Protein AF-A0A9P7RYJ9-F1 (afdb_monomer_lite)

Sequence (629 aa):
MQASASAIPFHETVQAVIYNHRSLLASVALILSSKGYAAILSPLLLPIILRVNSPESMKEFLKEYEKLNELYHRGTAADQGSNSKQHIPMEMHLMLSKKSIRECAIRALAVIGHLELAVNLIPTMDQEVVLDRRTYGFLLTHLKRRRSLLVEQPIFDPKKLTKVNSFTARVQRIYDEASYGHNATTTEMSLLHGQERFPIVNSELTTTSELANAIRRAKFGLPFNTGRLRESRRFPNQRILFQVISALSSPDVVLTTPSGAQETVALSRPRLLRLLRRRALYSTYVPSKMWLFMEMVYLWRSKRYEAVIKLFGTFFWSFGVPIEEINPIVRLADDLLSMESLPEFFNGNPSKGILPKGKLYPSSEQTSLVWQSLVMVHSGDKVKVVALYKKMMAFARTYHEASKQLHVNAETENPSLDTPYVLPPGLDPEADDSPSLPLVSLEHPLISAETYTPFIAQLSPGRKRPVLRRSDLFPSQIIRDMTTLGLRPTVYHFTELARGYALVGERTKALKVLDHLEAAHPVQASQEDTSELSGSSFEDVTSVNKERKDGLPLPDLVLYIALMRSFIMARDLEGVAEVDGKMKSRYGSMRDMQTRNEKEKVGSVKENLDYLEEVYRDWHSMEVARQLE

Foldseek 3Di:
DDDDDDDDDPVVVVLVVLLVCLVVLLVVLLVCLLQLCQLVCLLPRQLSNVLNDDPVVNVVSLVSSLVSNVVNLVVVVVVPPPPDPDDDDSVVSSQSSLQSNLLSNLLSCLVSPVLVVSLVSDDDPPDPHDHDLVSLVSSLVSLVVVLVVLVPDPDHDVVVNVVSVVSNVVSVVSSVVVCVVPVVPPVCVCVVVPPPPPQPQPPQLLAPVSLVVLLVLLVQLLDAPPVDPPVPRDHRPLVSLLNNCLCLQDPPRQHQDPVRDRDCCVVCSLVSLLVSQVSQLQGDQVSNQSNLVSVLVNCVVVVVLLLLLLSCVLAADCPLHDPVLSVVSNVVCVVVCVPPDPPVSSPPPSVNCQRPVHHHYHALSSSLSNLLSSLSVCLVPLVVLVVSVVVSLVSLVVLLVVVVVVVVCVVVPPPPPPDDDDDDDDDDDDDDDDDDDPPDPSVDRSHALSSLLSSLLSQQAAQPDPPDPPPPDHLVVSCVSCVVSVHQHELSSLLSNLLSCLLNVVLVRSVVSVVVLCVLPPQPPDDPDDPDDPDDDPPCVSVVVPPDPPSHYHNDLSSLLSSLVSNLNNLNLVSNVVSVVVVCVRQNDLVSLVVVCVVVVDSSSVVSSVSSVVSVVSSVVSVVVVVVD

Secondary structure (DSSP, 8-state):
------PPPHHHHHHHHHHHTHHHHHHHHHHHHTTT-HHHHHHHHHHHHHHHS-HHHHHHHHHHHHHHHHHHHHHHHHHS-TT-TTPPPHHHHHHHHHHHHHHHHHHHHHHHT-HHHHHHTSPPTTSS-PPPHHHHHHHHHHHHHHHHHHHH-SS--HHHHHHHHHHHHHHHHHHHHHHHTTTTSTTSHHHHHS------------BHHHHHHHHHHHHHHS--SSS---TT-PPPPHHHHHHHHHHHH-TT---B-TTS-B--GGGTHHHHHHHHHHHHHTS-HHHHHHHHHHHHHHHHHTT-HHHHHHHHHHHB--TTS-HHHHHHHHHHHHHHHHHTT--TTT---GGG---TT-PBPPPHHHHHHHHHHHHHHTTT-HHHHHHHHHHHHHHHHHHHHHHHHHHHHHHH----TT----PPP----------PPP-----S-SS-GGGTHHHHHHHS--TT----TT----HHHHHHHHHHTT----HHHHHHHHHHHHHTT-HHHHHHHHHHHHHHS------SS--------GGGGGT-----TT-PPPP-HHHHHHHHHHHHHHT-HHHHHHHHHHHHHHH--HHHHHHHHHHHT-HHHHHHHHHHHHHHHHHHHHHHHHHH-

InterPro domains:
  IPR002885 Pentatricopeptide repeat [PF13812] (478-518)
  IPR011990 Tetratricopeptide-like helical domain superfamily [G3DSA:1.25.40.10] (471-627)

Organism: NCBI:txid181124

Radius of gyration: 30.01 Å; chains: 1; bounding box: 77×91×79 Å

pLDDT: mean 80.64, std 18.41, range [28.08, 97.94]

Structure (mmCIF, N/CA/C/O backbone):
data_AF-A0A9P7RYJ9-F1
#
_entry.id   AF-A0A9P7RYJ9-F1
#
loop_
_atom_site.group_PDB
_atom_site.id
_atom_site.type_symbol
_atom_site.label_atom_id
_atom_site.label_alt_id
_atom_site.label_comp_id
_atom_site.label_asym_id
_atom_site.label_entity_id
_atom_site.label_seq_id
_atom_site.pdbx_PDB_ins_code
_atom_site.Cartn_x
_atom_site.Cartn_y
_atom_site.Cartn_z
_atom_site.occupancy
_atom_site.B_iso_or_equiv
_atom_site.auth_seq_id
_atom_site.auth_comp_id
_atom_site.auth_asym_id
_atom_site.auth_atom_id
_atom_site.pdbx_PDB_model_num
ATOM 1 N N . MET A 1 1 ? 2.500 -52.298 -14.533 1.00 40.62 1 MET A N 1
ATOM 2 C CA . MET A 1 1 ? 3.674 -51.400 -14.550 1.00 40.62 1 MET A CA 1
ATOM 3 C C . MET A 1 1 ? 3.226 -50.088 -15.176 1.00 40.62 1 MET A C 1
ATOM 5 O O . MET A 1 1 ? 3.131 -50.008 -16.389 1.00 40.62 1 MET A O 1
ATOM 9 N N . GLN A 1 2 ? 2.802 -49.127 -14.352 1.00 34.50 2 GLN A N 1
ATOM 10 C CA . GLN A 1 2 ? 2.413 -47.786 -14.799 1.00 34.50 2 GLN A CA 1
ATOM 11 C C . GLN A 1 2 ? 3.690 -46.951 -14.920 1.00 34.50 2 GLN A C 1
ATOM 13 O O . GLN A 1 2 ? 4.339 -46.681 -13.913 1.00 34.50 2 GLN A O 1
ATOM 18 N N . ALA A 1 3 ? 4.083 -46.613 -16.148 1.00 39.25 3 ALA A N 1
ATOM 19 C CA . ALA A 1 3 ? 5.196 -45.711 -16.403 1.00 39.25 3 ALA A CA 1
ATOM 20 C C . ALA A 1 3 ? 4.731 -44.273 -16.128 1.00 39.25 3 ALA A C 1
ATOM 22 O O . ALA A 1 3 ? 3.860 -43.747 -16.817 1.00 39.25 3 ALA A O 1
ATOM 23 N N . SER A 1 4 ? 5.274 -43.665 -15.076 1.00 38.19 4 SER A N 1
ATOM 24 C CA . SER A 1 4 ? 5.107 -42.250 -14.759 1.00 38.19 4 SER A CA 1
ATOM 25 C C . SER A 1 4 ? 5.790 -41.405 -15.838 1.00 38.19 4 SER A C 1
ATOM 27 O O . SER A 1 4 ? 7.017 -41.409 -15.928 1.00 38.19 4 SER A O 1
ATOM 29 N N . ALA A 1 5 ? 5.010 -40.697 -16.655 1.00 42.00 5 ALA A N 1
ATOM 30 C CA . ALA A 1 5 ? 5.530 -39.751 -17.636 1.00 42.00 5 ALA A CA 1
ATOM 31 C C . ALA A 1 5 ? 6.214 -38.581 -16.908 1.00 42.00 5 ALA A C 1
ATOM 33 O O . ALA A 1 5 ? 5.558 -37.759 -16.267 1.00 42.00 5 ALA A O 1
ATOM 34 N N . SER A 1 6 ? 7.545 -38.535 -16.961 1.00 46.44 6 SER A N 1
ATOM 35 C CA . SER A 1 6 ? 8.331 -37.419 -16.441 1.00 46.44 6 SER A CA 1
ATOM 36 C C . SER A 1 6 ? 8.178 -36.225 -17.381 1.00 46.44 6 SER A C 1
ATOM 38 O O . SER A 1 6 ? 8.618 -36.280 -18.528 1.00 46.44 6 SER A O 1
ATOM 40 N N . ALA A 1 7 ? 7.543 -35.158 -16.901 1.00 50.03 7 ALA A N 1
ATOM 41 C CA . ALA A 1 7 ? 7.426 -33.898 -17.620 1.00 50.03 7 ALA A CA 1
ATOM 42 C C . ALA A 1 7 ? 8.823 -33.360 -17.975 1.00 50.03 7 ALA A C 1
ATOM 44 O O . ALA A 1 7 ? 9.605 -33.053 -17.074 1.00 50.03 7 ALA A O 1
ATOM 45 N N . ILE A 1 8 ? 9.130 -33.222 -19.269 1.00 53.88 8 ILE A N 1
ATOM 46 C CA . ILE A 1 8 ? 10.284 -32.427 -19.700 1.00 53.88 8 ILE A CA 1
ATOM 47 C C . ILE A 1 8 ? 9.941 -30.964 -19.385 1.00 53.88 8 ILE A C 1
ATOM 49 O O . ILE A 1 8 ? 8.919 -30.461 -19.864 1.00 53.88 8 ILE A O 1
ATOM 53 N N . PRO A 1 9 ? 10.733 -30.262 -18.562 1.00 69.69 9 PRO A N 1
ATOM 54 C CA . PRO A 1 9 ? 10.428 -28.894 -18.178 1.00 69.69 9 PRO A CA 1
ATOM 55 C C . PRO A 1 9 ? 10.368 -27.987 -19.416 1.00 69.69 9 PRO A C 1
ATOM 57 O O . PRO A 1 9 ? 11.311 -27.941 -20.201 1.00 69.69 9 PRO A O 1
ATOM 60 N N . PHE A 1 10 ? 9.302 -27.190 -19.558 1.00 61.25 10 PHE A N 1
ATOM 61 C CA . PHE A 1 10 ? 9.122 -26.142 -20.587 1.00 61.25 10 PHE A CA 1
ATOM 62 C C . PHE A 1 10 ? 10.394 -25.313 -20.869 1.00 61.25 10 PHE A C 1
ATOM 64 O O . PHE A 1 10 ? 10.671 -24.904 -21.999 1.00 61.25 10 PHE A O 1
ATOM 71 N N . HIS A 1 11 ? 11.200 -25.100 -19.831 1.00 64.06 11 HIS A N 1
ATOM 72 C CA . HIS A 1 11 ? 12.489 -24.430 -19.903 1.00 64.06 11 HIS A CA 1
ATOM 73 C C . HIS A 1 11 ? 13.459 -25.060 -20.921 1.00 64.06 11 HIS A C 1
ATOM 75 O O . HIS A 1 11 ? 14.131 -24.325 -21.640 1.00 64.06 11 HIS A O 1
ATOM 81 N N . GLU A 1 12 ? 13.503 -26.387 -21.042 1.00 69.88 12 GLU A N 1
ATOM 82 C CA . GLU A 1 12 ? 14.401 -27.093 -21.965 1.00 69.88 12 GLU A CA 1
ATOM 83 C C . GLU A 1 12 ? 13.993 -26.891 -23.427 1.00 69.88 12 GLU A C 1
ATOM 85 O O . GLU A 1 12 ? 14.843 -26.643 -24.282 1.00 69.88 12 GLU A O 1
ATOM 90 N N . THR A 1 13 ? 12.686 -26.877 -23.710 1.00 73.38 13 THR A N 1
ATOM 91 C CA . THR A 1 13 ? 12.168 -26.606 -25.062 1.00 73.38 13 THR A CA 1
ATOM 92 C C . THR A 1 13 ? 12.483 -25.174 -25.490 1.00 73.38 13 THR A C 1
ATOM 94 O O . THR A 1 13 ? 12.985 -24.939 -26.590 1.00 73.38 13 THR A O 1
ATOM 97 N N . VAL A 1 14 ? 12.263 -24.200 -24.599 1.00 70.25 14 VAL A N 1
ATOM 98 C CA . VAL A 1 14 ? 12.600 -22.794 -24.867 1.00 70.25 14 VAL A CA 1
ATOM 99 C C . VAL A 1 14 ? 14.105 -22.628 -25.093 1.00 70.25 14 VAL A C 1
ATOM 101 O O . VAL A 1 14 ? 14.511 -21.924 -26.018 1.00 70.25 14 VAL A O 1
ATOM 104 N N . GLN A 1 15 ? 14.947 -23.298 -24.303 1.00 74.69 15 GLN A N 1
ATOM 105 C CA . GLN A 1 15 ? 16.395 -23.261 -24.499 1.00 74.69 15 GLN A CA 1
ATOM 106 C C . GLN A 1 15 ? 16.828 -23.877 -25.832 1.00 74.69 15 GLN A C 1
ATOM 108 O O . GLN A 1 15 ? 17.662 -23.280 -26.514 1.00 74.69 15 GLN A O 1
ATOM 113 N N . ALA A 1 16 ? 16.242 -25.006 -26.236 1.00 78.75 16 ALA A N 1
ATOM 114 C CA . ALA A 1 16 ? 16.534 -25.648 -27.515 1.00 78.75 16 ALA A CA 1
ATOM 115 C C . ALA A 1 16 ? 16.173 -24.743 -28.705 1.00 78.75 16 ALA A C 1
ATOM 117 O O . ALA A 1 16 ? 16.983 -24.557 -29.615 1.00 78.75 16 ALA A O 1
ATOM 118 N N . VAL A 1 17 ? 15.001 -24.101 -28.667 1.00 78.50 17 VAL A N 1
ATOM 119 C CA . VAL A 1 17 ? 14.574 -23.139 -29.698 1.00 78.50 17 VAL A CA 1
ATOM 120 C C . VAL A 1 17 ? 15.528 -21.944 -29.756 1.00 78.50 17 VAL A C 1
ATOM 122 O O . VAL A 1 17 ? 15.998 -21.573 -30.832 1.00 78.50 17 VAL A O 1
ATOM 125 N N . ILE A 1 18 ? 15.876 -21.357 -28.607 1.00 83.50 18 ILE A N 1
ATOM 126 C CA . ILE A 1 18 ? 16.816 -20.229 -28.556 1.00 83.50 18 ILE A CA 1
ATOM 127 C C . ILE A 1 18 ? 18.188 -20.638 -29.109 1.00 83.50 18 ILE A C 1
ATOM 129 O O . ILE A 1 18 ? 18.800 -19.873 -29.856 1.00 83.50 18 ILE A O 1
ATOM 133 N N . TYR A 1 19 ? 18.668 -21.836 -28.772 1.00 86.56 19 TYR A N 1
ATOM 134 C CA . TYR A 1 19 ? 19.957 -22.342 -29.233 1.00 86.56 19 TYR A CA 1
ATOM 135 C C . TYR A 1 19 ? 19.982 -22.536 -30.754 1.00 86.56 19 TYR A C 1
ATOM 137 O O . TYR A 1 19 ? 20.908 -22.064 -31.418 1.00 86.56 19 TYR A O 1
ATOM 145 N N . ASN A 1 20 ? 18.930 -23.139 -31.316 1.00 89.12 20 ASN A N 1
ATOM 146 C CA . ASN A 1 20 ? 18.794 -23.380 -32.755 1.00 89.12 20 ASN A CA 1
ATOM 147 C C . ASN A 1 20 ? 18.708 -22.079 -33.570 1.00 89.12 20 ASN A C 1
ATOM 149 O O . ASN A 1 20 ? 19.152 -22.035 -34.716 1.00 89.12 20 ASN A O 1
ATOM 153 N N . HIS A 1 21 ? 18.202 -20.995 -32.972 1.00 91.12 21 HIS A N 1
ATOM 154 C CA . HIS A 1 21 ? 18.037 -19.697 -33.634 1.00 91.12 21 HIS A CA 1
ATOM 155 C C . HIS A 1 21 ? 19.031 -18.618 -33.176 1.00 91.12 21 HIS A C 1
ATOM 157 O O . HIS A 1 21 ? 18.835 -17.434 -33.460 1.00 91.12 21 HIS A O 1
ATOM 163 N N . ARG A 1 22 ? 20.128 -18.988 -32.501 1.00 91.50 22 ARG A N 1
ATOM 164 C CA . ARG A 1 22 ? 21.084 -18.015 -31.940 1.00 91.50 22 ARG A CA 1
ATOM 165 C C . ARG A 1 22 ? 21.715 -17.077 -32.975 1.00 91.50 22 ARG A C 1
ATOM 167 O O . ARG A 1 22 ? 21.887 -15.894 -32.690 1.00 91.50 22 ARG A O 1
ATOM 174 N N . SER A 1 23 ? 22.028 -17.578 -34.174 1.00 92.31 23 SER A N 1
ATOM 175 C CA . SER A 1 23 ? 22.606 -16.774 -35.262 1.00 92.31 23 SER A CA 1
ATOM 176 C C . SER A 1 23 ? 21.599 -15.752 -35.786 1.00 92.31 23 SER A C 1
ATOM 178 O O . SER A 1 23 ? 21.930 -14.579 -35.922 1.00 92.31 23 SER A O 1
ATOM 180 N N . LEU A 1 24 ? 20.347 -16.174 -35.981 1.00 92.00 24 LEU A N 1
ATOM 181 C CA . LEU A 1 24 ? 19.253 -15.303 -36.399 1.00 92.00 24 LEU A CA 1
ATOM 182 C C . LEU A 1 24 ? 18.994 -14.198 -35.367 1.00 92.00 24 LEU A C 1
ATOM 184 O O . LEU A 1 24 ? 18.886 -13.031 -35.738 1.00 92.00 24 LEU A O 1
ATOM 188 N N . LEU A 1 25 ? 18.946 -14.541 -34.074 1.00 92.50 25 LEU A N 1
ATOM 189 C CA . LEU A 1 25 ? 18.768 -13.565 -32.994 1.00 92.50 25 LEU A CA 1
ATOM 190 C C . LEU A 1 25 ? 19.907 -12.536 -32.958 1.00 92.50 25 LEU A C 1
ATOM 192 O O . LEU A 1 25 ? 19.643 -11.341 -32.815 1.00 92.50 25 LEU A O 1
ATOM 196 N N . ALA A 1 26 ? 21.155 -12.978 -33.139 1.00 95.94 26 ALA A N 1
ATOM 197 C CA . ALA A 1 26 ? 22.306 -12.085 -33.240 1.00 95.94 26 ALA A CA 1
ATOM 198 C C . ALA A 1 26 ? 22.199 -11.155 -34.461 1.00 95.94 26 ALA A C 1
ATOM 200 O O . ALA A 1 26 ? 22.338 -9.941 -34.316 1.00 95.94 26 ALA A O 1
ATOM 201 N N . SER A 1 27 ? 21.867 -11.680 -35.645 1.00 96.25 27 SER A N 1
ATOM 202 C CA . SER A 1 27 ? 21.682 -10.870 -36.856 1.00 96.25 27 SER A CA 1
ATOM 203 C C . SER A 1 27 ? 20.558 -9.843 -36.706 1.00 96.25 27 SER A C 1
ATOM 205 O O . SER A 1 27 ? 20.739 -8.677 -37.054 1.00 96.25 27 SER A O 1
ATOM 207 N N . VAL A 1 28 ? 19.415 -10.237 -36.135 1.00 93.19 28 VAL A N 1
ATOM 208 C CA . VAL A 1 28 ? 18.293 -9.327 -35.861 1.00 93.19 28 VAL A CA 1
ATOM 209 C C . VAL A 1 28 ? 18.723 -8.218 -34.903 1.00 93.19 28 VAL A C 1
ATOM 211 O O . VAL A 1 28 ? 18.438 -7.048 -35.157 1.00 93.19 28 VAL A O 1
ATOM 214 N N . ALA A 1 29 ? 19.457 -8.550 -33.840 1.00 96.19 29 ALA A N 1
ATOM 215 C CA . ALA A 1 29 ? 19.981 -7.556 -32.913 1.00 96.19 29 ALA A CA 1
ATOM 216 C C . ALA A 1 29 ? 20.925 -6.562 -33.615 1.00 96.19 29 ALA A C 1
ATOM 218 O O . ALA A 1 29 ? 20.750 -5.354 -33.458 1.00 96.19 29 ALA A O 1
ATOM 219 N N . LEU A 1 30 ? 21.868 -7.032 -34.440 1.00 97.62 30 LEU A N 1
ATOM 220 C CA . LEU A 1 30 ? 22.780 -6.162 -35.198 1.00 97.62 30 LEU A CA 1
ATOM 221 C C . LEU A 1 30 ? 22.027 -5.230 -36.164 1.00 97.62 30 LEU A C 1
ATOM 223 O O . LEU A 1 30 ? 22.316 -4.034 -36.204 1.00 97.62 30 LEU A O 1
ATOM 227 N N . ILE A 1 31 ? 21.015 -5.737 -36.877 1.00 95.94 31 ILE A N 1
ATOM 228 C CA . ILE A 1 31 ? 20.159 -4.932 -37.769 1.00 95.94 31 ILE A CA 1
ATOM 229 C C . ILE A 1 31 ? 19.385 -3.865 -36.987 1.00 95.94 31 ILE A C 1
ATOM 231 O O . ILE A 1 31 ? 19.213 -2.741 -37.452 1.00 95.94 31 ILE A O 1
ATOM 235 N N . LEU A 1 32 ? 18.882 -4.194 -35.799 1.00 92.88 32 LEU A N 1
ATOM 236 C CA . LEU A 1 32 ? 18.151 -3.230 -34.976 1.00 92.88 32 LEU A CA 1
ATOM 237 C C . LEU A 1 32 ? 19.096 -2.192 -34.359 1.00 92.88 32 LEU A C 1
ATOM 239 O O . LEU A 1 32 ? 18.739 -1.016 -34.258 1.00 92.88 32 LEU A O 1
ATOM 243 N N . SER A 1 33 ? 20.320 -2.596 -34.021 1.00 96.25 33 SER A N 1
ATOM 244 C CA . SER A 1 33 ? 21.381 -1.695 -33.574 1.00 96.25 33 SER A CA 1
ATOM 245 C C . SER A 1 33 ? 21.782 -0.691 -34.655 1.00 96.25 33 SER A C 1
ATOM 247 O O . SER A 1 33 ? 21.840 0.507 -34.384 1.00 96.25 33 SER A O 1
ATOM 249 N N . SER A 1 34 ? 21.954 -1.143 -35.904 1.00 96.12 34 SER A N 1
ATOM 250 C CA . SER A 1 34 ? 22.283 -0.269 -37.043 1.00 96.12 34 SER A CA 1
ATOM 251 C C . SER A 1 34 ? 21.172 0.720 -37.410 1.00 96.12 34 SER A C 1
ATOM 253 O O . SER A 1 34 ? 21.407 1.652 -38.175 1.00 96.12 34 SER A O 1
ATOM 255 N N . LYS A 1 35 ? 19.975 0.550 -36.838 1.00 95.06 35 LYS A N 1
ATOM 256 C CA . LYS A 1 35 ? 18.832 1.468 -36.941 1.00 95.06 35 LYS A CA 1
ATOM 257 C C . LYS A 1 35 ? 18.608 2.309 -35.672 1.00 95.06 35 LYS A C 1
ATOM 259 O O . LYS A 1 35 ? 17.575 2.961 -35.551 1.00 95.06 35 LYS A O 1
ATOM 264 N N . GLY A 1 36 ? 19.530 2.271 -34.706 1.00 90.81 36 GLY A N 1
ATOM 265 C CA . GLY A 1 36 ? 19.467 3.068 -33.475 1.00 90.81 36 GLY A CA 1
ATOM 266 C C . GLY A 1 36 ? 18.514 2.549 -32.399 1.00 90.81 36 GLY A C 1
ATOM 267 O O . GLY A 1 36 ? 18.211 3.268 -31.446 1.00 90.81 36 GLY A O 1
ATOM 268 N N . TYR A 1 37 ? 18.031 1.307 -32.506 1.00 92.44 37 TYR A N 1
ATOM 269 C CA . TYR A 1 37 ? 17.152 0.706 -31.494 1.00 92.44 37 TYR A CA 1
ATOM 270 C C . TYR A 1 37 ? 17.912 0.031 -30.345 1.00 92.44 37 TYR A C 1
ATOM 272 O O . TYR A 1 37 ? 17.287 -0.570 -29.464 1.00 92.44 37 TYR A O 1
ATOM 280 N N . ALA A 1 38 ? 19.245 0.134 -30.310 1.00 92.56 38 ALA A N 1
ATOM 281 C CA . ALA A 1 38 ? 20.071 -0.617 -29.373 1.00 92.56 38 ALA A CA 1
ATOM 282 C C . ALA A 1 38 ? 19.695 -0.350 -27.906 1.00 92.56 38 ALA A C 1
ATOM 284 O O . ALA A 1 38 ? 19.539 -1.294 -27.136 1.00 92.56 38 ALA A O 1
ATOM 285 N N . ALA A 1 39 ? 19.466 0.908 -27.518 1.00 85.69 39 ALA A N 1
ATOM 286 C CA . ALA A 1 39 ? 19.126 1.271 -26.137 1.00 85.69 39 ALA A CA 1
ATOM 287 C C . ALA A 1 39 ? 17.789 0.673 -25.651 1.00 85.69 39 ALA A C 1
ATOM 289 O O . ALA A 1 39 ? 17.620 0.369 -24.474 1.00 85.69 39 ALA A O 1
ATOM 290 N N . ILE A 1 40 ? 16.822 0.502 -26.556 1.00 82.25 40 ILE A N 1
ATOM 291 C CA . ILE A 1 40 ? 15.481 0.007 -26.212 1.00 82.25 40 ILE A CA 1
ATOM 292 C C . ILE A 1 40 ? 15.491 -1.517 -26.087 1.00 82.25 40 ILE A C 1
ATOM 294 O O . ILE A 1 40 ? 14.833 -2.075 -25.212 1.00 82.25 40 ILE A O 1
ATOM 298 N N . LEU A 1 41 ? 16.236 -2.189 -26.964 1.00 89.19 41 LEU A N 1
ATOM 299 C CA . LEU A 1 41 ? 16.174 -3.640 -27.113 1.00 89.19 41 LEU A CA 1
ATOM 300 C C . LEU A 1 41 ? 17.269 -4.389 -26.353 1.00 89.19 41 LEU A C 1
ATOM 302 O O . LEU A 1 41 ? 17.117 -5.585 -26.109 1.00 89.19 41 LEU A O 1
ATOM 306 N N . SER A 1 42 ? 18.336 -3.707 -25.928 1.00 93.44 42 SER A N 1
ATOM 307 C CA . SER A 1 42 ? 19.427 -4.324 -25.162 1.00 93.44 42 SER A CA 1
ATOM 308 C C . SER A 1 42 ? 18.967 -5.105 -23.922 1.00 93.44 42 SER A C 1
ATOM 310 O O . SER A 1 42 ? 19.459 -6.219 -23.738 1.00 93.44 42 SER A O 1
ATOM 312 N N . PRO A 1 43 ? 18.001 -4.621 -23.107 1.00 88.50 43 PRO A N 1
ATOM 313 C CA . PRO A 1 43 ? 17.511 -5.374 -21.950 1.00 88.50 43 PRO A CA 1
ATOM 314 C C . PRO A 1 43 ? 16.821 -6.697 -22.305 1.00 88.50 43 PRO A C 1
ATOM 316 O O . PRO A 1 43 ? 16.770 -7.592 -21.467 1.00 88.50 43 PRO A O 1
ATOM 319 N N . LEU A 1 44 ? 16.277 -6.811 -23.521 1.00 88.38 44 LEU A N 1
ATOM 320 C CA . LEU A 1 44 ? 15.536 -7.985 -23.984 1.00 88.38 44 LEU A CA 1
ATOM 321 C C . LEU A 1 44 ? 16.448 -8.972 -24.718 1.00 88.38 44 LEU A C 1
ATOM 323 O O . LEU A 1 44 ? 16.390 -10.171 -24.466 1.00 88.38 44 LEU A O 1
ATOM 327 N N . LEU A 1 45 ? 17.299 -8.470 -25.617 1.00 93.12 45 LEU A N 1
ATOM 328 C CA . LEU A 1 45 ? 18.068 -9.307 -26.540 1.00 93.12 45 LEU A CA 1
ATOM 329 C C . LEU A 1 45 ? 19.415 -9.756 -25.965 1.00 93.12 45 LEU A C 1
ATOM 331 O O . LEU A 1 45 ? 19.787 -10.919 -26.127 1.00 93.12 45 LEU A O 1
ATOM 335 N N . LEU A 1 46 ? 20.148 -8.873 -25.272 1.00 95.88 46 LEU A N 1
ATOM 336 C CA . LEU A 1 46 ? 21.507 -9.194 -24.819 1.00 95.88 46 LEU A CA 1
ATOM 337 C C . LEU A 1 46 ? 21.555 -10.362 -23.822 1.00 95.88 46 LEU A C 1
ATOM 339 O O . LEU A 1 46 ? 22.419 -11.217 -24.001 1.00 95.88 46 LEU A O 1
ATOM 343 N N . PRO A 1 47 ? 20.653 -10.491 -22.826 1.00 95.62 47 PRO A N 1
ATOM 344 C CA . PRO A 1 47 ? 20.693 -11.636 -21.915 1.00 95.62 47 PRO A CA 1
ATOM 345 C C . PRO A 1 47 ? 20.537 -12.987 -22.621 1.00 95.62 47 PRO A C 1
ATOM 347 O O . PRO A 1 47 ? 21.169 -13.961 -22.219 1.00 95.62 47 PRO A O 1
ATOM 350 N N . ILE A 1 48 ? 19.719 -13.035 -23.676 1.00 93.06 48 ILE A N 1
ATOM 351 C CA . ILE A 1 48 ? 19.455 -14.247 -24.456 1.00 93.06 48 ILE A CA 1
ATOM 352 C C . ILE A 1 48 ? 20.669 -14.578 -25.324 1.00 93.06 48 ILE A C 1
ATOM 354 O O . ILE A 1 48 ? 21.195 -15.686 -25.255 1.00 93.06 48 ILE A O 1
ATOM 358 N N . ILE A 1 49 ? 21.148 -13.599 -26.096 1.00 95.81 49 ILE A N 1
ATOM 359 C CA . ILE A 1 49 ? 22.259 -13.781 -27.037 1.00 95.81 49 ILE A CA 1
ATOM 360 C C . ILE A 1 49 ? 23.545 -14.131 -26.287 1.00 95.81 49 ILE A C 1
ATOM 362 O O . ILE A 1 49 ? 24.232 -15.078 -26.658 1.00 95.81 49 ILE A O 1
ATOM 366 N N . LEU A 1 50 ? 23.868 -13.423 -25.202 1.00 96.44 50 LEU A N 1
ATOM 367 C CA . LEU A 1 50 ? 25.104 -13.668 -24.456 1.00 96.44 50 LEU A CA 1
ATOM 368 C C . LEU A 1 50 ? 25.111 -15.045 -23.777 1.00 96.44 50 LEU A C 1
ATOM 370 O O . LEU A 1 50 ? 26.169 -15.639 -23.626 1.00 96.44 50 LEU A O 1
ATOM 374 N N . ARG A 1 51 ? 23.945 -15.594 -23.416 1.00 93.94 51 ARG A N 1
ATOM 375 C CA . ARG A 1 51 ? 23.851 -16.912 -22.768 1.00 93.94 51 ARG A CA 1
ATOM 376 C C . ARG A 1 51 ? 24.215 -18.076 -23.695 1.00 93.94 51 ARG A C 1
ATOM 378 O O . ARG A 1 51 ? 24.677 -19.099 -23.206 1.00 93.94 51 ARG A O 1
ATOM 385 N N . VAL A 1 52 ? 23.996 -17.941 -25.003 1.00 92.81 52 VAL A N 1
ATOM 386 C CA . VAL A 1 52 ? 24.119 -19.053 -25.972 1.00 92.81 52 VAL A CA 1
ATOM 387 C C . VAL A 1 52 ? 25.372 -19.000 -26.853 1.00 92.81 52 VAL A C 1
ATOM 389 O O . VAL A 1 52 ? 25.554 -19.856 -27.725 1.00 92.81 52 VAL A O 1
ATOM 392 N N . ASN A 1 53 ? 26.225 -17.996 -26.649 1.00 93.38 53 ASN A N 1
ATOM 393 C CA . ASN A 1 53 ? 27.449 -17.779 -27.420 1.00 93.38 53 ASN A CA 1
ATOM 394 C C . ASN A 1 53 ? 28.698 -18.075 -26.581 1.00 93.38 53 ASN A C 1
ATOM 396 O O . ASN A 1 53 ? 28.653 -18.025 -25.356 1.00 93.38 53 ASN A O 1
ATOM 400 N N . SER A 1 54 ? 29.820 -18.378 -27.240 1.00 95.19 54 SER A N 1
ATOM 401 C CA . SER A 1 54 ? 31.117 -18.505 -26.562 1.00 95.19 54 SER A CA 1
ATOM 402 C C . SER A 1 54 ? 31.649 -17.130 -26.127 1.00 95.19 54 SER A C 1
ATOM 404 O O . SER A 1 54 ? 31.243 -16.111 -26.695 1.00 95.19 54 SER A O 1
ATOM 406 N N . PRO A 1 55 ? 32.547 -17.055 -25.125 1.00 95.44 55 PRO A N 1
ATOM 407 C CA . PRO A 1 55 ? 33.112 -15.791 -24.639 1.00 95.44 55 PRO A CA 1
ATOM 408 C C . PRO A 1 55 ? 33.727 -14.914 -25.740 1.00 95.44 55 PRO A C 1
ATOM 410 O O . PRO A 1 55 ? 33.587 -13.689 -25.721 1.00 95.44 55 PRO A O 1
ATOM 413 N N . GLU A 1 56 ? 34.381 -15.536 -26.718 1.00 96.38 56 GLU A N 1
ATOM 414 C CA . GLU A 1 56 ? 35.002 -14.877 -27.864 1.00 96.38 56 GLU A CA 1
ATOM 415 C C . GLU A 1 56 ? 33.930 -14.282 -28.783 1.00 96.38 56 GLU A C 1
ATOM 417 O O . GLU A 1 56 ? 33.955 -13.080 -29.060 1.00 96.38 56 GLU A O 1
ATOM 422 N N . SER A 1 57 ? 32.924 -15.083 -29.152 1.00 95.06 57 SER A N 1
ATOM 423 C CA . SER A 1 57 ? 31.801 -14.632 -29.979 1.00 95.06 57 SER A CA 1
ATOM 424 C C . SER A 1 57 ? 30.969 -13.551 -29.285 1.00 95.06 57 SER A C 1
ATOM 426 O O . SER A 1 57 ? 30.540 -12.601 -29.933 1.00 95.06 57 SER A O 1
ATOM 428 N N . MET A 1 58 ? 30.783 -13.629 -27.962 1.00 96.62 58 MET A N 1
ATOM 429 C CA . MET A 1 58 ? 30.123 -12.581 -27.172 1.00 96.62 58 MET A CA 1
ATOM 430 C C . MET A 1 58 ? 30.863 -11.242 -27.271 1.00 96.62 58 MET A C 1
ATOM 432 O O . MET A 1 58 ? 30.236 -10.194 -27.430 1.00 96.62 58 MET A O 1
ATOM 436 N N . LYS A 1 59 ? 32.197 -11.265 -27.162 1.00 96.44 59 LYS A N 1
ATOM 437 C CA . LYS A 1 59 ? 33.036 -10.063 -27.211 1.00 96.44 59 LYS A CA 1
ATOM 438 C C . LYS A 1 59 ? 33.002 -9.413 -28.593 1.00 96.44 59 LYS A C 1
ATOM 440 O O . LYS A 1 59 ? 32.879 -8.191 -28.684 1.00 96.44 59 LYS A O 1
ATOM 445 N N . GLU A 1 60 ? 33.109 -10.214 -29.649 1.00 96.94 60 GLU A N 1
ATOM 446 C CA . GLU A 1 60 ? 33.011 -9.739 -31.033 1.00 96.94 60 GLU A CA 1
ATOM 447 C C . GLU A 1 60 ? 31.630 -9.153 -31.321 1.00 96.94 60 GLU A C 1
ATOM 449 O O . GLU A 1 60 ? 31.536 -8.012 -31.776 1.00 96.94 60 GLU A O 1
ATOM 454 N N . PHE A 1 61 ? 30.573 -9.875 -30.940 1.00 97.31 61 PHE A N 1
ATOM 455 C CA . PHE A 1 61 ? 29.194 -9.426 -31.089 1.00 97.31 61 PHE A CA 1
ATOM 456 C C . PHE A 1 61 ? 28.942 -8.088 -30.385 1.00 97.31 61 PHE A C 1
ATOM 458 O O . PHE A 1 61 ? 28.416 -7.167 -31.001 1.00 97.31 61 PHE A O 1
ATOM 465 N N . LEU A 1 62 ? 29.345 -7.931 -29.116 1.00 97.69 62 LEU A N 1
ATOM 466 C CA . LEU A 1 62 ? 29.148 -6.673 -28.382 1.00 97.69 62 LEU A CA 1
ATOM 467 C C . LEU A 1 62 ? 29.901 -5.503 -29.024 1.00 97.69 62 LEU A C 1
ATOM 469 O O . LEU A 1 62 ? 29.363 -4.399 -29.104 1.00 97.69 62 LEU A O 1
ATOM 473 N N . LYS A 1 63 ? 31.123 -5.739 -29.516 1.00 97.00 63 LYS A N 1
ATOM 474 C CA . LYS A 1 63 ? 31.918 -4.721 -30.215 1.00 97.00 63 LYS A CA 1
ATOM 475 C C . LYS A 1 63 ? 31.240 -4.277 -31.511 1.00 97.00 63 LYS A C 1
ATOM 477 O O . LYS A 1 63 ? 31.186 -3.081 -31.795 1.00 97.00 63 LYS A O 1
ATOM 482 N N . GLU A 1 64 ? 30.730 -5.222 -32.295 1.00 97.75 64 GLU A N 1
ATOM 483 C CA . GLU A 1 64 ? 30.003 -4.924 -33.528 1.00 97.75 64 GLU A CA 1
ATOM 484 C C . GLU A 1 64 ? 28.671 -4.218 -33.242 1.00 97.75 64 GLU A C 1
ATOM 486 O O . GLU A 1 64 ? 28.355 -3.207 -33.868 1.00 97.75 64 GLU A O 1
ATOM 491 N N . TYR A 1 65 ? 27.939 -4.684 -32.231 1.00 97.81 65 TYR A N 1
ATOM 492 C CA . TYR A 1 65 ? 26.673 -4.108 -31.795 1.00 97.81 65 TYR A CA 1
ATOM 493 C C . TYR A 1 65 ? 26.835 -2.651 -31.328 1.00 97.81 65 TYR A C 1
ATOM 495 O O . TYR A 1 65 ? 26.068 -1.796 -31.769 1.00 97.81 65 TYR A O 1
ATOM 503 N N . GLU A 1 66 ? 27.854 -2.330 -30.516 1.00 96.88 66 GLU A N 1
ATOM 504 C CA . GLU A 1 66 ? 28.180 -0.943 -30.133 1.00 96.88 66 GLU A CA 1
ATOM 505 C C . GLU A 1 66 ? 28.585 -0.092 -31.351 1.00 96.88 66 GLU A C 1
ATOM 507 O O . GLU A 1 66 ? 28.124 1.045 -31.486 1.00 96.88 66 GLU A O 1
ATOM 512 N N . LYS A 1 67 ? 29.407 -0.642 -32.259 1.00 97.25 67 LYS A N 1
ATOM 513 C CA . LYS A 1 67 ? 29.887 0.054 -33.464 1.00 97.25 67 LYS A CA 1
ATOM 514 C C . LYS A 1 67 ? 28.741 0.432 -34.404 1.00 97.25 67 LYS A C 1
ATOM 516 O O . LYS A 1 67 ? 28.716 1.555 -34.899 1.00 97.25 67 LYS A O 1
ATOM 521 N N . LEU A 1 68 ? 27.801 -0.479 -34.656 1.00 97.06 68 LEU A N 1
ATOM 522 C CA . LEU A 1 68 ? 26.652 -0.221 -35.531 1.00 97.06 68 LEU A CA 1
ATOM 523 C C . LEU A 1 68 ? 25.732 0.866 -34.965 1.00 97.06 68 LEU A C 1
ATOM 525 O O . LEU A 1 68 ? 25.320 1.760 -35.704 1.00 97.06 68 LEU A O 1
ATOM 529 N N . ASN A 1 69 ? 25.473 0.844 -33.656 1.00 96.12 69 ASN A N 1
ATOM 530 C CA . ASN A 1 69 ? 24.706 1.892 -32.985 1.00 96.12 69 ASN A CA 1
ATOM 531 C C . ASN A 1 69 ? 25.415 3.256 -33.061 1.00 96.12 69 ASN A C 1
ATOM 533 O O . ASN A 1 69 ? 24.787 4.289 -33.290 1.00 96.12 69 ASN A O 1
ATOM 537 N N . GLU A 1 70 ? 26.739 3.267 -32.899 1.00 95.31 70 GLU A N 1
ATOM 538 C CA . GLU A 1 70 ? 27.542 4.483 -33.025 1.00 95.31 70 GLU A CA 1
ATOM 539 C C . GLU A 1 70 ? 27.525 5.060 -34.445 1.00 95.31 70 GLU A C 1
ATOM 541 O O . GLU A 1 70 ? 27.360 6.270 -34.607 1.00 95.31 70 GLU A O 1
ATOM 546 N N . LEU A 1 71 ? 27.641 4.208 -35.468 1.00 95.88 71 LEU A N 1
ATOM 547 C CA . LEU A 1 71 ? 27.540 4.619 -36.870 1.00 95.88 71 LEU A CA 1
ATOM 548 C C . LEU A 1 71 ? 26.175 5.234 -37.184 1.00 95.88 71 LEU A C 1
ATOM 550 O O . LEU A 1 71 ? 26.128 6.285 -37.819 1.00 95.88 71 LEU A O 1
ATOM 554 N N . TYR A 1 72 ? 25.086 4.632 -36.696 1.00 95.00 72 TYR A N 1
ATOM 555 C CA . TYR A 1 72 ? 23.740 5.177 -36.872 1.00 95.00 72 TYR A CA 1
ATOM 556 C C . TYR A 1 72 ? 23.629 6.595 -36.303 1.00 95.00 72 TYR A C 1
ATOM 558 O O . TYR A 1 72 ? 23.250 7.528 -37.009 1.00 95.00 72 TYR A O 1
ATOM 566 N N . HIS A 1 73 ? 24.014 6.778 -35.037 1.00 91.25 73 HIS A N 1
ATOM 567 C CA . HIS A 1 73 ? 23.910 8.079 -34.384 1.00 91.25 73 HIS A CA 1
ATOM 568 C C . HIS A 1 73 ? 24.782 9.133 -35.077 1.00 91.25 73 HIS A C 1
ATOM 570 O O . HIS A 1 73 ? 24.286 10.209 -35.404 1.00 91.25 73 HIS A O 1
ATOM 576 N N . ARG A 1 74 ? 26.035 8.814 -35.423 1.00 91.94 74 ARG A N 1
ATOM 577 C CA . ARG A 1 74 ? 26.900 9.740 -36.174 1.00 91.94 74 ARG A CA 1
ATOM 578 C C . ARG A 1 74 ? 26.330 10.094 -37.553 1.00 91.94 74 ARG A C 1
ATOM 580 O O . ARG A 1 74 ? 26.381 11.260 -37.928 1.00 91.94 74 ARG A O 1
ATOM 587 N N . GLY A 1 75 ? 25.753 9.127 -38.270 1.00 91.88 75 GLY A N 1
ATOM 588 C CA . GLY A 1 75 ? 25.103 9.355 -39.564 1.00 91.88 75 GLY A CA 1
ATOM 589 C C . GLY A 1 75 ? 23.916 10.311 -39.452 1.00 91.88 75 GLY A C 1
ATOM 590 O O . GLY A 1 75 ? 23.868 11.324 -40.142 1.00 91.88 75 GLY A O 1
ATOM 591 N N . THR A 1 76 ? 23.021 10.075 -38.485 1.00 87.00 76 THR A N 1
ATOM 592 C CA . THR A 1 76 ? 21.870 10.968 -38.254 1.00 87.00 76 THR A CA 1
ATOM 593 C C . THR A 1 76 ? 22.272 12.398 -37.886 1.00 87.00 76 THR A C 1
ATOM 595 O O . THR A 1 76 ? 21.513 13.326 -38.151 1.00 87.00 76 THR A O 1
ATOM 598 N N . ALA A 1 77 ? 23.461 12.588 -37.303 1.00 84.62 77 ALA A N 1
ATOM 599 C CA . ALA A 1 77 ? 23.986 13.905 -36.949 1.00 84.62 77 ALA A CA 1
ATOM 600 C C . ALA A 1 77 ? 24.375 14.718 -38.185 1.00 84.62 77 ALA A C 1
ATOM 602 O O . ALA A 1 77 ? 24.198 15.932 -38.197 1.00 84.62 77 ALA A O 1
ATOM 603 N N . ALA A 1 78 ? 24.913 14.046 -39.205 1.00 85.81 78 ALA A N 1
ATOM 604 C CA . ALA A 1 78 ? 25.347 14.680 -40.442 1.00 85.81 78 ALA A CA 1
ATOM 605 C C . ALA A 1 78 ? 24.153 15.145 -41.291 1.00 85.81 78 ALA A C 1
ATOM 607 O O . ALA A 1 78 ? 24.204 16.223 -41.879 1.00 85.81 78 ALA A O 1
ATOM 608 N N . ASP A 1 79 ? 23.063 14.372 -41.299 1.00 84.50 79 ASP A N 1
ATOM 609 C CA . ASP A 1 79 ? 21.869 14.668 -42.104 1.00 84.50 79 ASP A CA 1
ATOM 610 C C . ASP A 1 79 ? 20.991 15.774 -41.495 1.00 84.50 79 ASP A C 1
ATOM 612 O O . ASP A 1 79 ? 20.250 16.475 -42.189 1.00 84.50 79 ASP A O 1
ATOM 616 N N . GLN A 1 80 ? 21.055 15.949 -40.176 1.00 78.19 80 GLN A N 1
ATOM 617 C CA . GLN A 1 80 ? 20.251 16.922 -39.446 1.00 78.19 80 GLN A CA 1
ATOM 618 C C . GLN A 1 80 ? 20.981 18.263 -39.384 1.00 78.19 80 GLN A C 1
ATOM 620 O O . GLN A 1 80 ? 21.541 18.642 -38.359 1.00 78.19 80 GLN A O 1
ATOM 625 N N . GLY A 1 81 ? 20.956 18.991 -40.504 1.00 69.38 81 GLY A N 1
ATOM 626 C CA . GLY A 1 81 ? 21.497 20.346 -40.602 1.00 69.38 81 GLY A CA 1
ATOM 627 C C . GLY A 1 81 ? 21.033 21.274 -39.466 1.00 69.38 81 GLY A C 1
ATOM 628 O O . GLY A 1 81 ? 19.978 21.081 -38.858 1.00 69.38 81 GLY A O 1
ATOM 629 N N . SER A 1 82 ? 21.824 22.318 -39.210 1.00 66.88 82 SER A N 1
ATOM 630 C CA . SER A 1 82 ? 21.873 23.193 -38.020 1.00 66.88 82 SER A CA 1
ATOM 631 C C . SER A 1 82 ? 20.569 23.863 -37.540 1.00 66.88 82 SER A C 1
ATOM 633 O O . SER A 1 82 ? 20.591 24.615 -36.568 1.00 66.88 82 SER A O 1
ATOM 635 N N . ASN A 1 83 ? 19.424 23.631 -38.183 1.00 65.69 83 ASN A N 1
ATOM 636 C CA . ASN A 1 83 ? 18.193 24.402 -37.987 1.00 65.69 83 ASN A CA 1
ATOM 637 C C . ASN A 1 83 ? 17.163 23.786 -37.022 1.00 65.69 83 ASN A C 1
ATOM 639 O O . ASN A 1 83 ? 16.107 24.383 -36.802 1.00 65.69 83 ASN A O 1
ATOM 643 N N . SER A 1 84 ? 17.433 22.641 -36.388 1.00 60.69 84 SER A N 1
ATOM 644 C CA . SER A 1 84 ? 16.495 22.053 -35.418 1.00 60.69 84 SER A CA 1
ATOM 645 C C . SER A 1 84 ? 16.769 22.557 -33.985 1.00 60.69 84 SER A C 1
ATOM 647 O O . SER A 1 84 ? 17.671 22.094 -33.288 1.00 60.69 84 SER A O 1
ATOM 649 N N . LYS A 1 85 ? 15.958 23.512 -33.506 1.00 58.44 85 LYS A N 1
ATOM 650 C CA . LYS A 1 85 ? 16.067 24.139 -32.165 1.00 58.44 85 LYS A CA 1
ATOM 651 C C . LYS A 1 85 ? 15.700 23.225 -30.977 1.00 58.44 85 LYS A C 1
ATOM 653 O O . LYS A 1 85 ? 15.599 23.705 -29.852 1.00 58.44 85 LYS A O 1
ATOM 658 N N . GLN A 1 86 ? 15.458 21.928 -31.185 1.00 51.53 86 GLN A N 1
ATOM 659 C CA . GLN A 1 86 ? 15.024 21.004 -30.119 1.00 51.53 86 GLN A CA 1
ATOM 660 C C . GLN A 1 86 ? 15.884 19.740 -29.983 1.00 51.53 86 GLN A C 1
ATOM 662 O O . GLN A 1 86 ? 15.501 18.809 -29.259 1.00 51.53 86 GLN A O 1
ATOM 667 N N . HIS A 1 87 ? 17.054 19.701 -30.624 1.00 59.28 87 HIS A N 1
ATOM 668 C CA . HIS A 1 87 ? 17.847 18.480 -30.647 1.00 59.28 87 HIS A CA 1
ATOM 669 C C . HIS A 1 87 ? 18.634 18.217 -29.366 1.00 59.28 87 HIS A C 1
ATOM 671 O O . HIS A 1 87 ? 19.121 19.124 -28.695 1.00 59.28 87 HIS A O 1
ATOM 677 N N . ILE A 1 88 ? 18.710 16.943 -28.999 1.00 61.59 88 ILE A N 1
ATOM 678 C CA . ILE A 1 88 ? 19.642 16.454 -27.984 1.00 61.59 88 ILE A CA 1
ATOM 679 C C . ILE A 1 88 ? 21.035 16.546 -28.606 1.00 61.59 88 ILE A C 1
ATOM 681 O O . ILE A 1 88 ? 21.182 16.107 -29.746 1.00 61.59 88 ILE A O 1
ATOM 685 N N . PRO A 1 89 ? 22.056 17.051 -27.894 1.00 79.00 89 PRO A N 1
ATOM 686 C CA . PRO A 1 89 ? 23.428 16.958 -28.378 1.00 79.00 89 PRO A CA 1
ATOM 687 C C . PRO A 1 89 ? 23.745 15.506 -28.744 1.00 79.00 89 PRO A C 1
ATOM 689 O O . PRO A 1 89 ? 23.509 14.611 -27.933 1.00 79.00 89 PRO A O 1
ATOM 692 N N . MET A 1 90 ? 24.231 15.257 -29.959 1.00 81.38 90 MET A N 1
ATOM 693 C CA . MET A 1 90 ? 24.457 13.903 -30.483 1.00 81.38 90 MET A CA 1
ATOM 694 C C . MET A 1 90 ? 25.264 13.021 -29.517 1.00 81.38 90 MET A C 1
ATOM 696 O O . MET A 1 90 ? 24.937 11.856 -29.287 1.00 81.38 90 MET A O 1
ATOM 700 N N . GLU A 1 91 ? 26.265 13.624 -28.883 1.00 82.81 91 GLU A N 1
ATOM 701 C CA . GLU A 1 91 ? 27.105 13.031 -27.840 1.00 82.81 91 GLU A CA 1
ATOM 702 C C . GLU A 1 91 ? 26.273 12.407 -26.712 1.00 82.81 91 GLU A C 1
ATOM 704 O O . GLU A 1 91 ? 26.527 11.282 -26.287 1.00 82.81 91 GLU A O 1
ATOM 709 N N . MET A 1 92 ? 25.187 13.063 -26.297 1.00 80.44 92 MET A N 1
ATOM 710 C CA . MET A 1 92 ? 24.306 12.562 -25.243 1.00 80.44 92 MET A CA 1
ATOM 711 C C . MET A 1 92 ? 23.491 11.337 -25.695 1.00 80.44 92 MET A C 1
ATOM 713 O O . MET A 1 92 ? 23.256 10.436 -24.892 1.00 80.44 92 MET A O 1
ATOM 717 N N . HIS A 1 93 ? 23.070 11.253 -26.962 1.00 81.00 93 HIS A N 1
ATOM 718 C CA . HIS A 1 93 ? 22.411 10.047 -27.490 1.00 81.00 93 HIS A CA 1
ATOM 719 C C . HIS A 1 93 ? 23.362 8.853 -27.543 1.00 81.00 93 HIS A C 1
ATOM 721 O O . HIS A 1 93 ? 23.002 7.736 -27.154 1.00 81.00 93 HIS A O 1
ATOM 727 N N . LEU A 1 94 ? 24.585 9.101 -28.004 1.00 88.56 94 LEU A N 1
ATOM 728 C CA . LEU A 1 94 ? 25.625 8.089 -28.076 1.00 88.56 94 LEU A CA 1
ATOM 729 C C . LEU A 1 94 ? 26.002 7.586 -26.676 1.00 88.56 94 LEU A C 1
ATOM 731 O O . LEU A 1 94 ? 26.100 6.381 -26.460 1.00 88.56 94 LEU A O 1
ATOM 735 N N . MET A 1 95 ? 26.131 8.496 -25.711 1.00 88.75 95 MET A N 1
ATOM 736 C CA . MET A 1 95 ? 26.418 8.174 -24.315 1.00 88.75 95 MET A CA 1
ATOM 737 C C . MET A 1 95 ? 25.307 7.322 -23.683 1.00 88.75 95 MET A C 1
ATOM 739 O O . MET A 1 95 ? 25.594 6.270 -23.116 1.00 88.75 95 MET A O 1
ATOM 743 N N . LEU A 1 96 ? 24.035 7.725 -23.815 1.00 83.19 96 LEU A N 1
ATOM 744 C CA . LEU A 1 96 ? 22.898 6.992 -23.235 1.00 83.19 96 LEU A CA 1
ATOM 745 C C . LEU A 1 96 ? 22.718 5.601 -23.854 1.00 83.19 96 LEU A C 1
ATOM 747 O O . LEU A 1 96 ? 22.425 4.636 -23.147 1.00 83.19 96 LEU A O 1
ATOM 751 N N . SER A 1 97 ? 22.900 5.483 -25.169 1.00 90.06 97 SER A N 1
ATOM 752 C CA . SER A 1 97 ? 22.807 4.188 -25.842 1.00 90.06 97 SER A CA 1
ATOM 753 C C . SER A 1 97 ? 23.956 3.265 -25.439 1.00 90.06 97 SER A C 1
ATOM 755 O O . SER A 1 97 ? 23.688 2.143 -25.013 1.00 90.06 97 SER A O 1
ATOM 757 N N . LYS A 1 98 ? 25.209 3.743 -25.442 1.00 93.81 98 LYS A N 1
ATOM 758 C CA . LYS A 1 98 ? 26.367 2.977 -24.943 1.00 93.81 98 LYS A CA 1
ATOM 759 C C . LYS A 1 98 ? 26.185 2.543 -23.488 1.00 93.81 98 LYS A C 1
ATOM 761 O O . LYS A 1 98 ? 26.458 1.387 -23.167 1.00 93.81 98 LYS A O 1
ATOM 766 N N . LYS A 1 99 ? 25.666 3.425 -22.626 1.00 92.75 99 LYS A N 1
ATOM 767 C CA . LYS A 1 99 ? 25.327 3.098 -21.233 1.00 92.75 99 LYS A CA 1
ATOM 768 C C . LYS A 1 99 ? 24.366 1.910 -21.157 1.00 92.75 99 LYS A C 1
ATOM 770 O O . LYS A 1 99 ? 24.694 0.896 -20.547 1.00 92.75 99 LYS A O 1
ATOM 775 N N . SER A 1 100 ? 23.218 2.004 -21.829 1.00 90.69 100 SER A N 1
ATOM 776 C CA . SER A 1 100 ? 22.180 0.964 -21.809 1.00 90.69 100 SER A CA 1
ATOM 777 C C . SER A 1 100 ? 22.690 -0.399 -22.297 1.00 90.69 100 SER A C 1
ATOM 779 O O . SER A 1 100 ? 22.427 -1.426 -21.662 1.00 90.69 100 SER A O 1
ATOM 781 N N . ILE A 1 101 ? 23.470 -0.410 -23.386 1.00 96.19 101 ILE A N 1
ATOM 782 C CA . ILE A 1 101 ? 24.087 -1.625 -23.939 1.00 96.19 101 ILE A CA 1
ATOM 783 C C . ILE A 1 101 ? 24.994 -2.276 -22.888 1.00 96.19 101 ILE A C 1
ATOM 785 O O . ILE A 1 101 ? 24.820 -3.453 -22.555 1.00 96.19 101 ILE A O 1
ATOM 789 N N . ARG A 1 102 ? 25.926 -1.501 -22.320 1.00 96.38 102 ARG A N 1
ATOM 790 C CA . ARG A 1 102 ? 26.922 -2.007 -21.366 1.00 96.38 102 ARG A CA 1
ATOM 791 C C . ARG A 1 102 ? 26.298 -2.492 -20.071 1.00 96.38 102 ARG A C 1
ATOM 793 O O . ARG A 1 102 ? 26.658 -3.563 -19.598 1.00 96.38 102 ARG A O 1
ATOM 800 N N . GLU A 1 103 ? 25.327 -1.779 -19.513 1.00 94.50 103 GLU A N 1
ATOM 801 C CA . GLU A 1 103 ? 24.659 -2.206 -18.279 1.00 94.50 103 GLU A CA 1
ATOM 802 C C . GLU A 1 103 ? 23.896 -3.521 -18.429 1.00 94.50 103 GLU A C 1
ATOM 804 O O . GLU A 1 103 ? 23.861 -4.342 -17.508 1.00 94.50 103 GLU A O 1
ATOM 809 N N . CYS A 1 104 ? 23.254 -3.726 -19.579 1.00 95.44 104 CYS A N 1
ATOM 810 C CA . CYS A 1 104 ? 22.561 -4.974 -19.874 1.00 95.44 104 CYS A CA 1
ATOM 811 C C . CYS A 1 104 ? 23.562 -6.116 -20.085 1.00 95.44 104 CYS A C 1
ATOM 813 O O . CYS A 1 104 ? 23.390 -7.187 -19.501 1.00 95.44 104 CYS A O 1
ATOM 815 N N . ALA A 1 105 ? 24.638 -5.869 -20.839 1.00 97.50 105 ALA A N 1
ATOM 816 C CA . ALA A 1 105 ? 25.695 -6.846 -21.076 1.00 97.50 105 ALA A CA 1
ATOM 817 C C . ALA A 1 105 ? 26.416 -7.259 -19.782 1.00 97.50 105 ALA A C 1
ATOM 819 O O . ALA A 1 105 ? 26.564 -8.449 -19.521 1.00 97.50 105 ALA A O 1
ATOM 820 N N . ILE A 1 106 ? 26.802 -6.300 -18.932 1.00 97.19 106 ILE A N 1
ATOM 821 C CA . ILE A 1 106 ? 27.479 -6.560 -17.651 1.00 97.19 106 ILE A CA 1
ATOM 822 C C . ILE A 1 106 ? 26.610 -7.434 -16.746 1.00 97.19 106 ILE A C 1
ATOM 824 O O . ILE A 1 106 ? 27.097 -8.428 -16.206 1.00 97.19 106 ILE A O 1
ATOM 828 N N . ARG A 1 107 ? 25.319 -7.104 -16.599 1.00 96.00 107 ARG A N 1
ATOM 829 C CA . ARG A 1 107 ? 24.395 -7.895 -15.772 1.00 96.00 107 ARG A CA 1
ATOM 830 C C . ARG A 1 107 ? 24.205 -9.304 -16.327 1.00 96.00 107 ARG A C 1
ATOM 83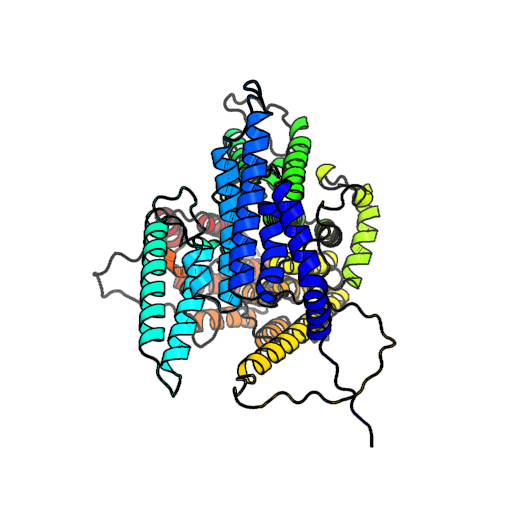2 O O . ARG A 1 107 ? 24.285 -10.261 -15.564 1.00 96.00 107 ARG A O 1
ATOM 839 N N . ALA A 1 108 ? 24.014 -9.444 -17.637 1.00 95.69 108 ALA A N 1
ATOM 840 C CA . ALA A 1 108 ? 23.886 -10.750 -18.279 1.00 95.69 108 ALA A CA 1
ATOM 841 C C . ALA A 1 108 ? 25.144 -11.614 -18.085 1.00 95.69 108 ALA A C 1
ATOM 843 O O . ALA A 1 108 ? 25.043 -12.749 -17.627 1.00 95.69 108 ALA A O 1
ATOM 844 N N . LEU A 1 109 ? 26.332 -11.063 -18.349 1.00 97.00 109 LEU A N 1
ATOM 845 C CA . LEU A 1 109 ? 27.612 -11.760 -18.176 1.00 97.00 109 LEU A CA 1
ATOM 846 C C . LEU A 1 109 ? 27.866 -12.150 -16.715 1.00 97.00 109 LEU A C 1
ATOM 848 O O . LEU A 1 109 ? 28.391 -13.232 -16.457 1.00 97.00 109 LEU A O 1
ATOM 852 N N . ALA A 1 110 ? 27.462 -11.308 -15.760 1.00 95.38 110 ALA A N 1
ATOM 853 C CA . ALA A 1 110 ? 27.554 -11.623 -14.338 1.00 95.38 110 ALA A CA 1
ATOM 854 C C . ALA A 1 110 ? 26.660 -12.809 -13.943 1.00 95.38 110 ALA A C 1
ATOM 856 O O . ALA A 1 110 ? 27.115 -13.685 -13.206 1.00 95.38 110 ALA A O 1
ATOM 857 N N . VAL A 1 111 ? 25.434 -12.878 -14.480 1.00 92.56 111 VAL A N 1
ATOM 858 C CA . VAL A 1 111 ? 24.513 -14.012 -14.275 1.00 92.56 111 VAL A CA 1
ATOM 859 C C . VAL A 1 111 ? 25.065 -15.302 -14.881 1.00 92.56 111 VAL A C 1
ATOM 861 O O . VAL A 1 111 ? 24.999 -16.341 -14.236 1.00 92.56 111 VAL A O 1
ATOM 864 N N . ILE A 1 112 ? 25.639 -15.239 -16.088 1.00 94.69 112 ILE A N 1
ATOM 865 C CA . ILE A 1 112 ? 26.213 -16.409 -16.779 1.00 94.69 112 ILE A CA 1
ATOM 866 C C . ILE A 1 112 ? 27.523 -16.876 -16.104 1.00 94.69 112 ILE A C 1
ATOM 868 O O . ILE A 1 112 ? 27.931 -18.022 -16.248 1.00 94.69 112 ILE A O 1
ATOM 872 N N . GLY A 1 113 ? 28.182 -16.004 -15.334 1.00 93.25 113 GLY A N 1
ATOM 873 C CA . GLY A 1 113 ? 29.436 -16.305 -14.635 1.00 93.25 113 GLY A CA 1
ATOM 874 C C . GLY A 1 113 ? 30.702 -15.868 -15.383 1.00 93.25 113 GLY A C 1
ATOM 875 O O . GLY A 1 113 ? 31.813 -16.108 -14.906 1.00 93.25 113 GLY A O 1
ATOM 876 N N . HIS A 1 114 ? 30.571 -15.154 -16.504 1.00 95.88 114 HIS A N 1
ATOM 877 C CA . HIS A 1 114 ? 31.684 -14.562 -17.256 1.00 95.88 114 HIS A CA 1
ATOM 878 C C . HIS A 1 114 ? 32.130 -13.218 -16.655 1.00 95.88 114 HIS A C 1
ATOM 880 O O . HIS A 1 114 ? 32.116 -12.171 -17.306 1.00 95.88 114 HIS A O 1
ATOM 886 N N . LEU A 1 115 ? 32.544 -13.248 -15.386 1.00 94.06 115 LEU A N 1
ATOM 887 C CA . LEU A 1 115 ? 32.843 -12.046 -14.595 1.00 94.06 115 LEU A CA 1
ATOM 888 C C . LEU A 1 115 ? 33.993 -11.211 -15.165 1.00 94.06 115 LEU A C 1
ATOM 890 O O . LEU A 1 115 ? 33.969 -9.990 -15.066 1.00 94.06 115 LEU A O 1
ATOM 894 N N . GLU A 1 116 ? 34.975 -11.845 -15.802 1.00 92.75 116 GLU A N 1
ATOM 895 C CA . GLU A 1 116 ? 36.082 -11.138 -16.449 1.00 92.75 116 GLU A CA 1
ATOM 896 C C . GLU A 1 116 ? 35.614 -10.272 -17.623 1.00 92.75 116 GLU A C 1
ATOM 898 O O . GLU A 1 116 ? 35.996 -9.108 -17.719 1.00 92.75 116 GLU A O 1
ATOM 903 N N . LEU A 1 117 ? 34.739 -10.807 -18.481 1.00 94.56 117 LEU A N 1
ATOM 904 C CA . LEU A 1 117 ? 34.155 -10.034 -19.576 1.00 94.56 117 LEU A CA 1
ATOM 905 C C . LEU A 1 117 ? 33.295 -8.888 -19.036 1.00 94.56 117 LEU A C 1
ATOM 907 O O . LEU A 1 117 ? 33.422 -7.765 -19.514 1.00 94.56 117 LEU A O 1
ATOM 911 N N . ALA A 1 118 ? 32.486 -9.141 -18.002 1.00 95.81 118 ALA A N 1
ATOM 912 C CA . ALA A 1 118 ? 31.703 -8.100 -17.338 1.00 95.81 118 ALA A CA 1
ATOM 913 C C . ALA A 1 118 ? 32.586 -6.966 -16.781 1.00 95.81 118 ALA A C 1
ATOM 915 O O . ALA A 1 118 ? 32.281 -5.796 -16.993 1.00 95.81 118 ALA A O 1
ATOM 916 N N . VAL A 1 119 ? 33.702 -7.286 -16.119 1.00 93.44 119 VAL A N 1
ATOM 917 C CA . VAL A 1 119 ? 34.635 -6.278 -15.580 1.00 93.44 119 VAL A CA 1
ATOM 918 C C . VAL A 1 119 ? 35.349 -5.508 -16.695 1.00 93.44 119 VAL A C 1
ATOM 920 O O . VAL A 1 119 ? 35.591 -4.310 -16.557 1.00 93.44 119 VAL A O 1
ATOM 923 N N . ASN A 1 120 ? 35.651 -6.161 -17.818 1.00 94.12 120 ASN A N 1
ATOM 924 C CA . ASN A 1 120 ? 36.280 -5.518 -18.974 1.00 94.12 120 ASN A CA 1
ATOM 925 C C . ASN A 1 120 ? 35.345 -4.554 -19.723 1.00 94.12 120 ASN A C 1
ATOM 927 O O . ASN A 1 120 ? 35.834 -3.668 -20.418 1.00 94.12 120 ASN A O 1
ATOM 931 N N . LEU A 1 121 ? 34.024 -4.697 -19.569 1.00 94.69 121 LEU A N 1
ATOM 932 C CA . LEU A 1 121 ? 33.035 -3.760 -20.116 1.00 94.69 121 LEU A CA 1
ATOM 933 C C . LEU A 1 121 ? 32.829 -2.512 -19.248 1.00 94.69 121 LEU A C 1
ATOM 935 O O . LEU A 1 121 ? 32.144 -1.581 -19.677 1.00 94.69 121 LEU A O 1
ATOM 939 N N . ILE A 1 122 ? 33.400 -2.473 -18.039 1.00 93.75 122 ILE A N 1
ATOM 940 C CA . ILE A 1 122 ? 33.329 -1.287 -17.187 1.00 93.75 122 ILE A CA 1
ATOM 941 C C . ILE A 1 122 ? 34.143 -0.164 -17.845 1.00 93.75 122 ILE A C 1
ATOM 943 O O . ILE A 1 122 ? 35.337 -0.362 -18.103 1.00 93.75 122 ILE A O 1
ATOM 947 N N . PRO A 1 123 ? 33.530 1.005 -18.104 1.00 89.44 123 PRO A N 1
ATOM 948 C CA . PRO A 1 123 ? 34.227 2.145 -18.681 1.00 89.44 123 PRO A CA 1
ATOM 949 C C . PRO A 1 123 ? 35.412 2.568 -17.805 1.00 89.44 123 PRO A C 1
ATOM 951 O O . PRO A 1 123 ? 35.372 2.477 -16.576 1.00 89.44 123 PRO A O 1
ATOM 954 N N . THR A 1 124 ? 36.500 2.998 -18.442 1.00 88.50 124 THR A N 1
ATOM 955 C CA . THR A 1 124 ? 37.604 3.675 -17.746 1.00 88.50 124 THR A CA 1
ATOM 956 C C . THR A 1 124 ? 37.161 5.076 -17.328 1.00 88.50 124 THR A C 1
ATOM 958 O O . THR A 1 124 ? 36.238 5.619 -17.926 1.00 88.50 124 THR A O 1
ATOM 961 N N . MET A 1 125 ? 37.813 5.674 -16.325 1.00 74.38 125 MET A N 1
ATOM 962 C CA . MET A 1 125 ? 37.438 7.008 -15.819 1.00 74.38 125 MET A CA 1
ATOM 963 C C . MET A 1 125 ? 37.452 8.100 -16.893 1.00 74.38 125 MET A C 1
ATOM 965 O O . MET A 1 125 ? 36.692 9.055 -16.804 1.00 74.38 125 MET A O 1
ATOM 969 N N . ASP A 1 126 ? 38.265 7.918 -17.931 1.00 75.38 126 ASP A N 1
ATOM 970 C CA . ASP A 1 126 ? 38.367 8.849 -19.056 1.00 75.38 126 ASP A CA 1
ATOM 971 C C . ASP A 1 126 ? 37.223 8.700 -20.077 1.00 75.38 126 ASP A C 1
ATOM 973 O O . ASP A 1 126 ? 37.144 9.460 -21.040 1.00 75.38 126 ASP A O 1
ATOM 977 N N . GLN A 1 127 ? 36.348 7.700 -19.923 1.00 78.44 127 GLN A N 1
ATOM 978 C CA . GLN A 1 127 ? 35.197 7.504 -20.803 1.00 78.44 127 GLN A CA 1
ATOM 979 C C . GLN A 1 127 ? 33.972 8.247 -20.270 1.00 78.44 127 GLN A C 1
ATOM 981 O O . GLN A 1 127 ? 33.597 8.122 -19.111 1.00 78.44 127 GLN A O 1
ATOM 986 N N . GLU A 1 128 ? 33.266 8.927 -21.170 1.00 80.38 128 GLU A N 1
ATOM 987 C CA . GLU A 1 128 ? 32.061 9.716 -20.872 1.00 80.38 128 GLU A CA 1
ATOM 988 C C . GLU A 1 128 ? 30.856 8.898 -20.365 1.00 80.38 128 GLU A C 1
ATOM 990 O O . GLU A 1 128 ? 29.832 9.455 -19.970 1.00 80.38 128 GLU A O 1
ATOM 995 N N . VAL A 1 129 ? 30.932 7.565 -20.398 1.00 86.56 129 VAL A N 1
ATOM 996 C CA . VAL A 1 129 ? 29.815 6.685 -20.044 1.00 86.56 129 VAL A CA 1
ATOM 997 C C . VAL A 1 129 ? 29.879 6.338 -18.560 1.00 86.56 129 VAL A C 1
ATOM 999 O O . VAL A 1 129 ? 30.716 5.547 -18.140 1.00 86.56 129 VAL A O 1
ATOM 1002 N N . VAL A 1 130 ? 28.939 6.861 -17.774 1.00 86.44 130 VAL A N 1
ATOM 1003 C CA . VAL A 1 130 ? 28.780 6.506 -16.355 1.00 86.44 130 VAL A CA 1
ATOM 1004 C C . VAL A 1 130 ? 27.690 5.443 -16.207 1.00 86.44 130 VAL A C 1
ATOM 1006 O O . VAL A 1 130 ? 26.534 5.687 -16.555 1.00 86.44 130 VAL A O 1
ATOM 1009 N N . LEU A 1 131 ? 28.049 4.264 -15.688 1.00 91.06 131 LEU A N 1
ATOM 1010 C CA . LEU A 1 131 ? 27.096 3.185 -15.392 1.00 91.06 131 LEU A CA 1
ATOM 1011 C C . LEU A 1 131 ? 26.325 3.443 -14.088 1.00 91.06 131 LEU A C 1
ATOM 1013 O O . LEU A 1 131 ? 26.813 4.107 -13.175 1.00 91.06 131 LEU A O 1
ATOM 1017 N N . ASP A 1 132 ? 25.145 2.844 -13.970 1.00 84.75 132 ASP A N 1
ATOM 1018 C CA . ASP A 1 132 ? 24.308 2.902 -12.780 1.00 84.75 132 ASP A CA 1
ATOM 1019 C C . ASP A 1 132 ? 24.912 2.159 -11.585 1.00 84.75 132 ASP A C 1
ATOM 1021 O O . ASP A 1 132 ? 25.417 1.035 -11.687 1.00 84.75 132 ASP A O 1
ATOM 1025 N N . ARG A 1 133 ? 24.711 2.739 -10.393 1.00 83.31 133 ARG A N 1
ATOM 1026 C CA . ARG A 1 133 ? 25.059 2.140 -9.093 1.00 83.31 133 ARG A CA 1
ATOM 1027 C C . ARG A 1 133 ? 24.509 0.721 -8.942 1.00 83.31 133 ARG A C 1
ATOM 1029 O O . ARG A 1 133 ? 25.186 -0.152 -8.402 1.00 83.31 133 ARG A O 1
ATOM 1036 N N . ARG A 1 134 ? 23.301 0.471 -9.462 1.00 84.94 134 ARG A N 1
ATOM 1037 C CA . ARG A 1 134 ? 22.669 -0.856 -9.460 1.00 84.94 134 ARG A CA 1
ATOM 1038 C C . ARG A 1 134 ? 23.504 -1.886 -10.220 1.00 84.94 134 ARG A C 1
ATOM 1040 O O . ARG A 1 134 ? 23.622 -3.014 -9.758 1.00 84.94 134 ARG A O 1
ATOM 1047 N N . THR A 1 135 ? 24.084 -1.511 -11.357 1.00 90.69 135 THR A N 1
ATOM 1048 C CA . THR A 1 135 ? 24.911 -2.403 -12.180 1.00 90.69 135 THR A CA 1
ATOM 1049 C C . THR A 1 135 ? 26.206 -2.762 -11.454 1.00 90.69 135 THR A C 1
ATOM 1051 O O . THR A 1 135 ? 26.560 -3.939 -11.390 1.00 90.69 135 THR A O 1
ATOM 1054 N N . TYR A 1 136 ? 26.862 -1.782 -10.824 1.00 91.75 136 TYR A N 1
ATOM 1055 C CA . TYR A 1 136 ? 28.045 -2.020 -9.991 1.00 91.75 136 TYR A CA 1
ATOM 1056 C C . TYR A 1 136 ? 27.738 -2.902 -8.776 1.00 91.75 136 TYR A C 1
ATOM 1058 O O . TYR A 1 136 ? 28.439 -3.885 -8.542 1.00 91.75 136 TYR A O 1
ATOM 1066 N N . GLY A 1 137 ? 26.665 -2.598 -8.038 1.00 83.81 137 GLY A N 1
ATOM 1067 C CA . GLY A 1 137 ? 26.227 -3.399 -6.893 1.00 83.81 137 GLY A CA 1
ATOM 1068 C C . GLY A 1 137 ? 25.899 -4.841 -7.287 1.00 83.81 137 GLY A C 1
ATOM 1069 O O . GLY A 1 137 ? 26.347 -5.777 -6.632 1.00 83.81 137 GLY A O 1
ATOM 1070 N N . PHE A 1 138 ? 25.196 -5.030 -8.409 1.00 89.31 138 PHE A N 1
ATOM 1071 C CA . PHE A 1 138 ? 24.890 -6.352 -8.955 1.00 89.31 138 PHE A CA 1
ATOM 1072 C C . PHE A 1 138 ? 26.166 -7.142 -9.283 1.00 89.31 138 PHE A C 1
ATOM 1074 O O . PHE A 1 138 ? 26.316 -8.290 -8.865 1.00 89.31 138 PHE A O 1
ATOM 1081 N N . LEU A 1 139 ? 27.126 -6.517 -9.970 1.00 93.38 139 LEU A N 1
ATOM 1082 C CA . LEU A 1 139 ? 28.401 -7.153 -10.300 1.00 93.38 139 LEU A CA 1
ATOM 1083 C C . LEU A 1 139 ? 29.225 -7.497 -9.045 1.00 93.38 139 LEU A C 1
ATOM 1085 O O . LEU A 1 139 ? 29.803 -8.583 -8.978 1.00 93.38 139 LEU A O 1
ATOM 1089 N N . LEU A 1 140 ? 29.245 -6.620 -8.033 1.00 92.00 140 LEU A N 1
ATOM 1090 C CA . LEU A 1 140 ? 29.919 -6.871 -6.752 1.00 92.00 140 LEU A CA 1
ATOM 1091 C C . LEU A 1 140 ? 29.352 -8.092 -6.032 1.00 92.00 140 LEU A C 1
ATOM 1093 O O . LEU A 1 140 ? 30.126 -8.904 -5.527 1.00 92.00 140 LEU A O 1
ATOM 1097 N N . THR A 1 141 ? 28.029 -8.251 -6.008 1.00 91.25 141 THR A N 1
ATOM 1098 C CA . THR A 1 141 ? 27.379 -9.427 -5.414 1.00 91.25 141 THR A CA 1
ATOM 1099 C C . THR A 1 141 ? 27.855 -10.717 -6.082 1.00 91.25 141 THR A C 1
ATOM 1101 O O . THR A 1 141 ? 28.246 -11.662 -5.395 1.00 91.25 141 THR A O 1
ATOM 1104 N N . HIS A 1 142 ? 27.916 -10.747 -7.416 1.00 92.44 142 HIS A N 1
ATOM 1105 C CA . HIS A 1 142 ? 28.390 -11.919 -8.157 1.00 92.44 142 HIS A CA 1
ATOM 1106 C C . HIS A 1 142 ? 29.897 -12.183 -7.978 1.00 92.44 142 HIS A C 1
ATOM 1108 O O . HIS A 1 142 ? 30.301 -13.339 -7.834 1.00 92.44 142 HIS A O 1
ATOM 1114 N N . LEU A 1 143 ? 30.734 -11.139 -7.922 1.00 90.50 143 LEU A N 1
ATOM 1115 C CA . LEU A 1 143 ? 32.169 -11.269 -7.631 1.00 90.50 143 LEU A CA 1
ATOM 1116 C C . LEU A 1 143 ? 32.422 -11.820 -6.221 1.00 90.50 143 LEU A C 1
ATOM 1118 O O . LEU A 1 143 ? 33.221 -12.743 -6.062 1.00 90.50 143 LEU A O 1
ATOM 1122 N N . LYS A 1 144 ? 31.703 -11.312 -5.211 1.00 90.62 144 LYS A N 1
ATOM 1123 C CA . LYS A 1 144 ? 31.778 -11.805 -3.827 1.00 90.62 144 LYS A CA 1
ATOM 1124 C C . LYS A 1 144 ? 31.340 -13.266 -3.734 1.00 90.62 144 LYS A C 1
ATOM 1126 O O . LYS A 1 144 ? 32.061 -14.068 -3.151 1.00 90.62 144 LYS A O 1
ATOM 1131 N N . ARG A 1 145 ? 30.233 -13.636 -4.389 1.00 90.88 145 ARG A N 1
ATOM 1132 C CA . ARG A 1 145 ? 29.775 -15.033 -4.459 1.00 90.88 145 ARG A CA 1
ATOM 1133 C C . ARG A 1 145 ? 30.829 -15.946 -5.089 1.00 90.88 145 ARG A C 1
ATOM 1135 O O . ARG A 1 145 ? 31.125 -17.003 -4.545 1.00 90.88 145 ARG A O 1
ATOM 1142 N N . ARG A 1 146 ? 31.444 -15.538 -6.208 1.00 89.69 146 ARG A N 1
ATOM 1143 C CA . ARG A 1 146 ? 32.506 -16.325 -6.859 1.00 89.69 146 ARG A CA 1
ATOM 1144 C C . ARG A 1 146 ? 33.750 -16.457 -5.985 1.00 89.69 146 ARG A C 1
ATOM 1146 O O . ARG A 1 146 ? 34.375 -17.512 -6.001 1.00 89.69 146 ARG A O 1
ATOM 1153 N N . ARG A 1 147 ? 34.105 -15.411 -5.234 1.00 88.50 147 ARG A N 1
ATOM 1154 C CA . ARG A 1 147 ? 35.196 -15.455 -4.255 1.00 88.50 147 ARG A CA 1
ATOM 1155 C C . ARG A 1 147 ? 34.925 -16.509 -3.183 1.00 88.50 147 ARG A C 1
ATOM 1157 O O . ARG A 1 147 ? 35.815 -17.314 -2.946 1.00 88.50 147 ARG A O 1
ATOM 1164 N N . SER A 1 148 ? 33.729 -16.530 -2.590 1.00 88.25 148 SER A N 1
ATOM 1165 C CA . SER A 1 148 ? 33.359 -17.542 -1.588 1.00 88.25 148 SER A CA 1
ATOM 1166 C C . SER A 1 148 ? 33.477 -18.959 -2.154 1.00 88.25 148 SER A C 1
ATOM 1168 O O . SER A 1 148 ? 34.170 -19.787 -1.577 1.00 88.25 148 SER A O 1
ATOM 1170 N N . LEU A 1 149 ? 32.943 -19.193 -3.359 1.00 85.56 149 LEU A N 1
ATOM 1171 C CA . LEU A 1 149 ? 33.033 -20.499 -4.022 1.00 85.56 149 LEU A CA 1
ATOM 1172 C C . LEU A 1 149 ? 34.479 -20.950 -4.291 1.00 85.56 149 LEU A C 1
ATOM 1174 O O . LEU A 1 149 ? 34.772 -22.134 -4.203 1.00 85.56 149 LEU A O 1
ATOM 1178 N N . LEU A 1 150 ? 35.394 -20.035 -4.629 1.00 83.62 150 LEU A N 1
ATOM 1179 C CA . LEU A 1 150 ? 36.810 -20.376 -4.840 1.00 83.62 150 LEU A CA 1
ATOM 1180 C C . LEU A 1 150 ? 37.557 -20.684 -3.534 1.00 83.62 150 LEU A C 1
ATOM 1182 O O . LEU A 1 150 ? 38.555 -21.395 -3.572 1.00 83.62 150 LEU A O 1
ATOM 1186 N N . VAL A 1 151 ? 37.109 -20.125 -2.408 1.00 86.94 151 VAL A N 1
ATOM 1187 C CA . VAL A 1 151 ? 37.680 -20.387 -1.077 1.00 86.94 151 VAL A CA 1
ATOM 1188 C C . VAL A 1 151 ? 37.215 -21.748 -0.551 1.00 86.94 151 VAL A C 1
ATOM 1190 O O . VAL A 1 151 ? 37.983 -22.432 0.112 1.00 86.94 151 VAL A O 1
ATOM 1193 N N . GLU A 1 152 ? 35.985 -22.147 -0.877 1.00 85.75 152 GLU A N 1
ATOM 1194 C CA . GLU A 1 152 ? 35.376 -23.414 -0.449 1.00 85.75 152 GLU A CA 1
ATOM 1195 C C . GLU A 1 152 ? 35.774 -24.620 -1.323 1.00 85.75 152 GLU A C 1
ATOM 1197 O O . GLU A 1 152 ? 35.531 -25.763 -0.943 1.00 85.75 152 GLU A O 1
ATOM 1202 N N . GLN A 1 153 ? 36.393 -24.401 -2.490 1.00 82.69 153 GLN A N 1
ATOM 1203 C CA . GLN A 1 153 ? 36.817 -25.494 -3.369 1.00 82.69 153 GLN A CA 1
ATOM 1204 C C . GLN A 1 153 ? 38.029 -26.260 -2.800 1.00 82.69 153 GLN A C 1
ATOM 1206 O O . GLN A 1 153 ? 39.027 -25.640 -2.433 1.00 82.69 153 GLN A O 1
ATOM 1211 N N . PRO A 1 154 ? 38.010 -27.609 -2.813 1.00 75.69 154 PRO A N 1
ATOM 1212 C CA . PRO A 1 154 ? 39.089 -28.439 -2.264 1.00 75.69 154 PRO A CA 1
ATOM 1213 C C . PRO A 1 154 ? 40.409 -28.313 -3.042 1.00 75.69 154 PRO A C 1
ATOM 1215 O O . PRO A 1 154 ? 41.480 -28.554 -2.491 1.00 75.69 154 PRO A O 1
ATOM 1218 N N . ILE A 1 155 ? 40.347 -27.905 -4.315 1.00 77.12 155 ILE A N 1
ATOM 1219 C CA . ILE A 1 155 ? 41.516 -27.614 -5.153 1.00 77.12 155 ILE A CA 1
ATOM 1220 C C . ILE A 1 155 ? 41.610 -26.098 -5.320 1.00 77.12 155 ILE A C 1
ATOM 1222 O O . ILE A 1 155 ? 40.990 -25.495 -6.198 1.00 77.12 155 ILE A O 1
ATOM 1226 N N . PHE A 1 156 ? 42.388 -25.483 -4.438 1.00 77.69 156 PHE A N 1
ATOM 1227 C CA . PHE A 1 156 ? 42.577 -24.043 -4.386 1.00 77.69 156 PHE A CA 1
ATOM 1228 C C . PHE A 1 156 ? 43.536 -23.555 -5.486 1.00 77.69 156 PHE A C 1
ATOM 1230 O O . PHE A 1 156 ? 44.722 -23.885 -5.476 1.00 77.69 156 PHE A O 1
ATOM 1237 N N . ASP A 1 157 ? 43.049 -22.727 -6.418 1.00 84.94 157 ASP A N 1
ATOM 1238 C CA . ASP A 1 157 ? 43.892 -22.020 -7.395 1.00 84.94 157 ASP A CA 1
ATOM 1239 C C . ASP A 1 157 ? 44.134 -20.564 -6.938 1.00 84.94 157 ASP A C 1
ATOM 1241 O O . ASP A 1 157 ? 43.274 -19.691 -7.148 1.00 84.94 157 ASP A O 1
ATOM 1245 N N . PRO A 1 158 ? 45.307 -20.253 -6.350 1.00 82.06 158 PRO A N 1
ATOM 1246 C CA . PRO A 1 158 ? 45.600 -18.923 -5.822 1.00 82.06 158 PRO A CA 1
ATOM 1247 C C . PRO A 1 158 ? 45.575 -17.834 -6.902 1.00 82.06 158 PRO A C 1
ATOM 1249 O O . PRO A 1 158 ? 45.265 -16.679 -6.606 1.00 82.06 158 PRO A O 1
ATOM 1252 N N . LYS A 1 159 ? 45.856 -18.168 -8.171 1.00 87.06 159 LYS A N 1
ATOM 1253 C CA . LYS A 1 159 ? 45.878 -17.178 -9.260 1.00 87.06 159 LYS A CA 1
ATOM 1254 C C . LYS A 1 159 ? 44.469 -16.685 -9.582 1.00 87.06 159 LYS A C 1
ATOM 1256 O O . LYS A 1 159 ? 44.270 -15.485 -9.792 1.00 87.06 159 LYS A O 1
ATOM 1261 N N . LYS A 1 160 ? 43.479 -17.584 -9.569 1.00 80.81 160 LYS A N 1
ATOM 1262 C CA . LYS A 1 160 ? 42.065 -17.226 -9.768 1.00 80.81 160 LYS A CA 1
ATOM 1263 C C . LYS A 1 160 ? 41.539 -16.370 -8.622 1.00 80.81 160 LYS A C 1
ATOM 1265 O O . LYS A 1 160 ? 40.862 -15.376 -8.889 1.00 80.81 160 LYS A O 1
ATOM 1270 N N . LEU A 1 161 ? 41.891 -16.693 -7.373 1.00 80.94 161 LEU A N 1
ATOM 1271 C CA . LEU A 1 161 ? 41.477 -15.891 -6.220 1.00 80.94 161 LEU A CA 1
ATOM 1272 C C . LEU A 1 161 ? 42.059 -14.470 -6.280 1.00 80.94 161 LEU A C 1
ATOM 1274 O O . LEU A 1 161 ? 41.318 -13.499 -6.127 1.00 80.94 161 LEU A O 1
ATOM 1278 N N . THR A 1 162 ? 43.357 -14.330 -6.563 1.00 86.56 162 THR A N 1
ATOM 1279 C CA . THR A 1 162 ? 44.011 -13.017 -6.696 1.00 86.56 162 THR A CA 1
ATOM 1280 C C . THR A 1 162 ? 43.359 -12.169 -7.789 1.00 86.56 162 THR A C 1
ATOM 1282 O O . THR A 1 162 ? 43.121 -10.977 -7.587 1.00 86.56 162 THR A O 1
ATOM 1285 N N . LYS A 1 163 ? 42.986 -12.784 -8.918 1.00 85.00 163 LYS A N 1
ATOM 1286 C CA . LYS A 1 163 ? 42.276 -12.112 -10.016 1.00 85.00 163 LYS A CA 1
ATOM 1287 C C . LYS A 1 163 ? 40.866 -11.654 -9.621 1.00 85.00 163 LYS A C 1
ATOM 1289 O O . LYS A 1 163 ? 40.473 -10.533 -9.928 1.00 85.00 163 LYS A O 1
ATOM 1294 N N . VAL A 1 164 ? 40.101 -12.480 -8.904 1.00 81.19 164 VAL A N 1
ATOM 1295 C CA . VAL A 1 164 ? 38.765 -12.087 -8.411 1.00 81.19 164 VAL A CA 1
ATOM 1296 C C . VAL A 1 164 ? 38.866 -10.982 -7.356 1.00 81.19 164 VAL A C 1
ATOM 1298 O O . VAL A 1 164 ? 38.052 -10.056 -7.359 1.00 81.19 164 VAL A O 1
ATOM 1301 N N . ASN A 1 165 ? 39.878 -11.022 -6.487 1.00 83.31 165 ASN A N 1
ATOM 1302 C CA . ASN A 1 165 ? 40.122 -9.975 -5.494 1.00 83.31 165 ASN A CA 1
ATOM 1303 C C . ASN A 1 165 ? 40.478 -8.636 -6.150 1.00 83.31 165 ASN A C 1
ATOM 1305 O O . ASN A 1 165 ? 39.927 -7.611 -5.751 1.00 83.31 165 ASN A O 1
ATOM 1309 N N . SER A 1 166 ? 41.330 -8.633 -7.182 1.00 90.00 166 SER A N 1
ATOM 1310 C CA . SER A 1 166 ? 41.672 -7.402 -7.903 1.00 90.00 166 SER A CA 1
ATOM 1311 C C . SER A 1 166 ? 40.463 -6.813 -8.638 1.00 90.00 166 SER A C 1
ATOM 1313 O O . SER A 1 166 ? 40.241 -5.603 -8.581 1.00 90.00 166 SER A O 1
ATOM 1315 N N . PHE A 1 167 ? 39.616 -7.654 -9.241 1.00 88.88 167 PHE A N 1
ATOM 1316 C CA . PHE A 1 167 ? 38.346 -7.224 -9.831 1.00 88.88 167 PHE A CA 1
ATOM 1317 C C . PHE A 1 167 ? 37.382 -6.657 -8.790 1.00 88.88 167 PHE A C 1
ATOM 1319 O O . PHE A 1 167 ? 36.820 -5.585 -9.003 1.00 88.88 167 PHE A O 1
ATOM 1326 N N . THR A 1 168 ? 37.228 -7.327 -7.648 1.00 83.19 168 THR A N 1
ATOM 1327 C CA . THR A 1 168 ? 36.359 -6.860 -6.559 1.00 83.19 168 THR A CA 1
ATOM 1328 C C . THR A 1 168 ? 36.827 -5.504 -6.037 1.00 83.19 168 THR A C 1
ATOM 1330 O O . THR A 1 168 ? 36.017 -4.592 -5.919 1.00 83.19 168 THR A O 1
ATOM 1333 N N . ALA A 1 169 ? 38.132 -5.339 -5.798 1.00 87.50 169 ALA A N 1
ATOM 1334 C CA . ALA A 1 169 ? 38.709 -4.077 -5.340 1.00 87.50 169 ALA A CA 1
ATOM 1335 C C . ALA A 1 169 ? 38.514 -2.945 -6.361 1.00 87.50 169 ALA A C 1
ATOM 1337 O O . ALA A 1 169 ? 38.155 -1.831 -5.983 1.00 87.50 169 ALA A O 1
ATOM 1338 N N . ARG A 1 170 ? 38.696 -3.230 -7.660 1.00 89.75 170 ARG A N 1
ATOM 1339 C CA . ARG A 1 170 ? 38.460 -2.257 -8.737 1.00 89.75 170 ARG A CA 1
ATOM 1340 C C . ARG A 1 170 ? 36.998 -1.810 -8.787 1.00 89.75 170 ARG A C 1
ATOM 1342 O O . ARG A 1 170 ? 36.736 -0.615 -8.831 1.00 89.75 170 ARG A O 1
ATOM 1349 N N . VAL A 1 171 ? 36.053 -2.751 -8.775 1.00 84.62 171 VAL A N 1
ATOM 1350 C CA . VAL A 1 171 ? 34.615 -2.442 -8.863 1.00 84.62 171 VAL A CA 1
ATOM 1351 C C . VAL A 1 171 ? 34.132 -1.733 -7.597 1.00 84.62 171 VAL A C 1
ATOM 1353 O O . VAL A 1 171 ? 33.336 -0.807 -7.695 1.00 84.62 171 VAL A O 1
ATOM 1356 N N . GLN A 1 172 ? 34.637 -2.125 -6.422 1.00 88.56 172 GLN A N 1
ATOM 1357 C CA . GLN A 1 172 ? 34.294 -1.497 -5.145 1.00 88.56 172 GLN A CA 1
ATOM 1358 C C . GLN A 1 172 ? 34.756 -0.039 -5.110 1.00 88.56 172 GLN A C 1
ATOM 1360 O O . GLN A 1 172 ? 33.958 0.824 -4.776 1.00 88.56 172 GLN A O 1
ATOM 1365 N N . ARG A 1 173 ? 35.984 0.256 -5.562 1.00 88.62 173 ARG A N 1
ATOM 1366 C CA . ARG A 1 173 ? 36.481 1.637 -5.664 1.00 88.62 173 ARG A CA 1
ATOM 1367 C C . ARG A 1 173 ? 35.574 2.510 -6.535 1.00 88.62 173 ARG A C 1
ATOM 1369 O O . ARG A 1 173 ? 35.154 3.571 -6.095 1.00 88.62 173 ARG A O 1
ATOM 1376 N N . ILE A 1 174 ? 35.216 2.023 -7.727 1.00 83.12 174 ILE A N 1
ATOM 1377 C CA . ILE A 1 174 ? 34.322 2.745 -8.648 1.00 83.12 174 ILE A CA 1
ATOM 1378 C C . ILE A 1 174 ? 32.928 2.922 -8.029 1.00 83.12 174 ILE A C 1
ATOM 1380 O O . ILE A 1 174 ? 32.312 3.975 -8.165 1.00 83.12 174 ILE A O 1
ATOM 1384 N N . TYR A 1 175 ? 32.421 1.900 -7.334 1.00 84.94 175 TYR A N 1
ATOM 1385 C CA . TYR A 1 175 ? 31.143 1.967 -6.630 1.00 84.94 175 TYR A CA 1
ATOM 1386 C C . TYR A 1 175 ? 31.156 3.011 -5.508 1.00 84.94 175 TYR A C 1
ATOM 1388 O O . TYR A 1 175 ? 30.181 3.749 -5.352 1.00 84.94 175 TYR A O 1
ATOM 1396 N N . ASP A 1 176 ? 32.240 3.080 -4.739 1.00 81.25 176 ASP A N 1
ATOM 1397 C CA . ASP A 1 176 ? 32.396 4.026 -3.639 1.00 81.25 176 ASP A CA 1
ATOM 1398 C C . ASP A 1 176 ? 32.508 5.455 -4.183 1.00 81.25 176 ASP A C 1
ATOM 1400 O O . ASP A 1 176 ? 31.762 6.331 -3.752 1.00 81.25 176 ASP A O 1
ATOM 1404 N N . GLU A 1 177 ? 33.325 5.684 -5.212 1.00 80.88 177 GLU A N 1
ATOM 1405 C CA . GLU A 1 177 ? 33.448 6.981 -5.895 1.00 80.88 177 GLU A CA 1
ATOM 1406 C C . GLU A 1 177 ? 32.115 7.436 -6.516 1.00 80.88 177 GLU A C 1
ATOM 1408 O O . GLU A 1 177 ? 31.701 8.585 -6.338 1.00 80.88 177 GLU A O 1
ATOM 1413 N N . ALA A 1 178 ? 31.376 6.520 -7.153 1.00 72.50 178 ALA A N 1
ATOM 1414 C CA . ALA A 1 178 ? 30.026 6.787 -7.648 1.00 72.50 178 ALA A CA 1
ATOM 1415 C C . ALA A 1 178 ? 29.020 7.061 -6.512 1.00 72.50 178 ALA A C 1
ATOM 1417 O O . ALA A 1 178 ? 28.033 7.767 -6.717 1.00 72.50 178 ALA A O 1
ATOM 1418 N N . SER A 1 179 ? 29.259 6.522 -5.311 1.00 64.50 179 SER A N 1
ATOM 1419 C CA . SER A 1 179 ? 28.413 6.734 -4.130 1.00 64.50 179 SER A CA 1
ATOM 1420 C C . SER A 1 179 ? 28.695 8.079 -3.450 1.00 64.50 179 SER A C 1
ATOM 1422 O O . SER A 1 179 ? 27.746 8.758 -3.062 1.00 64.50 179 SER A O 1
ATOM 1424 N N . TYR A 1 180 ? 29.954 8.527 -3.379 1.00 53.91 180 TYR A N 1
ATOM 1425 C CA . TYR A 1 180 ? 30.319 9.820 -2.780 1.00 53.91 180 TYR A CA 1
ATOM 1426 C C . TYR A 1 180 ? 29.730 11.022 -3.533 1.00 53.91 180 TYR A C 1
ATOM 1428 O O . TYR A 1 180 ? 29.355 12.010 -2.905 1.00 53.91 180 TYR A O 1
ATOM 1436 N N . GLY A 1 181 ? 29.528 10.912 -4.850 1.00 50.53 181 GLY A N 1
ATOM 1437 C CA . GLY A 1 181 ? 28.779 11.905 -5.630 1.00 50.53 181 GLY A CA 1
ATOM 1438 C C . GLY A 1 181 ? 27.251 11.858 -5.445 1.00 50.53 181 GLY A C 1
ATOM 1439 O O . GLY A 1 181 ? 26.543 12.679 -6.028 1.00 50.53 181 GLY A O 1
ATOM 1440 N N . HIS A 1 182 ? 26.714 10.893 -4.686 1.00 43.62 182 HIS A N 1
ATOM 1441 C CA . HIS A 1 182 ? 25.278 10.574 -4.585 1.00 43.62 182 HIS A CA 1
ATOM 1442 C C . HIS A 1 182 ? 24.761 10.352 -3.146 1.00 43.62 182 HIS A C 1
ATOM 1444 O O . HIS A 1 182 ? 23.621 9.905 -2.977 1.00 43.62 182 HIS A O 1
ATOM 1450 N N . ASN A 1 183 ? 25.529 10.714 -2.108 1.00 31.27 183 ASN A N 1
ATOM 1451 C CA . ASN A 1 183 ? 25.221 10.501 -0.678 1.00 31.27 183 ASN A CA 1
ATOM 1452 C C . ASN A 1 183 ? 23.916 11.147 -0.139 1.00 31.27 183 ASN A C 1
ATOM 1454 O O . ASN A 1 183 ? 23.657 11.096 1.056 1.00 31.27 183 ASN A O 1
ATOM 1458 N N . ALA A 1 184 ? 23.036 11.669 -0.995 1.00 36.78 184 ALA A N 1
ATOM 1459 C CA . ALA A 1 184 ? 21.675 12.076 -0.646 1.00 36.78 184 ALA A CA 1
ATOM 1460 C C . ALA A 1 184 ? 20.595 10.981 -0.864 1.00 36.78 184 ALA A C 1
ATOM 1462 O O . ALA A 1 184 ? 19.414 11.300 -0.778 1.00 36.78 184 ALA A O 1
ATOM 1463 N N . THR A 1 185 ? 20.945 9.726 -1.207 1.00 43.28 185 THR A N 1
ATOM 1464 C CA . THR A 1 185 ? 19.960 8.749 -1.753 1.00 43.28 185 THR A CA 1
ATOM 1465 C C . THR A 1 185 ? 19.850 7.376 -1.069 1.00 43.28 185 THR A C 1
ATOM 1467 O O . THR A 1 185 ? 18.924 6.630 -1.380 1.00 43.28 185 THR A O 1
ATOM 1470 N N . THR A 1 186 ? 20.710 6.994 -0.117 1.00 31.48 186 THR A N 1
ATOM 1471 C CA . THR A 1 186 ? 20.629 5.634 0.479 1.00 31.48 186 THR A CA 1
ATOM 1472 C C . THR A 1 186 ? 19.530 5.501 1.554 1.00 31.48 186 THR A C 1
ATOM 1474 O O . THR A 1 186 ? 19.046 4.399 1.788 1.00 31.48 186 THR A O 1
ATOM 1477 N N . THR A 1 187 ? 19.023 6.611 2.100 1.00 32.56 187 THR A N 1
ATOM 1478 C CA . THR A 1 187 ? 17.812 6.647 2.950 1.00 32.56 187 THR A CA 1
ATOM 1479 C C . THR A 1 187 ? 16.519 6.347 2.156 1.00 32.56 187 THR A C 1
ATOM 1481 O O . THR A 1 187 ? 15.491 6.028 2.740 1.00 32.56 187 THR A O 1
ATOM 1484 N N . GLU A 1 188 ? 16.544 6.383 0.812 1.00 35.88 188 GLU A N 1
ATOM 1485 C CA . GLU A 1 188 ? 15.330 6.397 -0.029 1.00 35.88 188 GLU A CA 1
ATOM 1486 C C . GLU A 1 188 ? 14.887 5.028 -0.600 1.00 35.88 188 GLU A C 1
ATOM 1488 O O . GLU A 1 188 ? 13.737 4.888 -1.010 1.00 35.88 188 GLU A O 1
ATOM 1493 N N . MET A 1 189 ? 15.712 3.971 -0.569 1.00 29.92 189 MET A N 1
ATOM 1494 C CA . MET A 1 189 ? 15.218 2.601 -0.859 1.00 29.92 189 MET A CA 1
ATOM 1495 C C . MET A 1 189 ? 14.362 2.060 0.296 1.00 29.92 189 MET A C 1
ATOM 1497 O O . MET A 1 189 ? 13.358 1.389 0.057 1.00 29.92 189 MET A O 1
ATOM 1501 N N . SER A 1 190 ? 14.669 2.479 1.527 1.00 33.72 190 SER A N 1
ATOM 1502 C CA . SER A 1 190 ? 13.772 2.335 2.675 1.00 33.72 190 SER A CA 1
ATOM 1503 C C . SER A 1 190 ? 12.512 3.202 2.562 1.00 33.72 190 SER A C 1
ATOM 1505 O O . SER A 1 190 ? 11.570 2.931 3.278 1.00 33.72 190 SER A O 1
ATOM 1507 N N . LEU A 1 191 ? 12.422 4.177 1.645 1.00 32.97 191 LEU A N 1
ATOM 1508 C CA . LEU A 1 191 ? 11.190 4.949 1.375 1.00 32.97 191 LEU A CA 1
ATOM 1509 C C . LEU A 1 191 ? 10.320 4.338 0.260 1.00 32.97 191 LEU A C 1
ATOM 1511 O O . LEU A 1 191 ? 9.156 4.701 0.115 1.00 32.97 191 LEU A O 1
ATOM 1515 N N . LEU A 1 192 ? 10.856 3.397 -0.527 1.00 31.20 192 LEU A N 1
ATOM 1516 C CA . LEU A 1 192 ? 10.079 2.620 -1.503 1.00 31.20 192 LEU A CA 1
ATOM 1517 C C . LEU A 1 19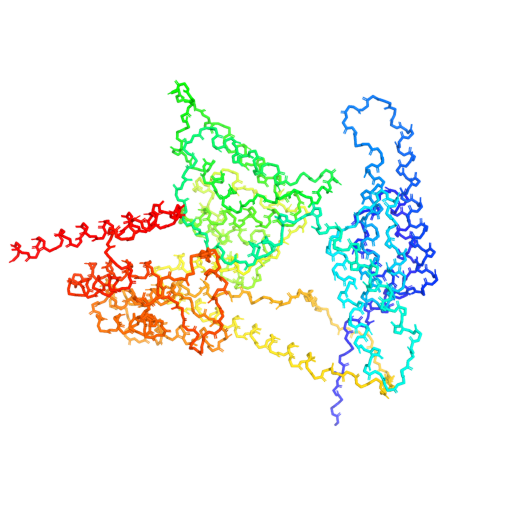2 ? 9.517 1.316 -0.919 1.00 31.20 192 LEU A C 1
ATOM 1519 O O . LEU A 1 192 ? 8.583 0.771 -1.497 1.00 31.20 192 LEU A O 1
ATOM 1523 N N . HIS A 1 193 ? 10.104 0.787 0.161 1.00 32.25 193 HIS A N 1
ATOM 1524 C CA . HIS A 1 193 ? 9.626 -0.409 0.885 1.00 32.25 193 HIS A CA 1
ATOM 1525 C C . HIS A 1 193 ? 9.253 -0.119 2.345 1.00 32.25 193 HIS A C 1
ATOM 1527 O O . HIS A 1 193 ? 8.661 -0.964 3.015 1.00 32.25 193 HIS A O 1
ATOM 1533 N N . GLY A 1 194 ? 9.585 1.065 2.856 1.00 28.08 194 GLY A N 1
ATOM 1534 C CA . GLY A 1 194 ? 9.145 1.506 4.167 1.00 28.08 194 GLY A CA 1
ATOM 1535 C C . GLY A 1 194 ? 7.674 1.843 4.105 1.00 28.08 194 GLY A C 1
ATOM 1536 O O . GLY A 1 194 ? 7.237 2.653 3.288 1.00 28.08 194 GLY A O 1
ATOM 1537 N N . GLN A 1 195 ? 6.923 1.223 5.007 1.00 34.44 195 GLN A N 1
ATOM 1538 C CA . GLN A 1 195 ? 5.608 1.672 5.425 1.00 34.44 195 GLN A CA 1
ATOM 1539 C C . GLN A 1 195 ? 5.705 3.082 6.044 1.00 34.44 195 GLN A C 1
ATOM 1541 O O . GLN A 1 195 ? 5.397 3.267 7.221 1.00 34.44 195 GLN A O 1
ATOM 1546 N N . GLU A 1 196 ? 6.051 4.113 5.268 1.00 33.78 196 GLU A N 1
ATOM 1547 C CA . GLU A 1 196 ? 5.460 5.427 5.500 1.00 33.78 196 GLU A CA 1
ATOM 1548 C C . GLU A 1 196 ? 3.978 5.270 5.163 1.00 33.78 196 GLU A C 1
ATOM 1550 O O . GLU A 1 196 ? 3.507 5.545 4.059 1.00 33.78 196 GLU A O 1
ATOM 1555 N N . ARG A 1 197 ? 3.252 4.700 6.134 1.00 44.75 197 ARG A N 1
ATOM 1556 C CA . ARG A 1 197 ? 1.795 4.662 6.185 1.00 44.75 197 ARG A CA 1
ATOM 1557 C C . ARG A 1 197 ? 1.342 6.042 5.775 1.00 44.75 197 ARG A C 1
ATOM 1559 O O . ARG A 1 197 ? 1.769 6.978 6.438 1.00 44.75 197 ARG A O 1
ATOM 1566 N N . PHE A 1 198 ? 0.541 6.149 4.711 1.00 44.09 198 PHE A N 1
ATOM 1567 C CA . PHE A 1 198 ? -0.005 7.414 4.228 1.00 44.09 198 PHE A CA 1
ATOM 1568 C C . PHE A 1 198 ? -0.426 8.248 5.432 1.00 44.09 198 PHE A C 1
ATOM 1570 O O . PHE A 1 198 ? -1.480 7.953 6.006 1.00 44.09 198 PHE A O 1
ATOM 1577 N N . PRO A 1 199 ? 0.371 9.244 5.861 1.00 39.72 199 PRO A N 1
ATOM 1578 C CA . PRO A 1 199 ? -0.129 10.123 6.877 1.00 39.72 199 PRO A CA 1
ATOM 1579 C C . PRO A 1 199 ? -1.323 10.768 6.190 1.00 39.72 199 PRO A C 1
ATOM 1581 O O . PRO A 1 199 ? -1.215 11.297 5.074 1.00 39.72 199 PRO A O 1
ATOM 1584 N N . ILE A 1 200 ? -2.494 10.593 6.798 1.00 46.47 200 ILE A N 1
ATOM 1585 C CA . ILE A 1 200 ? -3.620 11.471 6.550 1.00 46.47 200 ILE A CA 1
ATOM 1586 C C . ILE A 1 200 ? -3.006 12.836 6.832 1.00 46.47 200 ILE A C 1
ATOM 1588 O O . ILE A 1 200 ? -2.625 13.136 7.952 1.00 46.47 200 ILE A O 1
ATOM 1592 N N . VAL A 1 201 ? -2.641 13.540 5.771 1.00 46.19 201 VAL A N 1
ATOM 1593 C CA . VAL A 1 201 ? -2.293 14.934 5.889 1.00 46.19 201 VAL A CA 1
ATOM 1594 C C . VAL A 1 201 ? -3.349 15.610 5.072 1.00 46.19 201 VAL A C 1
ATOM 1596 O O . VAL A 1 201 ? -3.254 15.686 3.844 1.00 46.19 201 VAL A O 1
ATOM 1599 N N . ASN A 1 202 ? -4.363 16.089 5.778 1.00 55.06 202 ASN A N 1
ATOM 1600 C CA . ASN A 1 202 ? -5.389 16.972 5.255 1.00 55.06 202 ASN A CA 1
ATOM 1601 C C . ASN A 1 202 ? -4.809 18.372 4.984 1.00 55.06 202 ASN A C 1
ATOM 1603 O O . ASN A 1 202 ? -5.535 19.358 5.019 1.00 55.06 202 ASN A O 1
ATOM 1607 N N . SER A 1 203 ? -3.500 18.493 4.698 1.00 60.22 203 SER A N 1
ATOM 1608 C CA . SER A 1 203 ? -2.939 19.704 4.104 1.00 60.22 203 SER A CA 1
ATOM 1609 C C . SER A 1 203 ? -3.483 19.790 2.682 1.00 60.22 203 SER A C 1
ATOM 1611 O O . SER A 1 203 ? -2.847 19.345 1.716 1.00 60.22 203 SER A O 1
ATOM 1613 N N . GLU A 1 204 ? -4.711 20.278 2.578 1.00 72.31 204 GLU A N 1
ATOM 1614 C CA . GLU A 1 204 ? -5.299 20.702 1.329 1.00 72.31 204 GLU A CA 1
ATOM 1615 C C . GLU A 1 204 ? -4.348 21.720 0.698 1.00 72.31 204 GLU A C 1
ATOM 1617 O O . GLU A 1 204 ? -3.741 22.546 1.382 1.00 72.31 204 GLU A O 1
ATOM 1622 N N . LEU A 1 205 ? -4.150 21.614 -0.615 1.00 79.56 205 LEU A N 1
ATOM 1623 C CA . LEU A 1 205 ? -3.420 22.627 -1.371 1.00 79.56 205 LEU A CA 1
ATOM 1624 C C . LEU A 1 205 ? -4.337 23.853 -1.440 1.00 79.56 205 LEU A C 1
ATOM 1626 O O . LEU A 1 205 ? -5.133 23.974 -2.370 1.00 79.56 205 LEU A O 1
ATOM 1630 N N . THR A 1 206 ? -4.282 24.696 -0.409 1.00 75.88 206 THR A N 1
ATOM 1631 C CA . THR A 1 206 ? -5.232 25.800 -0.210 1.00 75.88 206 THR A CA 1
ATOM 1632 C C . THR A 1 206 ? -4.936 26.973 -1.132 1.00 75.88 206 THR A C 1
ATOM 1634 O O . THR A 1 206 ? -5.841 27.731 -1.476 1.00 75.88 206 THR A O 1
ATOM 1637 N N . THR A 1 207 ? -3.688 27.108 -1.594 1.00 82.81 207 THR A N 1
ATOM 1638 C CA . THR A 1 207 ? -3.290 28.209 -2.476 1.00 82.81 207 THR A CA 1
ATOM 1639 C C . THR A 1 207 ? -3.068 27.774 -3.927 1.00 82.81 207 THR A C 1
ATOM 1641 O O . THR A 1 207 ? -2.554 26.693 -4.237 1.00 82.81 207 THR A O 1
ATOM 1644 N N . THR A 1 208 ? -3.378 28.684 -4.855 1.00 81.38 208 THR A N 1
ATOM 1645 C CA . THR A 1 208 ? -3.046 28.561 -6.288 1.00 81.38 208 THR A CA 1
ATOM 1646 C C . THR A 1 208 ? -1.566 28.260 -6.535 1.00 81.38 208 THR A C 1
ATOM 1648 O O . THR A 1 208 ? -1.234 27.453 -7.407 1.00 81.38 208 THR A O 1
ATOM 1651 N N . SER A 1 209 ? -0.671 28.877 -5.757 1.00 83.81 209 SER A N 1
ATOM 1652 C CA . SER A 1 209 ? 0.782 28.694 -5.866 1.00 83.81 209 SER A CA 1
ATOM 1653 C C . SER A 1 209 ? 1.221 27.284 -5.459 1.00 83.81 209 SER A C 1
ATOM 1655 O O . SER A 1 209 ? 1.992 26.641 -6.178 1.00 83.81 209 SER A O 1
ATOM 1657 N N . GLU A 1 210 ? 0.697 26.760 -4.350 1.00 87.19 210 GLU A N 1
ATOM 1658 C CA . GLU A 1 210 ? 0.980 25.398 -3.890 1.00 87.19 210 GLU A CA 1
ATOM 1659 C C . GLU A 1 210 ? 0.482 24.355 -4.883 1.00 87.19 210 GLU A C 1
ATOM 1661 O O . GLU A 1 210 ? 1.241 23.454 -5.250 1.00 87.19 210 GLU A O 1
ATOM 1666 N N . LEU A 1 211 ? -0.746 24.512 -5.391 1.00 87.38 211 LEU A N 1
ATOM 1667 C CA . LEU A 1 211 ? -1.290 23.616 -6.406 1.00 87.38 211 LEU A CA 1
ATOM 1668 C C . LEU A 1 211 ? -0.467 23.668 -7.697 1.00 87.38 211 LEU A C 1
ATOM 1670 O O . LEU A 1 211 ? -0.102 22.623 -8.238 1.00 87.38 211 LEU A O 1
ATOM 1674 N N . ALA A 1 212 ? -0.097 24.860 -8.169 1.00 86.69 212 ALA A N 1
ATOM 1675 C CA . ALA A 1 212 ? 0.771 25.008 -9.334 1.00 86.69 212 ALA A CA 1
ATOM 1676 C C . ALA A 1 212 ? 2.137 24.336 -9.115 1.00 86.69 212 ALA A C 1
ATOM 1678 O O . ALA A 1 212 ? 2.649 23.663 -10.013 1.00 86.69 212 ALA A O 1
ATOM 1679 N N . ASN A 1 213 ? 2.721 24.463 -7.923 1.00 87.06 213 ASN A N 1
ATOM 1680 C CA . ASN A 1 213 ? 3.976 23.806 -7.568 1.00 87.06 213 ASN A CA 1
ATOM 1681 C C . ASN A 1 213 ? 3.833 22.281 -7.494 1.00 87.06 213 ASN A C 1
ATOM 1683 O O . ASN A 1 213 ? 4.688 21.570 -8.027 1.00 87.06 213 ASN A O 1
ATOM 1687 N N . ALA A 1 214 ? 2.746 21.768 -6.919 1.00 88.25 214 ALA A N 1
ATOM 1688 C CA . ALA A 1 214 ? 2.442 20.342 -6.881 1.00 88.25 214 ALA A CA 1
ATOM 1689 C C . ALA A 1 214 ? 2.243 19.774 -8.298 1.00 88.25 214 ALA A C 1
ATOM 1691 O O . ALA A 1 214 ? 2.848 18.759 -8.645 1.00 88.25 214 ALA A O 1
ATOM 1692 N N . ILE A 1 215 ? 1.507 20.481 -9.165 1.00 88.62 215 ILE A N 1
ATOM 1693 C CA . ILE A 1 215 ? 1.331 20.132 -10.584 1.00 88.62 215 ILE A CA 1
ATOM 1694 C C . ILE A 1 215 ? 2.672 20.136 -11.317 1.00 88.62 215 ILE A C 1
ATOM 1696 O O . ILE A 1 215 ? 2.946 19.216 -12.086 1.00 88.62 215 ILE A O 1
ATOM 1700 N N . ARG A 1 216 ? 3.529 21.145 -11.101 1.00 86.69 216 ARG A N 1
ATOM 1701 C CA . ARG A 1 216 ? 4.876 21.184 -11.695 1.00 86.69 216 ARG A CA 1
ATOM 1702 C C . ARG A 1 216 ? 5.680 19.969 -11.250 1.00 86.69 216 ARG A C 1
ATOM 1704 O O . ARG A 1 216 ? 6.221 19.279 -12.108 1.00 86.69 216 ARG A O 1
ATOM 1711 N N . ARG A 1 217 ? 5.711 19.660 -9.949 1.00 86.31 217 ARG A N 1
ATOM 1712 C CA . ARG A 1 217 ? 6.411 18.484 -9.400 1.00 86.31 217 ARG A CA 1
ATOM 1713 C C . ARG A 1 217 ? 5.882 17.181 -10.003 1.00 86.31 217 ARG A C 1
ATOM 1715 O O . ARG A 1 217 ? 6.678 16.394 -10.509 1.00 86.31 217 ARG A O 1
ATOM 1722 N N . ALA A 1 218 ? 4.562 16.998 -10.056 1.00 87.75 218 ALA A N 1
ATOM 1723 C CA . ALA A 1 218 ? 3.933 15.852 -10.710 1.00 87.75 218 ALA A CA 1
ATOM 1724 C C . ALA A 1 218 ? 4.319 15.771 -12.198 1.00 87.75 218 ALA A C 1
ATOM 1726 O O . ALA A 1 218 ? 4.808 14.747 -12.667 1.00 87.75 218 ALA A O 1
ATOM 1727 N N . LYS A 1 219 ? 4.204 16.875 -12.943 1.00 86.69 219 LYS A N 1
ATOM 1728 C CA . LYS A 1 219 ? 4.580 16.957 -14.363 1.00 86.69 219 LYS A CA 1
ATOM 1729 C C . LYS A 1 219 ? 6.063 16.654 -14.595 1.00 86.69 219 LYS A C 1
ATOM 1731 O O . LYS A 1 219 ? 6.395 16.032 -15.603 1.00 86.69 219 LYS A O 1
ATOM 1736 N N . PHE A 1 220 ? 6.963 17.114 -13.728 1.00 82.25 220 PHE A N 1
ATOM 1737 C CA . PHE A 1 220 ? 8.401 16.866 -13.856 1.00 82.25 220 PHE A CA 1
ATOM 1738 C C . PHE A 1 220 ? 8.768 15.416 -13.538 1.00 82.25 220 PHE A C 1
ATOM 1740 O O . PHE A 1 220 ? 9.625 14.863 -14.231 1.00 82.25 220 PHE A O 1
ATOM 1747 N N . GLY A 1 221 ? 8.093 14.815 -12.556 1.00 83.00 221 GLY A N 1
ATOM 1748 C CA . GLY A 1 221 ? 8.303 13.431 -12.141 1.00 83.00 221 GLY A CA 1
ATOM 1749 C C . GLY A 1 221 ? 7.619 12.381 -13.029 1.00 83.00 221 GLY A C 1
ATOM 1750 O O . GLY A 1 221 ? 8.003 11.218 -12.990 1.00 83.00 221 GLY A O 1
ATOM 1751 N N . LEU A 1 222 ? 6.643 12.759 -13.863 1.00 83.75 222 LEU A N 1
ATOM 1752 C CA . LEU A 1 222 ? 6.064 11.885 -14.890 1.00 83.75 222 LEU A CA 1
ATOM 1753 C C . LEU A 1 222 ? 6.894 12.000 -16.186 1.00 83.75 222 LEU A C 1
ATOM 1755 O O . LEU A 1 222 ? 6.764 13.006 -16.897 1.00 83.75 222 LEU A O 1
ATOM 1759 N N . PRO A 1 223 ? 7.769 11.037 -16.532 1.00 75.25 223 PRO A N 1
ATOM 1760 C CA . PRO A 1 223 ? 8.605 11.151 -17.722 1.00 75.25 223 PRO A CA 1
ATOM 1761 C C . PRO A 1 223 ? 7.736 11.208 -18.983 1.00 75.25 223 PRO A C 1
ATOM 1763 O O . PRO A 1 223 ? 6.732 10.511 -19.103 1.00 75.25 223 PRO A O 1
ATOM 1766 N N . PHE A 1 224 ? 8.110 12.064 -19.934 1.00 66.19 224 PHE A N 1
ATOM 1767 C CA . PHE A 1 224 ? 7.599 11.911 -21.291 1.00 66.19 224 PHE A CA 1
ATOM 1768 C C . PHE A 1 224 ? 8.281 10.689 -21.903 1.00 66.19 224 PHE A C 1
ATOM 1770 O O . PHE A 1 224 ? 9.488 10.514 -21.736 1.00 66.19 224 PHE A O 1
ATOM 1777 N N . ASN A 1 225 ? 7.528 9.884 -22.650 1.00 53.03 225 ASN A N 1
ATOM 1778 C CA . ASN A 1 225 ? 8.087 8.856 -23.520 1.00 53.03 225 ASN A CA 1
ATOM 1779 C C . ASN A 1 225 ? 8.779 9.514 -24.734 1.00 53.03 225 ASN A C 1
ATOM 1781 O O . ASN A 1 225 ? 8.380 9.324 -25.874 1.00 53.03 225 ASN A O 1
ATOM 1785 N N . THR A 1 226 ? 9.757 10.387 -24.487 1.00 50.06 226 THR A N 1
ATOM 1786 C CA . THR A 1 226 ? 10.555 11.072 -25.515 1.00 50.06 226 THR A CA 1
ATOM 1787 C C . THR A 1 226 ? 11.873 10.346 -25.778 1.00 50.06 226 THR A C 1
ATOM 1789 O O . THR A 1 226 ? 12.811 10.954 -26.280 1.00 50.06 226 THR A O 1
ATOM 1792 N N . GLY A 1 227 ? 12.006 9.077 -25.371 1.00 51.88 227 GLY A N 1
ATOM 1793 C CA . GLY A 1 227 ? 13.266 8.325 -25.463 1.00 51.88 227 GLY A CA 1
ATOM 1794 C C . GLY A 1 227 ? 14.405 8.871 -24.583 1.00 51.88 227 GLY A C 1
ATOM 1795 O O . GLY A 1 227 ? 15.460 8.255 -24.498 1.00 51.88 227 GLY A O 1
ATOM 1796 N N . ARG A 1 228 ? 14.206 10.001 -23.884 1.00 47.12 228 ARG A N 1
ATOM 1797 C CA . ARG A 1 228 ? 15.158 10.593 -22.934 1.00 47.12 228 ARG A CA 1
ATOM 1798 C C . ARG A 1 228 ? 14.926 10.016 -21.536 1.00 47.12 228 ARG A C 1
ATOM 1800 O O . ARG A 1 228 ? 14.279 10.651 -20.700 1.00 47.12 228 ARG A O 1
ATOM 1807 N N . LEU A 1 229 ? 15.455 8.826 -21.267 1.00 45.16 229 LEU A N 1
ATOM 1808 C CA . LEU A 1 229 ? 15.625 8.338 -19.897 1.00 45.16 229 LEU A CA 1
ATOM 1809 C C . LEU A 1 229 ? 16.714 9.185 -19.216 1.00 45.16 229 LEU A C 1
ATOM 1811 O O . LEU A 1 229 ? 17.898 8.900 -19.321 1.00 45.16 229 LEU A O 1
ATOM 1815 N N . ARG A 1 230 ? 16.326 10.276 -18.544 1.00 47.75 230 ARG A N 1
ATOM 1816 C CA . ARG A 1 230 ? 17.149 10.823 -17.455 1.00 47.75 230 ARG A CA 1
ATOM 1817 C C . ARG A 1 230 ? 16.800 10.031 -16.199 1.00 47.75 230 ARG A C 1
ATOM 1819 O O . ARG A 1 230 ? 15.741 10.260 -15.619 1.00 47.75 230 ARG A O 1
ATOM 1826 N N . GLU A 1 231 ? 17.685 9.122 -15.807 1.00 47.75 231 GLU A N 1
ATOM 1827 C CA . GLU A 1 231 ? 17.534 8.198 -14.668 1.00 47.75 231 GLU A CA 1
ATOM 1828 C C . GLU A 1 231 ? 17.500 8.877 -13.290 1.00 47.75 231 GLU A C 1
ATOM 1830 O O . GLU A 1 231 ? 17.147 8.242 -12.306 1.00 47.75 231 GLU A O 1
ATOM 1835 N N . SER A 1 232 ? 17.761 10.184 -13.195 1.00 48.88 232 SER A N 1
ATOM 1836 C CA . SER A 1 232 ? 17.764 10.906 -11.913 1.00 48.88 232 SER A CA 1
ATOM 1837 C C . SER A 1 232 ? 16.478 11.673 -11.589 1.00 48.88 232 SER A C 1
ATOM 1839 O O . SER A 1 232 ? 16.421 12.390 -10.586 1.00 48.88 232 SER A O 1
ATOM 1841 N N . ARG A 1 233 ? 15.419 11.576 -12.406 1.00 59.50 233 ARG A N 1
ATOM 1842 C CA . ARG A 1 233 ? 14.158 12.245 -12.056 1.00 59.50 233 ARG A CA 1
ATOM 1843 C C . ARG A 1 233 ? 13.416 11.433 -11.006 1.00 59.50 233 ARG A C 1
ATOM 1845 O O . ARG A 1 233 ? 12.768 10.442 -11.327 1.00 59.50 233 ARG A O 1
ATOM 1852 N N . ARG A 1 234 ? 13.493 11.910 -9.760 1.00 69.19 234 ARG A N 1
ATOM 1853 C CA . ARG A 1 234 ? 12.669 11.447 -8.639 1.00 69.19 234 ARG A CA 1
ATOM 1854 C C . ARG A 1 234 ? 11.209 11.389 -9.086 1.00 69.19 234 ARG A C 1
ATOM 1856 O O . ARG A 1 234 ? 10.652 12.400 -9.530 1.00 69.19 234 ARG A O 1
ATOM 1863 N N . PHE A 1 235 ? 10.606 10.205 -8.994 1.00 76.25 235 PHE A N 1
ATOM 1864 C CA . PHE A 1 235 ? 9.166 10.075 -9.173 1.00 76.25 235 PHE A CA 1
ATOM 1865 C C . PHE A 1 235 ? 8.465 10.977 -8.155 1.00 76.25 235 PHE A C 1
ATOM 1867 O O . PHE A 1 235 ? 8.970 11.161 -7.042 1.00 76.25 235 PHE A O 1
ATOM 1874 N N . PRO A 1 236 ? 7.334 11.593 -8.528 1.00 80.56 236 PRO A N 1
ATOM 1875 C CA . PRO A 1 236 ? 6.621 12.425 -7.585 1.00 80.56 236 PRO A CA 1
ATOM 1876 C C . PRO A 1 236 ? 6.163 11.527 -6.435 1.00 80.56 236 PRO A C 1
ATOM 1878 O O . PRO A 1 236 ? 5.630 10.441 -6.671 1.00 80.56 236 PRO A O 1
ATOM 1881 N N . ASN A 1 237 ? 6.402 11.978 -5.203 1.00 84.06 237 ASN A N 1
ATOM 1882 C CA . ASN A 1 237 ? 5.933 11.290 -4.005 1.00 84.06 237 ASN A CA 1
ATOM 1883 C C . ASN A 1 237 ? 4.423 11.008 -4.153 1.00 84.06 237 ASN A C 1
ATOM 1885 O O . ASN A 1 237 ? 3.679 11.870 -4.635 1.00 84.06 237 ASN A O 1
ATOM 1889 N N . GLN A 1 238 ? 3.980 9.812 -3.752 1.00 87.56 238 GLN A N 1
ATOM 1890 C CA . GLN A 1 238 ? 2.573 9.398 -3.755 1.00 87.56 238 GLN A CA 1
ATOM 1891 C C . GLN A 1 238 ? 1.653 10.470 -3.167 1.00 87.56 238 GLN A C 1
ATOM 1893 O O . GLN A 1 238 ? 0.624 10.794 -3.756 1.00 87.56 238 GLN A O 1
ATOM 1898 N N . ARG A 1 239 ? 2.081 11.115 -2.077 1.00 86.62 239 ARG A N 1
ATOM 1899 C CA . ARG A 1 239 ? 1.367 12.226 -1.445 1.00 86.62 239 ARG A CA 1
ATOM 1900 C C . ARG A 1 239 ? 1.120 13.391 -2.401 1.00 86.62 239 ARG A C 1
ATOM 1902 O O . ARG A 1 239 ? 0.010 13.907 -2.447 1.00 86.62 239 ARG A O 1
ATOM 1909 N N . ILE A 1 240 ? 2.117 13.786 -3.195 1.00 88.81 240 ILE A N 1
ATOM 1910 C CA . ILE A 1 240 ? 1.979 14.878 -4.174 1.00 88.81 240 ILE A CA 1
ATOM 1911 C C . ILE A 1 240 ? 0.978 14.481 -5.260 1.00 88.81 240 ILE A C 1
ATOM 1913 O O . ILE A 1 240 ? 0.135 15.288 -5.639 1.00 88.81 240 ILE A O 1
ATOM 1917 N N . LEU A 1 241 ? 1.054 13.244 -5.760 1.00 90.38 241 LEU A N 1
ATOM 1918 C CA . LEU A 1 241 ? 0.106 12.752 -6.761 1.00 90.38 241 LEU A CA 1
ATOM 1919 C C . LEU A 1 241 ? -1.324 12.727 -6.218 1.00 90.38 241 LEU A C 1
ATOM 1921 O O . LEU A 1 241 ? -2.226 13.228 -6.884 1.00 90.38 241 LEU A O 1
ATOM 1925 N N . PHE A 1 242 ? -1.519 12.212 -5.003 1.00 90.00 242 PHE A N 1
ATOM 1926 C CA . PHE A 1 242 ? -2.818 12.197 -4.341 1.00 90.00 242 PHE A CA 1
ATOM 1927 C C . PHE A 1 242 ? -3.369 13.613 -4.133 1.00 90.00 242 PHE A C 1
ATOM 1929 O O . PHE A 1 242 ? -4.512 13.878 -4.492 1.00 90.00 242 PHE A O 1
ATOM 1936 N N . GLN A 1 243 ? -2.552 14.547 -3.633 1.00 90.06 243 GLN A N 1
ATOM 1937 C CA . GLN A 1 243 ? -2.951 15.947 -3.452 1.00 90.06 243 GLN A CA 1
ATOM 1938 C C . GLN A 1 243 ? -3.351 16.608 -4.777 1.00 90.06 243 GLN A C 1
ATOM 1940 O O . GLN A 1 243 ? -4.367 17.295 -4.834 1.00 90.06 243 GLN A O 1
ATOM 1945 N N . VAL A 1 244 ? -2.595 16.371 -5.857 1.00 90.62 244 VAL A N 1
ATOM 1946 C CA . VAL A 1 244 ? -2.921 16.889 -7.195 1.00 90.62 244 VAL A CA 1
ATOM 1947 C C . VAL A 1 244 ? -4.226 16.289 -7.718 1.00 90.62 244 VAL A C 1
ATOM 1949 O O . VAL A 1 244 ? -5.062 17.029 -8.228 1.00 90.62 244 VAL A O 1
ATOM 1952 N N . ILE A 1 245 ? -4.425 14.974 -7.589 1.00 91.00 245 ILE A N 1
ATOM 1953 C CA . ILE A 1 245 ? -5.660 14.308 -8.027 1.00 91.00 245 ILE A CA 1
ATOM 1954 C C . ILE A 1 245 ? -6.852 14.827 -7.219 1.00 91.00 245 ILE A C 1
ATOM 1956 O O . ILE A 1 245 ? -7.850 15.216 -7.819 1.00 91.00 245 ILE A O 1
ATOM 1960 N N . SER A 1 246 ? -6.734 14.902 -5.892 1.00 89.25 246 SER A N 1
ATOM 1961 C CA . SER A 1 246 ? -7.793 15.389 -5.005 1.00 89.25 246 SER A CA 1
ATOM 1962 C C . SER A 1 246 ? -8.179 16.838 -5.324 1.00 89.25 246 SER A C 1
ATOM 1964 O O . SER A 1 246 ? -9.343 17.123 -5.605 1.00 89.25 246 SER A O 1
ATOM 1966 N N . ALA A 1 247 ? -7.193 17.739 -5.405 1.00 89.00 247 ALA A N 1
ATOM 1967 C CA . ALA A 1 247 ? -7.424 19.157 -5.681 1.00 89.00 247 ALA A CA 1
ATOM 1968 C C . ALA A 1 247 ? -8.011 19.414 -7.080 1.00 89.00 247 ALA A C 1
ATOM 1970 O O . ALA A 1 247 ? -8.816 20.326 -7.258 1.00 89.00 247 ALA A O 1
ATOM 1971 N N . LEU A 1 248 ? -7.622 18.621 -8.086 1.00 88.00 248 LEU A N 1
ATOM 1972 C CA . LEU A 1 248 ? -8.146 18.759 -9.449 1.00 88.00 248 LEU A CA 1
ATOM 1973 C C . LEU A 1 248 ? -9.499 18.066 -9.663 1.00 88.00 248 LEU A C 1
ATOM 1975 O O . LEU A 1 248 ? -10.181 18.402 -10.632 1.00 88.00 248 LEU A O 1
ATOM 1979 N N . SER A 1 249 ? -9.871 17.118 -8.800 1.00 87.81 249 SER A N 1
ATOM 1980 C CA . SER A 1 249 ? -11.128 16.363 -8.901 1.00 87.81 249 SER A CA 1
ATOM 1981 C C . SER A 1 249 ? -12.241 16.923 -8.015 1.00 87.81 249 SER A C 1
ATOM 1983 O O . SER A 1 249 ? -13.408 16.654 -8.283 1.00 87.81 249 SER A O 1
ATOM 1985 N N . SER A 1 250 ? -11.904 17.691 -6.974 1.00 86.19 250 SER A N 1
ATOM 1986 C CA . SER A 1 250 ? -12.897 18.329 -6.108 1.00 86.19 250 SER A CA 1
ATOM 1987 C C . SER A 1 250 ? -13.610 19.484 -6.838 1.00 86.19 250 SER A C 1
ATOM 1989 O O . SER A 1 250 ? -12.932 20.398 -7.333 1.00 86.19 250 SER A O 1
ATOM 1991 N N . PRO A 1 251 ? -14.957 19.468 -6.919 1.00 81.00 251 PRO A N 1
ATOM 1992 C CA . PRO A 1 251 ? -15.728 20.555 -7.523 1.00 81.00 251 PRO A CA 1
ATOM 1993 C C . PRO A 1 251 ? -15.660 21.843 -6.689 1.00 81.00 251 PRO A C 1
ATOM 1995 O O . PRO A 1 251 ? -15.704 22.932 -7.257 1.00 81.00 251 PRO A O 1
ATOM 1998 N N . ASP A 1 252 ? -15.457 21.718 -5.374 1.00 77.94 252 ASP A N 1
ATOM 1999 C CA . ASP A 1 252 ? -15.655 22.803 -4.404 1.00 77.94 252 ASP A CA 1
ATOM 2000 C C . ASP A 1 252 ? -14.382 23.588 -4.072 1.00 77.94 252 ASP A C 1
ATOM 2002 O O . ASP A 1 252 ? -14.425 24.568 -3.332 1.00 77.94 252 ASP A O 1
ATOM 2006 N N . VAL A 1 253 ? -13.223 23.193 -4.612 1.00 73.19 253 VAL A N 1
ATOM 2007 C CA . VAL A 1 253 ? -11.974 23.924 -4.354 1.00 73.19 253 VAL A CA 1
ATOM 2008 C C . VAL A 1 253 ? -12.051 25.279 -5.053 1.00 73.19 253 VAL A C 1
ATOM 2010 O O . VAL A 1 253 ? -11.810 25.379 -6.258 1.00 73.19 253 VAL A O 1
ATOM 2013 N N . VAL A 1 254 ? -12.379 26.332 -4.310 1.00 72.12 254 VAL A N 1
ATOM 2014 C CA . VAL A 1 254 ? -12.261 27.720 -4.763 1.00 72.12 254 VAL A CA 1
ATOM 2015 C C . VAL A 1 254 ? -10.801 28.121 -4.612 1.00 72.12 254 VAL A C 1
ATOM 2017 O O . VAL A 1 254 ? -10.270 28.214 -3.511 1.00 72.12 254 VAL A O 1
ATOM 2020 N N . LEU A 1 255 ? -10.124 28.318 -5.739 1.00 71.94 255 LEU A N 1
ATOM 2021 C CA . LEU A 1 255 ? -8.730 28.738 -5.735 1.00 71.94 255 LEU A CA 1
ATOM 2022 C C . LEU A 1 255 ? -8.665 30.250 -5.523 1.00 71.94 255 LEU A C 1
ATOM 2024 O O . LEU A 1 255 ? -9.065 31.015 -6.399 1.00 71.94 255 LEU A O 1
ATOM 2028 N N . THR A 1 256 ? -8.141 30.682 -4.378 1.00 71.31 256 THR A N 1
ATOM 2029 C CA . THR A 1 256 ? -7.859 32.096 -4.127 1.00 71.31 256 THR A CA 1
ATOM 2030 C C . THR A 1 256 ? -6.575 32.501 -4.853 1.00 71.31 256 THR A C 1
ATOM 2032 O O . THR A 1 256 ? -5.508 31.882 -4.729 1.00 71.31 256 THR A O 1
ATOM 2035 N N . THR A 1 257 ? -6.681 33.527 -5.692 1.00 73.56 257 THR A N 1
ATOM 2036 C CA . THR A 1 257 ? -5.510 34.184 -6.280 1.00 73.56 257 THR A CA 1
ATOM 2037 C C . THR A 1 257 ? -4.853 35.097 -5.235 1.00 73.56 257 THR A C 1
ATOM 2039 O O . THR A 1 257 ? -5.524 35.522 -4.292 1.00 73.56 257 THR A O 1
ATOM 2042 N N . PRO A 1 258 ? -3.560 35.452 -5.379 1.00 74.12 258 PRO A N 1
ATOM 2043 C CA . PRO A 1 258 ? -2.899 36.402 -4.477 1.00 74.12 258 PRO A CA 1
ATOM 2044 C C . PRO A 1 258 ? -3.594 37.772 -4.400 1.00 74.12 258 PRO A C 1
ATOM 2046 O O . PRO A 1 258 ? -3.416 38.488 -3.423 1.00 74.12 258 PRO A O 1
ATOM 2049 N N . SER A 1 259 ? -4.387 38.135 -5.415 1.00 80.12 259 SER A N 1
ATOM 2050 C CA . SER A 1 259 ? -5.183 39.367 -5.458 1.00 80.12 259 SER A CA 1
ATOM 2051 C C . SER A 1 259 ? -6.562 39.242 -4.796 1.00 80.12 259 SER A C 1
ATOM 2053 O O . SER A 1 259 ? -7.339 40.190 -4.840 1.00 80.12 259 SER A O 1
ATOM 2055 N N . GLY A 1 260 ? -6.903 38.085 -4.215 1.00 75.62 260 GLY A N 1
ATOM 2056 C CA . GLY A 1 260 ? -8.212 37.829 -3.603 1.00 75.62 260 GLY A CA 1
ATOM 2057 C C . GLY A 1 260 ? -9.353 37.611 -4.604 1.00 75.62 260 GLY A C 1
ATOM 2058 O O . GLY A 1 260 ? -10.473 37.315 -4.194 1.00 75.62 260 GLY A O 1
ATOM 2059 N N . ALA A 1 261 ? -9.090 37.702 -5.912 1.00 73.88 261 ALA A N 1
ATOM 2060 C CA . ALA A 1 261 ? -10.090 37.444 -6.940 1.00 73.88 261 ALA A CA 1
ATOM 2061 C C . ALA A 1 261 ? -10.361 35.935 -7.061 1.00 73.88 261 ALA A C 1
ATOM 2063 O O . ALA A 1 261 ? -9.432 35.135 -7.230 1.00 73.88 261 ALA A O 1
ATOM 2064 N N . GLN A 1 262 ? -11.636 35.547 -6.994 1.00 68.44 262 GLN A N 1
ATOM 2065 C CA . GLN A 1 262 ? -12.083 34.190 -7.300 1.00 68.44 262 GLN A CA 1
ATOM 2066 C C . GLN A 1 262 ? -12.124 34.020 -8.820 1.00 68.44 262 GLN A C 1
ATOM 2068 O O . GLN A 1 262 ? -13.101 34.365 -9.478 1.00 68.44 262 GLN A O 1
ATOM 2073 N N . GLU A 1 263 ? -11.038 33.520 -9.402 1.00 65.00 263 GLU A N 1
ATOM 2074 C CA . GLU A 1 263 ? -11.020 33.184 -10.821 1.00 65.00 263 GLU A CA 1
ATOM 2075 C C . GLU A 1 263 ? -11.651 31.798 -11.011 1.00 65.00 263 GLU A C 1
ATOM 2077 O O . GLU A 1 263 ? -11.245 30.812 -10.387 1.00 65.00 263 GLU A O 1
ATOM 2082 N N . THR A 1 264 ? -12.661 31.696 -11.875 1.00 59.62 264 THR A N 1
ATOM 2083 C CA . THR A 1 264 ? -13.328 30.430 -12.200 1.00 59.62 264 THR A CA 1
ATOM 2084 C C . THR A 1 264 ? -12.417 29.554 -13.066 1.00 59.62 264 THR A C 1
ATOM 2086 O O . THR A 1 264 ? -12.620 29.386 -14.266 1.00 59.62 264 THR A O 1
ATOM 2089 N N . VAL A 1 265 ? -11.408 28.936 -12.448 1.00 61.22 265 VAL A N 1
ATOM 2090 C CA . VAL A 1 265 ? -10.468 27.978 -13.071 1.00 61.22 265 VAL A CA 1
ATOM 2091 C C . VAL A 1 265 ? -11.159 26.652 -13.474 1.00 61.22 265 VAL A C 1
ATOM 2093 O O . VAL A 1 265 ? -10.533 25.768 -14.070 1.00 61.22 265 VAL A O 1
ATOM 2096 N N . ALA A 1 266 ? -12.461 26.509 -13.197 1.00 61.84 266 ALA A N 1
ATOM 2097 C CA . ALA A 1 266 ? -13.262 25.292 -13.348 1.00 61.84 266 ALA A CA 1
ATOM 2098 C C . ALA A 1 266 ? -13.125 24.608 -14.724 1.00 61.84 266 ALA A C 1
ATOM 2100 O O . ALA A 1 266 ? -12.967 23.390 -14.790 1.00 61.84 266 ALA A O 1
ATOM 2101 N N . LEU A 1 267 ? -13.071 25.372 -15.822 1.00 61.72 267 LEU A N 1
ATOM 2102 C CA . LEU A 1 267 ? -13.004 24.819 -17.186 1.00 61.72 267 LEU A CA 1
ATOM 2103 C C . LEU A 1 267 ? -11.665 24.128 -17.524 1.00 61.72 267 LEU A C 1
ATOM 2105 O O . LEU A 1 267 ? -11.596 23.324 -18.454 1.00 61.72 267 LEU A O 1
ATOM 2109 N N . SER A 1 268 ? -10.586 24.401 -16.781 1.00 73.12 268 SER A N 1
ATOM 2110 C CA . SER A 1 268 ? -9.245 23.888 -17.108 1.00 73.12 268 SER A CA 1
ATOM 2111 C C . SER A 1 268 ? -8.842 22.619 -16.340 1.00 73.12 268 SER A C 1
ATOM 2113 O O . SER A 1 268 ? -7.976 21.871 -16.811 1.00 73.12 268 SER A O 1
ATOM 2115 N N . ARG A 1 269 ? -9.480 22.329 -15.193 1.00 84.12 269 ARG A N 1
ATOM 2116 C CA . ARG A 1 269 ? -9.073 21.227 -14.297 1.00 84.12 269 ARG A CA 1
ATOM 2117 C C . ARG A 1 269 ? -9.258 19.840 -14.915 1.00 84.12 269 ARG A C 1
ATOM 2119 O O . ARG A 1 269 ? -8.273 19.096 -14.942 1.00 84.12 269 ARG A O 1
ATOM 2126 N N . PRO A 1 270 ? -10.425 19.491 -15.503 1.00 84.50 270 PRO A N 1
ATOM 2127 C CA . PRO A 1 270 ? -10.616 18.165 -16.094 1.00 84.50 270 PRO A CA 1
ATOM 2128 C C . PRO A 1 270 ? -9.645 17.916 -17.252 1.00 84.50 270 PRO A C 1
ATOM 2130 O O . PRO A 1 270 ? -9.116 16.816 -17.411 1.00 84.50 270 PRO A O 1
ATOM 2133 N N . ARG A 1 271 ? -9.349 18.962 -18.039 1.00 85.62 271 ARG A N 1
ATOM 2134 C CA . ARG A 1 271 ? -8.381 18.900 -19.139 1.00 85.62 271 ARG A CA 1
ATOM 2135 C C . ARG A 1 271 ? -6.965 18.662 -18.625 1.00 85.62 271 ARG A C 1
ATOM 2137 O O . ARG A 1 271 ? -6.263 17.813 -19.172 1.00 85.62 271 ARG A O 1
ATOM 2144 N N . LEU A 1 272 ? -6.537 19.387 -17.592 1.00 87.69 272 LEU A N 1
ATOM 2145 C CA . LEU A 1 272 ? -5.209 19.215 -17.008 1.00 87.69 272 LEU A CA 1
ATOM 2146 C C . LEU A 1 272 ? -5.039 17.820 -16.402 1.00 87.69 272 LEU A C 1
ATOM 2148 O O . LEU A 1 272 ? -4.032 17.162 -16.663 1.00 87.69 272 LEU A O 1
ATOM 2152 N N . LEU A 1 273 ? -6.032 17.347 -15.651 1.00 89.31 273 LEU A N 1
ATOM 2153 C CA . LEU A 1 273 ? -5.992 16.024 -15.044 1.00 89.31 273 LEU A CA 1
ATOM 2154 C C . LEU A 1 273 ? -5.960 14.922 -16.111 1.00 89.31 273 LEU A C 1
ATOM 2156 O O . LEU A 1 273 ? -5.130 14.020 -16.037 1.00 89.31 273 LEU A O 1
ATOM 2160 N N . ARG A 1 274 ? -6.748 15.066 -17.187 1.00 87.88 274 ARG A N 1
ATOM 2161 C CA . ARG A 1 274 ? -6.699 14.193 -18.373 1.00 87.88 274 ARG A CA 1
ATOM 2162 C C . ARG A 1 274 ? -5.314 14.187 -19.035 1.00 87.88 274 ARG A C 1
ATOM 2164 O O . ARG A 1 274 ? -4.842 13.127 -19.440 1.00 87.88 274 ARG A O 1
ATOM 2171 N N . LEU A 1 275 ? -4.641 15.338 -19.134 1.00 88.88 275 LEU A N 1
ATOM 2172 C CA . LEU A 1 275 ? -3.282 15.436 -19.685 1.00 88.88 275 LEU A CA 1
ATOM 2173 C C . LEU A 1 275 ? -2.237 14.763 -18.786 1.00 88.88 275 LEU A C 1
ATOM 2175 O O . LEU A 1 275 ? -1.374 14.051 -19.300 1.00 88.88 275 LEU A O 1
ATOM 2179 N N . LEU A 1 276 ? -2.308 14.965 -17.467 1.00 90.88 276 LEU A N 1
ATOM 2180 C CA . LEU A 1 276 ? -1.401 14.332 -16.504 1.00 90.88 276 LEU A CA 1
ATOM 2181 C C . LEU A 1 276 ? -1.607 12.815 -16.458 1.00 90.88 276 LEU A C 1
ATOM 2183 O O . LEU A 1 276 ? -0.633 12.075 -16.572 1.00 90.88 276 LEU A O 1
ATOM 2187 N N . ARG A 1 277 ? -2.865 12.363 -16.415 1.00 91.31 277 ARG A N 1
ATOM 2188 C CA . ARG A 1 277 ? -3.246 10.950 -16.507 1.00 91.31 277 ARG A CA 1
ATOM 2189 C C . ARG A 1 277 ? -2.720 10.325 -17.789 1.00 91.31 277 ARG A C 1
ATOM 2191 O O . ARG A 1 277 ? -1.972 9.356 -17.735 1.00 91.31 277 ARG A O 1
ATOM 2198 N N . ARG A 1 278 ? -3.024 10.916 -18.953 1.00 88.81 278 ARG A N 1
ATOM 2199 C CA . ARG A 1 278 ? -2.509 10.436 -20.247 1.00 88.81 278 ARG A CA 1
ATOM 2200 C C . ARG A 1 278 ? -0.987 10.363 -20.227 1.00 88.81 278 ARG A C 1
ATOM 2202 O O . ARG A 1 278 ? -0.415 9.372 -20.656 1.00 88.81 278 ARG A O 1
ATOM 2209 N N . ARG A 1 279 ? -0.313 11.375 -19.689 1.00 88.81 279 ARG A N 1
ATOM 2210 C CA . ARG A 1 279 ? 1.144 11.361 -19.577 1.00 88.81 279 ARG A CA 1
ATOM 2211 C C . ARG A 1 279 ? 1.650 10.219 -18.692 1.00 88.81 279 ARG A C 1
ATOM 2213 O O . ARG A 1 279 ? 2.592 9.548 -19.094 1.00 88.81 279 ARG A O 1
ATOM 2220 N N . ALA A 1 280 ? 1.030 9.97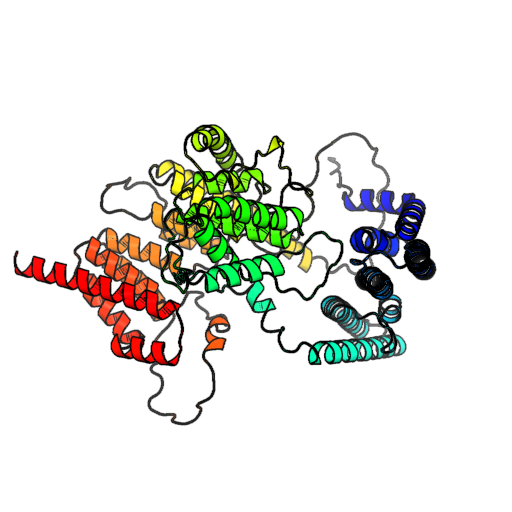0 -17.539 1.00 90.56 280 ALA A N 1
ATOM 2221 C CA . ALA A 1 280 ? 1.399 8.866 -16.657 1.00 90.56 280 ALA A CA 1
ATOM 2222 C C . ALA A 1 280 ? 1.188 7.500 -17.331 1.00 90.56 280 ALA A C 1
ATOM 2224 O O . ALA A 1 280 ? 2.105 6.677 -17.341 1.00 90.56 280 ALA A O 1
ATOM 2225 N N . LEU A 1 281 ? 0.027 7.287 -17.957 1.00 88.94 281 LEU A N 1
ATOM 2226 C CA . LEU A 1 281 ? -0.347 6.033 -18.626 1.00 88.94 281 LEU A CA 1
ATOM 2227 C C . LEU A 1 281 ? 0.494 5.727 -19.880 1.00 88.94 281 LEU A C 1
ATOM 2229 O O . LEU A 1 281 ? 0.712 4.566 -20.209 1.00 88.94 281 LEU A O 1
ATOM 2233 N N . TYR A 1 282 ? 0.998 6.752 -20.574 1.00 86.88 282 TYR A N 1
ATOM 2234 C CA . TYR A 1 282 ? 1.849 6.592 -21.764 1.00 86.88 282 TYR A CA 1
ATOM 2235 C C . TYR A 1 282 ? 3.356 6.594 -21.456 1.00 86.88 282 TYR A C 1
ATOM 2237 O O . TYR A 1 282 ? 4.170 6.552 -22.379 1.00 86.88 282 TYR A O 1
ATOM 2245 N N . SER A 1 283 ? 3.745 6.668 -20.182 1.00 85.94 283 SER A N 1
ATOM 2246 C CA . SER A 1 283 ? 5.151 6.734 -19.777 1.00 85.94 283 SER A CA 1
ATOM 2247 C C . SER A 1 283 ? 5.768 5.335 -19.575 1.00 85.94 283 SER A C 1
ATOM 2249 O O . SER A 1 283 ? 5.795 4.499 -20.487 1.00 85.94 283 SER A O 1
ATOM 2251 N N . THR A 1 284 ? 6.308 5.056 -18.392 1.00 84.38 284 THR A N 1
ATOM 2252 C CA . THR A 1 284 ? 6.825 3.743 -18.000 1.00 84.38 284 THR A CA 1
ATOM 2253 C C . THR A 1 284 ? 5.829 3.025 -17.090 1.00 84.38 284 THR A C 1
ATOM 2255 O O . THR A 1 284 ? 4.833 3.596 -16.651 1.00 84.38 284 THR A O 1
ATOM 2258 N N . TYR A 1 285 ? 6.092 1.748 -16.819 1.00 85.88 285 TYR A N 1
ATOM 2259 C CA . TYR A 1 285 ? 5.238 0.906 -15.983 1.00 85.88 285 TYR A CA 1
ATOM 2260 C C . TYR A 1 285 ? 4.979 1.512 -14.591 1.00 85.88 285 TYR A C 1
ATOM 2262 O O . TYR A 1 285 ? 3.840 1.561 -14.132 1.00 85.88 285 TYR A O 1
ATOM 2270 N N . VAL A 1 286 ? 6.030 2.033 -13.945 1.00 87.88 286 VAL A N 1
ATOM 2271 C CA . VAL A 1 286 ? 5.975 2.537 -12.563 1.00 87.88 286 VAL A CA 1
ATOM 2272 C C . VAL A 1 286 ? 5.052 3.762 -12.415 1.00 87.88 286 VAL A C 1
ATOM 2274 O O . VAL A 1 286 ? 4.136 3.690 -11.599 1.00 87.88 286 VAL A O 1
ATOM 2277 N N . PRO A 1 287 ? 5.180 4.853 -13.198 1.00 89.75 287 PRO A N 1
ATOM 2278 C CA . PRO A 1 287 ? 4.244 5.975 -13.136 1.00 89.75 287 PRO A CA 1
ATOM 2279 C C . PRO A 1 287 ? 2.806 5.615 -13.478 1.00 89.75 287 PRO A C 1
ATOM 2281 O O . PRO A 1 287 ? 1.902 6.153 -12.849 1.00 89.75 287 PRO A O 1
ATOM 2284 N N . SER A 1 288 ? 2.579 4.739 -14.465 1.00 91.12 288 SER A N 1
ATOM 2285 C CA . SER A 1 288 ? 1.222 4.304 -14.809 1.00 91.12 288 SER A CA 1
ATOM 2286 C C . SER A 1 288 ? 0.580 3.598 -13.618 1.00 91.12 288 SER A C 1
ATOM 2288 O O . SER A 1 288 ? -0.508 3.976 -13.191 1.00 91.12 288 SER A O 1
ATOM 2290 N N . LYS A 1 289 ? 1.299 2.633 -13.028 1.00 92.31 289 LYS A N 1
ATOM 2291 C CA . LYS A 1 289 ? 0.870 1.898 -11.836 1.00 92.31 289 LYS A CA 1
ATOM 2292 C C . LYS A 1 289 ? 0.611 2.834 -10.652 1.00 92.31 289 LYS A C 1
ATOM 2294 O O . LYS A 1 289 ? -0.434 2.731 -10.017 1.00 92.31 289 LYS A O 1
ATOM 2299 N N . MET A 1 290 ? 1.530 3.763 -10.393 1.00 92.25 290 MET A N 1
ATOM 2300 C CA . MET A 1 290 ? 1.438 4.710 -9.281 1.00 92.25 290 MET A CA 1
ATOM 2301 C C . MET A 1 290 ? 0.262 5.675 -9.434 1.00 92.25 290 MET A C 1
ATOM 2303 O O . MET A 1 290 ? -0.492 5.894 -8.492 1.00 92.25 290 MET A O 1
ATOM 2307 N N . TRP A 1 291 ? 0.086 6.239 -10.628 1.00 93.50 291 TRP A N 1
ATOM 2308 C CA . TRP A 1 291 ? -1.013 7.153 -10.917 1.00 93.50 291 TRP A CA 1
ATOM 2309 C C . TRP A 1 291 ? -2.367 6.470 -10.730 1.00 93.50 291 TRP A C 1
ATOM 2311 O O . TRP A 1 291 ? -3.230 6.996 -10.033 1.00 93.50 291 TRP A O 1
ATOM 2321 N N . LEU A 1 292 ? -2.529 5.273 -11.302 1.00 93.88 292 LEU A N 1
ATOM 2322 C CA . LEU A 1 292 ? -3.751 4.484 -11.158 1.00 93.88 292 LEU A CA 1
ATOM 2323 C C . LEU A 1 292 ? -4.025 4.127 -9.696 1.00 93.88 292 LEU A C 1
ATOM 2325 O O . LEU A 1 292 ? -5.168 4.209 -9.263 1.00 93.88 292 LEU A O 1
ATOM 2329 N N . PHE A 1 293 ? -2.994 3.794 -8.915 1.00 95.12 293 PHE A N 1
ATOM 2330 C CA . PHE A 1 293 ? -3.170 3.552 -7.485 1.00 95.12 293 PHE A CA 1
ATOM 2331 C C . PHE A 1 293 ? -3.689 4.793 -6.750 1.00 95.12 293 PHE A C 1
ATOM 2333 O O . PHE A 1 293 ? -4.627 4.694 -5.966 1.00 95.12 293 PHE A O 1
ATOM 2340 N N . MET A 1 294 ? -3.137 5.974 -7.031 1.00 95.00 294 MET A N 1
ATOM 2341 C CA . MET A 1 294 ? -3.604 7.216 -6.406 1.00 95.00 294 MET A CA 1
ATOM 2342 C C . MET A 1 294 ? -5.026 7.593 -6.844 1.00 95.00 294 MET A C 1
ATOM 2344 O O . MET A 1 294 ? -5.797 8.089 -6.024 1.00 95.00 294 MET A O 1
ATOM 2348 N N . GLU A 1 295 ? -5.408 7.306 -8.095 1.00 93.81 295 GLU A N 1
ATOM 2349 C CA . GLU A 1 295 ? -6.805 7.403 -8.546 1.00 93.81 295 GLU A CA 1
ATOM 2350 C C . GLU A 1 295 ? -7.716 6.456 -7.748 1.00 93.81 295 GLU A C 1
ATOM 2352 O O . GLU A 1 295 ? -8.770 6.884 -7.283 1.00 93.81 295 GLU A O 1
ATOM 2357 N N . MET A 1 296 ? -7.303 5.202 -7.525 1.00 95.44 296 MET A N 1
ATOM 2358 C CA . MET A 1 296 ? -8.053 4.253 -6.693 1.00 95.44 296 MET A CA 1
ATOM 2359 C C . MET A 1 296 ? -8.214 4.766 -5.254 1.00 95.44 296 MET A C 1
ATOM 2361 O O . MET A 1 296 ? -9.316 4.722 -4.716 1.00 95.44 296 MET A O 1
ATOM 2365 N N . VAL A 1 297 ? -7.150 5.289 -4.635 1.00 94.69 297 VAL A N 1
ATOM 2366 C CA . VAL A 1 297 ? -7.203 5.839 -3.266 1.00 94.69 297 VAL A CA 1
ATOM 2367 C C . VAL A 1 297 ? -8.154 7.035 -3.189 1.00 94.69 297 VAL A C 1
ATOM 2369 O O . VAL A 1 297 ? -8.948 7.130 -2.254 1.00 94.69 297 VAL A O 1
ATOM 2372 N N . TYR A 1 298 ? -8.114 7.931 -4.179 1.00 93.31 298 TYR A N 1
ATOM 2373 C CA . TYR A 1 298 ? -9.056 9.045 -4.276 1.00 93.31 298 TYR A CA 1
ATOM 2374 C C . TYR A 1 298 ? -10.507 8.552 -4.359 1.00 93.31 298 TYR A C 1
ATOM 2376 O O . TYR A 1 298 ? -11.328 8.940 -3.530 1.00 93.31 298 TYR A O 1
ATOM 2384 N N . LEU A 1 299 ? -10.806 7.634 -5.285 1.00 92.88 299 LEU A N 1
ATOM 2385 C CA . LEU A 1 299 ? -12.149 7.070 -5.458 1.00 92.88 299 LEU A CA 1
ATOM 2386 C C . LEU A 1 299 ? -12.647 6.363 -4.189 1.00 92.88 299 LEU A C 1
ATOM 2388 O O . LEU A 1 299 ? -13.806 6.529 -3.807 1.00 92.88 299 LEU A O 1
ATOM 2392 N N . TRP A 1 300 ? -11.766 5.631 -3.504 1.00 94.81 300 TRP A N 1
ATOM 2393 C CA . TRP A 1 300 ? -12.084 4.969 -2.243 1.00 94.81 300 TRP A CA 1
ATOM 2394 C C . TRP A 1 300 ? -12.456 5.973 -1.145 1.00 94.81 300 TRP A C 1
ATOM 2396 O O . TRP A 1 300 ? -13.461 5.793 -0.457 1.00 94.81 300 TRP A O 1
ATOM 2406 N N . ARG A 1 301 ? -11.701 7.075 -1.008 1.00 91.38 301 ARG A N 1
ATOM 2407 C CA . ARG A 1 301 ? -12.003 8.141 -0.031 1.00 91.38 301 ARG A CA 1
ATOM 2408 C C . ARG A 1 301 ? -13.285 8.893 -0.368 1.00 91.38 301 ARG A C 1
ATOM 2410 O O . ARG A 1 301 ? -14.013 9.284 0.540 1.00 91.38 301 ARG A O 1
ATOM 2417 N N . SER A 1 302 ? -13.608 9.016 -1.652 1.00 90.31 302 SER A N 1
ATOM 2418 C CA . SER A 1 302 ? -14.903 9.513 -2.127 1.00 90.31 302 SER A CA 1
ATOM 2419 C C . SER A 1 302 ? -16.042 8.490 -1.995 1.00 90.31 302 SER A C 1
ATOM 2421 O O . SER A 1 302 ? -17.134 8.748 -2.491 1.00 90.31 302 SER A O 1
ATOM 2423 N N . LYS A 1 303 ? -15.811 7.339 -1.341 1.00 93.81 303 LYS A N 1
ATOM 2424 C CA . LYS A 1 303 ? -16.780 6.247 -1.141 1.00 93.81 303 LYS A CA 1
ATOM 2425 C C . LYS A 1 303 ? -17.345 5.662 -2.442 1.00 93.81 303 LYS A C 1
ATOM 2427 O O . LYS A 1 303 ? -18.434 5.103 -2.444 1.00 93.81 303 LYS A O 1
ATOM 2432 N N . ARG A 1 304 ? -16.603 5.767 -3.550 1.00 93.19 304 ARG A N 1
ATOM 2433 C CA . ARG A 1 304 ? -16.971 5.200 -4.859 1.00 93.19 304 ARG A CA 1
ATOM 2434 C C . ARG A 1 304 ? -16.258 3.864 -5.053 1.00 93.19 304 ARG A C 1
ATOM 2436 O O . ARG A 1 304 ? -15.349 3.739 -5.875 1.00 93.19 304 ARG A O 1
ATOM 2443 N N . TYR A 1 305 ? -16.620 2.878 -4.239 1.00 95.50 305 TYR A N 1
ATOM 2444 C CA . TYR A 1 305 ? -15.922 1.591 -4.150 1.00 95.50 305 TYR A CA 1
ATOM 2445 C C . TYR A 1 305 ? -16.042 0.763 -5.441 1.00 95.50 305 TYR A C 1
ATOM 2447 O O . TYR A 1 305 ? -15.082 0.127 -5.874 1.00 95.50 305 TYR A O 1
ATOM 2455 N N . GLU A 1 306 ? -17.182 0.838 -6.120 1.00 94.94 306 GLU A N 1
ATOM 2456 C CA . GLU A 1 306 ? -17.436 0.213 -7.420 1.00 94.94 306 GLU A CA 1
ATOM 2457 C C . GLU A 1 306 ? -16.501 0.782 -8.494 1.00 94.94 306 GLU A C 1
ATOM 2459 O O . GLU A 1 306 ? -15.965 0.040 -9.318 1.00 94.94 306 GLU A O 1
ATOM 2464 N N . ALA A 1 307 ? -16.235 2.092 -8.449 1.00 93.44 307 ALA A N 1
ATOM 2465 C CA . ALA A 1 307 ? -15.312 2.750 -9.368 1.00 93.44 307 ALA A CA 1
ATOM 2466 C C . ALA A 1 307 ? -13.858 2.299 -9.145 1.00 93.44 307 ALA A C 1
ATOM 2468 O O . ALA A 1 307 ? -13.113 2.159 -10.115 1.00 93.44 307 ALA A O 1
ATOM 2469 N N . VAL A 1 308 ? -13.461 2.008 -7.899 1.00 95.31 308 VAL A N 1
ATOM 2470 C CA . VAL A 1 308 ? -12.151 1.403 -7.589 1.00 95.31 308 VAL A CA 1
ATOM 2471 C C . VAL A 1 308 ? -12.028 0.027 -8.245 1.00 95.31 308 VAL A C 1
ATOM 2473 O O . VAL A 1 308 ? -11.035 -0.246 -8.921 1.00 95.31 308 VAL A O 1
ATOM 2476 N N . ILE A 1 309 ? -13.051 -0.820 -8.093 1.00 96.38 309 ILE A N 1
ATOM 2477 C CA . ILE A 1 309 ? -13.088 -2.177 -8.661 1.00 96.38 309 ILE A CA 1
ATOM 2478 C C . ILE A 1 309 ? -13.083 -2.120 -10.193 1.00 96.38 309 ILE A C 1
ATOM 2480 O O . ILE A 1 309 ? -12.332 -2.855 -10.837 1.00 96.38 309 ILE A O 1
ATOM 2484 N N . LYS A 1 310 ? -13.849 -1.198 -10.790 1.00 93.62 310 LYS A N 1
ATOM 2485 C CA . LYS A 1 310 ? -13.857 -0.961 -12.239 1.00 93.62 310 LYS A CA 1
ATOM 2486 C C . LYS A 1 310 ? -12.491 -0.526 -12.759 1.00 93.62 310 LYS A C 1
ATOM 2488 O O . LYS A 1 310 ? -11.994 -1.087 -13.739 1.00 93.62 310 LYS A O 1
ATOM 2493 N N . LEU A 1 311 ? -11.871 0.455 -12.103 1.00 93.31 311 LEU A N 1
ATOM 2494 C CA . LEU A 1 311 ? -10.545 0.946 -12.470 1.00 93.31 311 LEU A CA 1
ATOM 2495 C C . LEU A 1 311 ? -9.512 -0.187 -12.391 1.00 93.31 311 LEU A C 1
ATOM 2497 O O . LEU A 1 311 ? -8.714 -0.357 -13.314 1.00 93.31 311 LEU A O 1
ATOM 2501 N N . PHE A 1 312 ? -9.588 -1.020 -11.350 1.00 95.56 312 PHE A N 1
ATOM 2502 C CA . PHE A 1 312 ? -8.740 -2.198 -11.215 1.00 95.56 312 PHE A CA 1
ATOM 2503 C C . PHE A 1 312 ? -8.947 -3.204 -12.356 1.00 95.56 312 PHE A C 1
ATOM 2505 O O . PHE A 1 312 ? -7.999 -3.517 -13.072 1.00 95.56 312 PHE A O 1
ATOM 2512 N N . GLY A 1 313 ? -10.186 -3.653 -12.587 1.00 93.69 313 GLY A N 1
ATOM 2513 C CA . GLY A 1 313 ? -10.509 -4.636 -13.628 1.00 93.69 313 GLY A CA 1
ATOM 2514 C C . GLY A 1 313 ? -10.169 -4.170 -15.049 1.00 93.69 313 GLY A C 1
ATOM 2515 O O . GLY A 1 313 ? -9.866 -4.994 -15.916 1.00 93.69 313 GLY A O 1
ATOM 2516 N N . THR A 1 314 ? -10.159 -2.853 -15.278 1.00 90.75 314 THR A N 1
ATOM 2517 C CA . THR A 1 314 ? -9.789 -2.242 -16.563 1.00 90.75 314 THR A CA 1
ATOM 2518 C C . THR A 1 314 ? -8.278 -2.266 -16.795 1.00 90.75 314 THR A C 1
ATOM 2520 O O . THR A 1 314 ? -7.823 -2.696 -17.855 1.00 90.75 314 THR A O 1
ATOM 2523 N N . PHE A 1 315 ? -7.489 -1.807 -15.819 1.00 92.69 315 PHE A N 1
ATOM 2524 C CA . PHE A 1 315 ? -6.062 -1.535 -16.025 1.00 92.69 315 PHE A CA 1
ATOM 2525 C C . PHE A 1 315 ? -5.121 -2.611 -15.487 1.00 92.69 315 PHE A C 1
ATOM 2527 O O . PHE A 1 315 ? -3.955 -2.636 -15.886 1.00 92.69 315 PHE A O 1
ATOM 2534 N N . PHE A 1 316 ? -5.599 -3.500 -14.619 1.00 94.19 316 PHE A N 1
ATOM 2535 C CA . PHE A 1 316 ? -4.789 -4.531 -13.982 1.00 94.19 316 PHE A CA 1
ATOM 2536 C C . PHE A 1 316 ? -5.255 -5.936 -14.361 1.00 94.19 316 PHE A C 1
ATOM 2538 O O . PHE A 1 316 ? -6.414 -6.184 -14.718 1.00 94.19 316 PHE A O 1
ATOM 2545 N N . TRP A 1 317 ? -4.317 -6.876 -14.305 1.00 94.25 317 TRP A N 1
ATOM 2546 C CA . TRP A 1 317 ? -4.640 -8.296 -14.254 1.00 94.25 317 TRP A CA 1
ATOM 2547 C C . TRP A 1 317 ? -5.327 -8.611 -12.923 1.00 94.25 317 TRP A C 1
ATOM 2549 O O . TRP A 1 317 ? -4.919 -8.083 -11.889 1.00 94.25 317 TRP A O 1
ATOM 2559 N N . SER A 1 318 ? -6.339 -9.484 -12.940 1.00 93.81 318 SER A N 1
ATOM 2560 C CA . SER A 1 318 ? -7.088 -9.915 -11.744 1.00 93.81 318 SER A CA 1
ATOM 2561 C C . SER A 1 318 ? -6.282 -10.892 -10.879 1.00 93.81 318 SER A C 1
ATOM 2563 O O . SER A 1 318 ? -6.750 -11.960 -10.504 1.00 93.81 318 SER A O 1
ATOM 2565 N N . PHE A 1 319 ? -5.028 -10.549 -10.606 1.00 91.38 319 PHE A N 1
ATOM 2566 C CA . PHE A 1 319 ? -4.125 -11.339 -9.790 1.00 91.38 319 PHE A CA 1
ATOM 2567 C C . PHE A 1 319 ? -4.336 -10.990 -8.312 1.00 91.38 319 PHE A C 1
ATOM 2569 O O . PHE A 1 319 ? -4.361 -9.813 -7.955 1.00 91.38 319 PHE A O 1
ATOM 2576 N N . GLY A 1 320 ? -4.517 -12.003 -7.461 1.00 91.06 320 GLY A N 1
ATOM 2577 C CA . GLY A 1 320 ? -4.760 -11.828 -6.021 1.00 91.06 320 GLY A CA 1
ATOM 2578 C C . GLY A 1 320 ? -6.196 -11.446 -5.626 1.00 91.06 320 GLY A C 1
ATOM 2579 O O . GLY A 1 320 ? -6.444 -11.203 -4.445 1.00 91.06 320 GLY A O 1
ATOM 2580 N N . VAL A 1 321 ? -7.141 -11.394 -6.574 1.00 95.19 321 VAL A N 1
ATOM 2581 C CA . VAL A 1 321 ? -8.564 -11.096 -6.324 1.00 95.19 321 VAL A CA 1
ATOM 2582 C C . VAL A 1 321 ? -9.444 -11.969 -7.241 1.00 95.19 321 VAL A C 1
ATOM 2584 O O . VAL A 1 321 ? -9.147 -12.042 -8.434 1.00 95.19 321 VAL A O 1
ATOM 2587 N N . PRO A 1 322 ? -10.523 -12.613 -6.745 1.00 95.12 322 PRO A N 1
ATOM 2588 C CA . PRO A 1 322 ? -11.398 -13.466 -7.554 1.00 95.12 322 PRO A CA 1
ATOM 2589 C C . PRO A 1 322 ? -12.061 -12.693 -8.694 1.00 95.12 322 PRO A C 1
ATOM 2591 O O . PRO A 1 322 ? -12.776 -11.709 -8.475 1.00 95.12 322 PRO A O 1
ATOM 2594 N N . ILE A 1 323 ? -11.863 -13.167 -9.924 1.00 95.62 323 ILE A N 1
ATOM 2595 C CA . ILE A 1 323 ? -12.416 -12.532 -11.123 1.00 95.62 323 ILE A CA 1
ATOM 2596 C C . ILE A 1 323 ? -13.950 -12.608 -11.153 1.00 95.62 323 ILE A C 1
ATOM 2598 O O . ILE A 1 323 ? -14.603 -11.715 -11.694 1.00 95.62 323 ILE A O 1
ATOM 2602 N N . GLU A 1 324 ? -14.530 -13.625 -10.515 1.00 96.56 324 GLU A N 1
ATOM 2603 C CA . GLU A 1 324 ? -15.974 -13.840 -10.411 1.00 96.56 324 GLU A CA 1
ATOM 2604 C C . GLU A 1 324 ? -16.655 -12.767 -9.557 1.00 96.56 324 GLU A C 1
ATOM 2606 O O . GLU A 1 324 ? -17.838 -12.505 -9.746 1.00 96.56 324 GLU A O 1
ATOM 2611 N N . GLU A 1 325 ? -15.920 -12.125 -8.643 1.00 96.88 325 GLU A N 1
ATOM 2612 C CA . GLU A 1 325 ? -16.431 -11.008 -7.836 1.00 96.88 325 GLU A CA 1
ATOM 2613 C C . GLU A 1 325 ? -16.214 -9.659 -8.532 1.00 96.88 325 GLU A C 1
ATOM 2615 O O . GLU A 1 325 ? -17.035 -8.753 -8.409 1.00 96.88 325 GLU A O 1
ATOM 2620 N N . ILE A 1 326 ? -15.130 -9.526 -9.305 1.00 95.88 326 ILE A N 1
ATOM 2621 C CA . ILE A 1 326 ? -14.808 -8.292 -10.033 1.00 95.88 326 ILE A CA 1
ATOM 2622 C C . ILE A 1 326 ? -15.741 -8.107 -11.235 1.00 95.88 326 ILE A C 1
ATOM 2624 O O . ILE A 1 326 ? -16.325 -7.038 -11.404 1.00 95.88 326 ILE A O 1
ATOM 2628 N N . ASN A 1 327 ? -15.889 -9.127 -12.084 1.00 95.06 327 ASN A N 1
ATOM 2629 C CA . ASN A 1 327 ? -16.568 -9.000 -13.376 1.00 95.06 327 ASN A CA 1
ATOM 2630 C C . ASN A 1 327 ? -18.024 -8.508 -13.283 1.00 95.06 327 ASN A C 1
ATOM 2632 O O . ASN A 1 327 ? -18.382 -7.632 -14.073 1.00 95.06 327 ASN A O 1
ATOM 2636 N N . PRO A 1 328 ? -18.870 -9.005 -12.357 1.00 95.62 328 PRO A N 1
ATOM 2637 C CA . PRO A 1 328 ? -20.236 -8.507 -12.220 1.00 95.62 328 PRO A CA 1
ATOM 2638 C C . PRO A 1 328 ? -20.278 -7.020 -11.862 1.00 95.62 328 PRO A C 1
ATOM 2640 O O . PRO A 1 328 ? -21.085 -6.284 -12.420 1.00 95.62 328 PRO A O 1
ATOM 2643 N N . ILE A 1 329 ? -19.376 -6.568 -10.984 1.00 94.38 329 ILE A N 1
ATOM 2644 C CA . ILE A 1 329 ? -19.299 -5.166 -10.559 1.00 94.38 329 ILE A CA 1
ATOM 2645 C C . ILE A 1 329 ? -18.773 -4.292 -11.694 1.00 94.38 329 ILE A C 1
ATOM 2647 O O . ILE A 1 329 ? -19.315 -3.221 -11.917 1.00 94.38 329 ILE A O 1
ATOM 2651 N N . VAL A 1 330 ? -17.767 -4.747 -12.451 1.00 92.06 330 VAL A N 1
ATOM 2652 C CA . VAL A 1 330 ? -17.258 -4.017 -13.626 1.00 92.06 330 VAL A CA 1
ATOM 2653 C C . VAL A 1 330 ? -18.372 -3.801 -14.652 1.00 92.06 330 VAL A C 1
ATOM 2655 O O . VAL A 1 330 ? -18.557 -2.673 -15.095 1.00 92.06 330 VAL A O 1
ATOM 2658 N N . ARG A 1 331 ? -19.141 -4.854 -14.973 1.00 91.25 331 ARG A N 1
ATOM 2659 C CA . ARG A 1 331 ? -20.269 -4.779 -15.918 1.00 91.25 331 ARG A CA 1
ATOM 2660 C C . ARG A 1 331 ? -21.367 -3.847 -15.410 1.00 91.25 331 ARG A C 1
ATOM 2662 O O . ARG A 1 331 ? -21.771 -2.941 -16.122 1.00 91.25 331 ARG A O 1
ATOM 2669 N N . LEU A 1 332 ? -21.786 -4.013 -14.156 1.00 89.56 332 LEU A N 1
ATOM 2670 C CA . LEU A 1 332 ? -22.803 -3.151 -13.550 1.00 89.56 332 LEU A CA 1
ATOM 2671 C C . LEU A 1 332 ? -22.339 -1.688 -13.473 1.00 89.56 332 LEU A C 1
ATOM 2673 O O . LEU A 1 332 ? -23.127 -0.766 -13.644 1.00 89.56 332 LEU A O 1
ATOM 2677 N N . ALA A 1 333 ? -21.050 -1.458 -13.229 1.00 85.50 333 ALA A N 1
ATOM 2678 C CA . ALA A 1 333 ? -20.464 -0.129 -13.177 1.00 85.50 333 ALA A CA 1
ATOM 2679 C C . ALA A 1 333 ? -20.291 0.500 -14.570 1.00 85.50 333 ALA A C 1
ATOM 2681 O O . ALA A 1 333 ? -20.097 1.709 -14.658 1.00 85.50 333 ALA A O 1
ATOM 2682 N N . ASP A 1 334 ? -20.326 -0.258 -15.667 1.00 83.12 334 ASP A N 1
ATOM 2683 C CA . ASP A 1 334 ? -20.480 0.323 -17.006 1.00 83.12 334 ASP A CA 1
ATOM 2684 C C . ASP A 1 334 ? -21.869 0.942 -17.175 1.00 83.12 334 ASP A C 1
ATOM 2686 O O . ASP A 1 334 ? -21.963 2.073 -17.653 1.00 83.12 334 ASP A O 1
ATOM 2690 N N . ASP A 1 335 ? -22.903 0.286 -16.650 1.00 84.50 335 ASP A N 1
ATOM 2691 C CA . ASP A 1 335 ? -24.275 0.790 -16.699 1.00 84.50 335 ASP A CA 1
ATOM 2692 C C . ASP A 1 335 ? -24.492 1.953 -15.711 1.00 84.50 335 ASP A C 1
ATOM 2694 O O . ASP A 1 335 ? -24.945 3.029 -16.096 1.00 84.50 335 ASP A O 1
ATOM 2698 N N . LEU A 1 336 ? -24.104 1.796 -14.440 1.00 77.19 336 LEU A N 1
ATOM 2699 C CA . LEU A 1 336 ? -24.366 2.787 -13.384 1.00 77.19 336 LEU A CA 1
ATOM 2700 C C . LEU A 1 336 ? -23.516 4.058 -13.510 1.00 77.19 336 LEU A C 1
ATOM 2702 O O . LEU A 1 336 ? -24.017 5.166 -13.314 1.00 77.19 336 LEU A O 1
ATOM 2706 N N . LEU A 1 337 ? -22.233 3.930 -13.863 1.00 70.44 337 LEU A N 1
ATOM 2707 C CA . LEU A 1 337 ? -21.345 5.095 -13.995 1.00 70.44 337 LEU A CA 1
ATOM 2708 C C . LEU A 1 337 ? -21.548 5.850 -15.312 1.00 70.44 337 LEU A C 1
ATOM 2710 O O . LEU A 1 337 ? -20.956 6.912 -15.503 1.00 70.44 337 LEU A O 1
ATOM 2714 N N . SER A 1 338 ? -22.363 5.315 -16.224 1.00 68.94 338 SER A N 1
ATOM 2715 C CA . SER A 1 338 ? -22.873 6.098 -17.348 1.00 68.94 338 SER A CA 1
ATOM 2716 C C . SER A 1 338 ? -23.913 7.133 -16.892 1.00 68.94 338 SER A C 1
ATOM 2718 O O . SER A 1 338 ? -24.046 8.173 -17.535 1.00 68.94 338 SER A O 1
ATOM 2720 N N . MET A 1 339 ? -24.593 6.887 -15.761 1.00 52.91 339 MET A N 1
ATOM 2721 C CA . MET A 1 339 ? -25.636 7.763 -15.218 1.00 52.91 339 MET A CA 1
ATOM 2722 C C . MET A 1 339 ? -25.120 8.735 -14.158 1.00 52.91 339 MET A C 1
ATOM 2724 O O . MET A 1 339 ? -25.503 9.903 -14.156 1.00 52.91 339 MET A O 1
ATOM 2728 N N . GLU A 1 340 ? -24.235 8.294 -13.264 1.00 60.12 340 GLU A N 1
ATOM 2729 C CA . GLU A 1 340 ? -23.585 9.212 -12.333 1.00 60.12 340 GLU A CA 1
ATOM 2730 C C . GLU A 1 340 ? -22.368 9.862 -12.985 1.00 60.12 340 GLU A C 1
ATOM 2732 O O . GLU A 1 340 ? -21.464 9.171 -13.449 1.00 60.12 340 GLU A O 1
ATOM 2737 N N . SER A 1 341 ? -22.293 11.194 -12.946 1.00 58.25 341 SER A N 1
ATOM 2738 C CA . SER A 1 341 ? -21.167 11.980 -13.451 1.00 58.25 341 SER A CA 1
ATOM 2739 C C . SER A 1 341 ? -19.879 11.691 -12.667 1.00 58.25 341 SER A C 1
ATOM 2741 O O . SER A 1 341 ? -19.425 12.482 -11.835 1.00 58.25 341 SER A O 1
ATOM 2743 N N . LEU A 1 342 ? -19.238 10.546 -12.905 1.00 64.31 342 LEU A N 1
ATOM 2744 C CA . LEU A 1 342 ? -17.794 10.499 -12.766 1.00 64.31 342 LEU A CA 1
ATOM 2745 C C . LEU A 1 342 ? -17.245 11.577 -13.697 1.00 64.31 342 LEU A C 1
ATOM 2747 O O . LEU A 1 342 ? -17.661 11.646 -14.858 1.00 64.31 342 LEU A O 1
ATOM 2751 N N . PRO A 1 343 ? -16.337 12.434 -13.210 1.00 66.94 343 PRO A N 1
ATOM 2752 C CA . PRO A 1 343 ? -15.674 13.380 -14.080 1.00 66.94 343 PRO A CA 1
ATOM 2753 C C . PRO A 1 343 ? -15.178 12.671 -15.346 1.00 66.94 343 PRO A C 1
ATOM 2755 O O . PRO A 1 343 ? -14.529 11.628 -15.251 1.00 66.94 343 PRO A O 1
ATOM 2758 N N . GLU A 1 344 ? -15.479 13.220 -16.527 1.00 67.31 344 GLU A N 1
ATOM 2759 C CA . GLU A 1 344 ? -15.243 12.571 -17.832 1.00 67.31 344 GLU A CA 1
ATOM 2760 C C . GLU A 1 344 ? -13.833 11.984 -18.003 1.00 67.31 344 GLU A C 1
ATOM 2762 O O . GLU A 1 344 ? -13.603 11.094 -18.818 1.00 67.31 344 GLU A O 1
ATOM 2767 N N . PHE A 1 345 ? -12.847 12.515 -17.279 1.00 70.12 345 PHE A N 1
ATOM 2768 C CA . PHE A 1 345 ? -11.473 12.040 -17.349 1.00 70.12 345 PHE A CA 1
ATOM 2769 C C . PHE A 1 345 ? -11.270 10.636 -16.749 1.00 70.12 345 PHE A C 1
ATOM 2771 O O . PHE A 1 345 ? -10.297 9.982 -17.133 1.00 70.12 345 PHE A O 1
ATOM 2778 N N . PHE A 1 346 ? -12.159 10.155 -15.870 1.00 69.31 346 PHE A N 1
ATOM 2779 C CA . PHE A 1 346 ? -12.167 8.764 -15.398 1.00 69.31 346 PHE A CA 1
ATOM 2780 C C . PHE A 1 346 ? -12.788 7.815 -16.431 1.00 69.31 346 PHE A C 1
ATOM 2782 O O . PHE A 1 346 ? -12.299 6.696 -16.588 1.00 69.31 346 PHE A O 1
ATOM 2789 N N . ASN A 1 347 ? -13.758 8.295 -17.218 1.00 66.50 347 ASN A N 1
ATOM 2790 C CA . ASN A 1 347 ? -14.503 7.543 -18.239 1.00 66.50 347 ASN A CA 1
ATOM 2791 C C . ASN A 1 347 ? -13.710 7.311 -19.540 1.00 66.50 347 ASN A C 1
ATOM 2793 O O . ASN A 1 347 ? -14.263 7.318 -20.639 1.00 66.50 347 ASN A O 1
ATOM 2797 N N . GLY A 1 348 ? -12.394 7.102 -19.438 1.00 61.38 348 GLY A N 1
ATOM 2798 C CA . GLY A 1 348 ? -11.578 6.703 -20.580 1.00 61.38 348 GLY A CA 1
ATOM 2799 C C . GLY A 1 348 ? -12.131 5.403 -21.154 1.00 61.38 348 GLY A C 1
ATOM 2800 O O . GLY A 1 348 ? -11.987 4.362 -20.525 1.00 61.38 348 GLY A O 1
ATOM 2801 N N . ASN A 1 349 ? -12.792 5.487 -22.310 1.00 59.69 349 ASN A N 1
ATOM 2802 C CA . ASN A 1 349 ? -13.463 4.353 -22.928 1.00 59.69 349 ASN A CA 1
ATOM 2803 C C . ASN A 1 349 ? -12.440 3.212 -23.117 1.00 59.69 349 ASN A C 1
ATOM 2805 O O . ASN A 1 349 ? -11.486 3.403 -23.882 1.00 59.69 349 ASN A O 1
ATOM 2809 N N . PRO A 1 350 ? -12.587 2.061 -22.432 1.00 54.88 350 PRO A N 1
ATOM 2810 C CA . PRO A 1 350 ? -11.586 0.993 -22.442 1.00 54.88 350 PRO A CA 1
ATOM 2811 C C . PRO A 1 350 ? -11.314 0.476 -23.859 1.00 54.88 350 PRO A C 1
ATOM 2813 O O . PRO A 1 350 ? -10.180 0.139 -24.187 1.00 54.88 350 PRO A O 1
ATOM 2816 N N . SER A 1 351 ? -12.320 0.540 -24.739 1.00 54.81 351 SER A N 1
ATOM 2817 C CA . SER A 1 351 ? -12.210 0.174 -26.159 1.00 54.81 351 SER A CA 1
ATOM 2818 C C . SER A 1 351 ? -11.294 1.093 -26.983 1.00 54.81 351 SER A C 1
ATOM 2820 O O . SER A 1 351 ? -10.727 0.658 -27.980 1.00 54.81 351 SER A O 1
ATOM 2822 N N . LYS A 1 352 ? -11.095 2.351 -26.564 1.00 57.97 352 LYS A N 1
ATOM 2823 C CA . LYS A 1 352 ? -10.156 3.308 -27.191 1.00 57.97 352 LYS A CA 1
ATOM 2824 C C . LYS A 1 352 ? -8.866 3.493 -26.386 1.00 57.97 352 LYS A C 1
ATOM 2826 O O . LYS A 1 352 ? -7.966 4.208 -26.822 1.00 57.97 352 LYS A O 1
ATOM 2831 N N . GLY A 1 353 ? -8.796 2.899 -25.197 1.00 50.97 353 GLY A N 1
ATOM 2832 C CA . GLY A 1 353 ? -7.817 3.206 -24.161 1.00 50.97 353 GLY A CA 1
ATOM 2833 C C . GLY A 1 353 ? -7.066 1.987 -23.649 1.00 50.97 353 GLY A C 1
ATOM 2834 O O . GLY A 1 353 ? -6.717 1.965 -22.471 1.00 50.97 353 GLY A O 1
ATOM 2835 N N . ILE A 1 354 ? -6.802 0.992 -24.503 1.00 53.88 354 ILE A N 1
ATOM 2836 C CA . ILE A 1 354 ? -5.791 -0.025 -24.201 1.00 53.88 354 ILE A CA 1
ATOM 2837 C C . ILE A 1 354 ? -4.508 0.743 -23.879 1.00 53.88 354 ILE A C 1
ATOM 2839 O O . ILE A 1 354 ? -4.015 1.526 -24.697 1.00 53.88 354 ILE A O 1
ATOM 2843 N N . LEU A 1 355 ? -4.006 0.583 -22.649 1.00 62.78 355 LEU A N 1
ATOM 2844 C CA . LEU A 1 355 ? -2.667 1.040 -22.295 1.00 62.78 355 LEU A CA 1
ATOM 2845 C C . LEU A 1 355 ? -1.726 0.628 -23.430 1.00 62.78 355 LEU A C 1
ATOM 2847 O O . LEU A 1 355 ? -1.819 -0.521 -23.864 1.00 62.78 355 LEU A O 1
ATOM 2851 N N . PRO A 1 356 ? -0.775 1.471 -23.867 1.00 63.00 356 PRO A N 1
ATOM 2852 C CA . PRO A 1 356 ? 0.138 1.107 -24.956 1.00 63.00 356 PRO A CA 1
ATOM 2853 C C . PRO A 1 356 ? 0.879 -0.223 -24.728 1.00 63.00 356 PRO A C 1
ATOM 2855 O O . PRO A 1 356 ? 1.484 -0.759 -25.646 1.00 63.00 356 PRO A O 1
ATOM 2858 N N . LYS A 1 357 ? 0.871 -0.719 -23.483 1.00 69.44 357 LYS A N 1
ATOM 2859 C CA . LYS A 1 357 ? 1.593 -1.887 -22.985 1.00 69.44 357 LYS A CA 1
ATOM 2860 C C . LYS A 1 357 ? 0.677 -2.986 -22.413 1.00 69.44 357 LYS A C 1
ATOM 2862 O O . LYS A 1 357 ? 1.184 -3.898 -21.774 1.00 69.44 357 LYS A O 1
ATOM 2867 N N . GLY A 1 358 ? -0.644 -2.908 -22.609 1.00 85.88 358 GLY A N 1
ATOM 2868 C CA . GLY A 1 358 ? -1.602 -3.868 -22.040 1.00 85.88 358 GLY A CA 1
ATOM 2869 C C . GLY A 1 358 ? -1.853 -3.690 -20.533 1.00 85.88 358 GLY A C 1
ATOM 2870 O O . GLY A 1 358 ? -1.525 -2.652 -19.957 1.00 85.88 358 GLY A O 1
ATOM 2871 N N . LYS A 1 359 ? -2.477 -4.692 -19.898 1.00 90.62 359 LYS A N 1
ATOM 2872 C CA . LYS A 1 359 ? -2.798 -4.688 -18.458 1.00 90.62 359 LYS A CA 1
ATOM 2873 C C . LYS A 1 359 ? -1.538 -4.753 -17.586 1.00 90.62 359 LYS A C 1
ATOM 2875 O O . LYS A 1 359 ? -0.567 -5.430 -17.918 1.00 90.62 359 LYS A O 1
ATOM 2880 N N . LEU A 1 360 ? -1.574 -4.066 -16.447 1.00 91.00 360 LEU A N 1
ATOM 2881 C CA . LEU A 1 360 ? -0.487 -3.991 -15.468 1.00 91.00 360 LEU A CA 1
ATOM 2882 C C . LEU A 1 360 ? -0.606 -5.100 -14.412 1.00 91.00 360 LEU A C 1
ATOM 2884 O O . LEU A 1 360 ? -1.706 -5.562 -14.108 1.00 91.00 360 LEU A O 1
ATOM 2888 N N . TYR A 1 361 ? 0.513 -5.496 -13.800 1.00 92.12 361 TYR A N 1
ATOM 2889 C CA . TYR A 1 361 ? 0.483 -6.388 -12.639 1.00 92.12 361 TYR A CA 1
ATOM 2890 C C . TYR A 1 361 ? 0.240 -5.581 -11.354 1.00 92.12 361 TYR A C 1
ATOM 2892 O O . TYR A 1 361 ? 0.973 -4.617 -11.074 1.00 92.12 361 TYR A O 1
ATOM 2900 N N . PRO A 1 362 ? -0.776 -5.940 -10.555 1.00 94.69 362 PRO A N 1
ATOM 2901 C CA . PRO A 1 362 ? -1.079 -5.195 -9.346 1.00 94.69 362 PRO A CA 1
ATOM 2902 C C . PRO A 1 362 ? 0.007 -5.388 -8.274 1.00 94.69 362 PRO A C 1
ATOM 2904 O O . PRO A 1 362 ? 0.769 -6.351 -8.312 1.00 94.69 362 PRO A O 1
ATOM 2907 N N . SER A 1 363 ? 0.169 -4.424 -7.365 1.00 92.44 363 SER A N 1
ATOM 2908 C CA . SER A 1 363 ? 0.912 -4.620 -6.109 1.00 92.44 363 SER A CA 1
ATOM 2909 C C . SER A 1 363 ? -0.024 -5.102 -5.003 1.00 92.44 363 SER A C 1
ATOM 2911 O O . SER A 1 363 ? -1.245 -5.038 -5.158 1.00 92.44 363 SER A O 1
ATOM 2913 N N . SER A 1 364 ? 0.547 -5.553 -3.887 1.00 92.31 364 SER A N 1
ATOM 2914 C CA . SER A 1 364 ? -0.204 -5.984 -2.705 1.00 92.31 364 SER A CA 1
ATOM 2915 C C . SER A 1 364 ? -1.083 -4.868 -2.126 1.00 92.31 364 SER A C 1
ATOM 2917 O O . SER A 1 364 ? -2.180 -5.127 -1.641 1.00 92.31 364 SER A O 1
ATOM 2919 N N . GLU A 1 365 ? -0.673 -3.602 -2.218 1.00 93.81 365 GLU A N 1
ATOM 2920 C CA . GLU A 1 365 ? -1.485 -2.472 -1.746 1.00 93.81 365 GLU A CA 1
ATOM 2921 C C . GLU A 1 365 ? -2.705 -2.248 -2.646 1.00 93.81 365 GLU A C 1
ATOM 2923 O O . GLU A 1 365 ? -3.797 -1.928 -2.173 1.00 93.81 365 GLU A O 1
ATOM 2928 N N . GLN A 1 366 ? -2.538 -2.447 -3.956 1.00 95.19 366 GLN A N 1
ATOM 2929 C CA . GLN A 1 366 ? -3.625 -2.318 -4.924 1.00 95.19 366 GLN A CA 1
ATOM 2930 C C . GLN A 1 366 ? -4.645 -3.445 -4.761 1.00 95.19 366 GLN A C 1
ATOM 2932 O O . GLN A 1 366 ? -5.842 -3.168 -4.735 1.00 95.19 366 GLN A O 1
ATOM 2937 N N . THR A 1 367 ? -4.191 -4.694 -4.612 1.00 96.06 367 THR A N 1
ATOM 2938 C CA . THR A 1 367 ? -5.078 -5.837 -4.336 1.00 96.06 367 THR A CA 1
ATOM 2939 C C . THR A 1 367 ? -5.801 -5.661 -3.001 1.00 96.06 367 THR A C 1
ATOM 2941 O O . THR A 1 367 ? -7.011 -5.871 -2.935 1.00 96.06 367 THR A O 1
ATOM 2944 N N . SER A 1 368 ? -5.109 -5.183 -1.962 1.00 95.75 368 SER A N 1
ATOM 2945 C CA . SER A 1 368 ? -5.706 -4.888 -0.652 1.00 95.75 368 SER A CA 1
ATOM 2946 C C . SER A 1 368 ? -6.810 -3.839 -0.739 1.00 95.75 368 SER A C 1
ATOM 2948 O O . SER A 1 368 ? -7.887 -4.024 -0.173 1.00 95.75 368 SER A O 1
ATOM 2950 N N . LEU A 1 369 ? -6.587 -2.758 -1.492 1.00 96.50 369 LEU A N 1
ATOM 2951 C CA . LEU A 1 369 ? -7.589 -1.708 -1.682 1.00 96.50 369 LEU A CA 1
ATOM 2952 C C . LEU A 1 369 ? -8.826 -2.215 -2.446 1.00 96.50 369 LEU A C 1
ATOM 2954 O O . LEU A 1 369 ? -9.948 -1.780 -2.176 1.00 96.50 369 LEU A O 1
ATOM 2958 N N . VAL A 1 370 ? -8.651 -3.161 -3.372 1.00 97.56 370 VAL A N 1
ATOM 2959 C CA . VAL A 1 370 ? -9.769 -3.811 -4.078 1.00 97.56 370 VAL A CA 1
ATOM 2960 C C . VAL A 1 370 ? -10.561 -4.711 -3.142 1.00 97.56 370 VAL A C 1
ATOM 2962 O O . VAL A 1 370 ? -11.785 -4.622 -3.129 1.00 97.56 370 VAL A O 1
ATOM 2965 N N . TRP A 1 371 ? -9.901 -5.527 -2.319 1.00 97.56 371 TRP A N 1
ATOM 2966 C CA . TRP A 1 371 ? -10.576 -6.324 -1.291 1.00 97.56 371 TRP A CA 1
ATOM 2967 C C . TRP A 1 371 ? -11.346 -5.451 -0.300 1.00 97.56 371 TRP A C 1
ATOM 2969 O O . TRP A 1 371 ? -12.512 -5.725 -0.022 1.00 97.56 371 TRP A O 1
ATOM 2979 N N . GLN A 1 372 ? -10.742 -4.353 0.166 1.00 96.75 372 GLN A N 1
ATOM 2980 C CA . GLN A 1 372 ? -11.433 -3.351 0.979 1.00 96.75 372 GLN A CA 1
ATOM 2981 C C . GLN A 1 372 ? -12.669 -2.811 0.258 1.00 96.75 372 GLN A C 1
ATOM 2983 O O . GLN A 1 372 ? -13.743 -2.748 0.848 1.00 96.75 372 GLN A O 1
ATOM 2988 N N . SER A 1 373 ? -12.550 -2.475 -1.026 1.00 97.38 373 SER A N 1
ATOM 2989 C CA . SER A 1 373 ? -13.674 -1.982 -1.828 1.00 97.38 373 SER A CA 1
ATOM 2990 C C . SER A 1 373 ? -14.783 -3.028 -1.970 1.00 97.38 373 SER A C 1
ATOM 2992 O O . SER A 1 373 ? -15.944 -2.697 -1.756 1.00 97.38 373 SER A O 1
ATOM 2994 N N . LEU A 1 374 ? -14.447 -4.295 -2.240 1.00 97.81 374 LEU A N 1
ATOM 2995 C CA . LEU A 1 374 ? -15.409 -5.404 -2.323 1.00 97.81 374 LEU A CA 1
ATOM 2996 C C . LEU A 1 374 ? -16.191 -5.576 -1.017 1.00 97.81 374 LEU A C 1
ATOM 2998 O O . LEU A 1 374 ? -17.412 -5.726 -1.033 1.00 97.81 374 LEU A O 1
ATOM 3002 N N . VAL A 1 375 ? -15.498 -5.511 0.121 1.00 96.94 375 VAL A N 1
ATOM 3003 C CA . VAL A 1 375 ? -16.133 -5.580 1.441 1.00 96.94 375 VAL A CA 1
ATOM 3004 C C . VAL A 1 375 ? -17.057 -4.384 1.671 1.00 96.94 375 VAL A C 1
ATOM 3006 O O . VAL A 1 375 ? -18.158 -4.562 2.187 1.00 96.94 375 VAL A O 1
ATOM 3009 N N . MET A 1 376 ? -16.655 -3.179 1.259 1.00 96.31 376 MET A N 1
ATOM 3010 C CA . MET A 1 376 ? -17.468 -1.973 1.437 1.00 96.31 376 MET A CA 1
ATOM 3011 C C . MET A 1 376 ? -18.725 -1.959 0.557 1.00 96.31 376 MET A C 1
ATOM 3013 O O . MET A 1 376 ? -19.797 -1.633 1.073 1.00 96.31 376 MET A O 1
ATOM 3017 N N . VAL A 1 377 ? -18.634 -2.397 -0.707 1.00 96.31 377 VAL A N 1
ATOM 3018 C CA . VAL A 1 377 ? -19.797 -2.596 -1.602 1.00 96.31 377 VAL A CA 1
ATOM 3019 C C . VAL A 1 377 ? -20.812 -3.562 -0.977 1.00 96.31 377 VAL A C 1
ATOM 3021 O O . VAL A 1 377 ? -22.021 -3.408 -1.140 1.00 96.31 377 VAL A O 1
ATOM 3024 N N . HIS A 1 378 ? -20.338 -4.540 -0.203 1.00 96.00 378 HIS A N 1
ATOM 3025 C CA . HIS A 1 378 ? -21.174 -5.545 0.455 1.00 96.00 378 HIS A CA 1
ATOM 3026 C C . HIS A 1 378 ? -21.365 -5.330 1.959 1.00 96.00 378 HIS A C 1
ATOM 3028 O O . HIS A 1 378 ? -21.851 -6.225 2.644 1.00 96.00 378 HIS A O 1
ATOM 3034 N N . SER A 1 379 ? -21.075 -4.135 2.482 1.00 93.19 379 SER A N 1
ATOM 3035 C CA . SER A 1 379 ? -21.196 -3.823 3.918 1.00 93.19 379 SER A CA 1
ATOM 3036 C C . SER A 1 379 ? -22.611 -4.037 4.490 1.00 93.19 379 SER A C 1
ATOM 3038 O O . SER A 1 379 ? -22.777 -4.295 5.682 1.00 93.19 379 SER A O 1
ATOM 3040 N N . GLY A 1 380 ? -23.646 -3.990 3.642 1.00 91.00 380 GLY A N 1
ATOM 3041 C CA . GLY A 1 380 ? -25.030 -4.297 4.017 1.00 91.00 380 GLY A CA 1
ATOM 3042 C C . GLY A 1 380 ? -25.360 -5.793 4.151 1.00 91.00 380 GLY A C 1
ATOM 3043 O O . GLY A 1 380 ? -26.319 -6.128 4.851 1.00 91.00 380 GLY A O 1
ATOM 3044 N N . ASP A 1 381 ? -24.570 -6.676 3.533 1.00 93.81 381 ASP A N 1
ATOM 3045 C CA . ASP A 1 381 ? -24.795 -8.123 3.448 1.00 93.81 381 ASP A CA 1
ATOM 3046 C C . ASP A 1 381 ? -23.632 -8.899 4.086 1.00 93.81 381 ASP A C 1
ATOM 3048 O O . ASP A 1 381 ? -22.642 -9.276 3.451 1.00 93.81 381 ASP A O 1
ATOM 3052 N N . LYS A 1 382 ? -23.776 -9.183 5.384 1.00 90.62 382 LYS A N 1
ATOM 3053 C CA . LYS A 1 382 ? -22.768 -9.918 6.158 1.00 90.62 382 LYS A CA 1
ATOM 3054 C C . LYS A 1 382 ? -22.537 -11.341 5.648 1.00 90.62 382 LYS A C 1
ATOM 3056 O O . LYS A 1 382 ? -21.425 -11.843 5.788 1.00 90.62 382 LYS A O 1
ATOM 3061 N N . VAL A 1 383 ? -23.543 -11.989 5.051 1.00 92.31 383 VAL A N 1
ATOM 3062 C CA . VAL A 1 383 ? -23.385 -13.342 4.493 1.00 92.31 383 VAL A CA 1
ATOM 3063 C C . VAL A 1 383 ? -22.424 -13.286 3.312 1.00 92.31 383 VAL A C 1
ATOM 3065 O O . VAL A 1 383 ? -21.488 -14.087 3.238 1.00 92.31 383 VAL A O 1
ATOM 3068 N N . LYS A 1 384 ? -22.584 -12.281 2.444 1.00 95.31 384 LYS A N 1
ATOM 3069 C CA . LYS A 1 384 ? -21.664 -12.054 1.331 1.00 95.31 384 LYS A CA 1
ATOM 3070 C C . LYS A 1 384 ? -20.263 -11.651 1.795 1.00 95.31 384 LYS A C 1
ATOM 3072 O O . LYS A 1 384 ? -19.291 -12.173 1.256 1.00 95.31 384 LYS A O 1
ATOM 3077 N N . VAL A 1 385 ? -20.124 -10.822 2.835 1.00 95.38 385 VAL A N 1
ATOM 3078 C CA . VAL A 1 385 ? -18.804 -10.493 3.419 1.00 95.38 385 VAL A CA 1
ATOM 3079 C C . VAL A 1 385 ? -18.101 -11.740 3.972 1.00 95.38 385 VAL A C 1
ATOM 3081 O O . VAL A 1 385 ? -16.910 -11.929 3.730 1.00 95.38 385 VAL A O 1
ATOM 3084 N N . VAL A 1 386 ? -18.824 -12.639 4.650 1.00 94.62 386 VAL A N 1
ATOM 3085 C CA . VAL A 1 386 ? -18.276 -13.928 5.113 1.00 94.62 386 VAL A CA 1
ATOM 3086 C C . VAL A 1 386 ? -17.850 -14.812 3.937 1.00 94.62 386 VAL A C 1
ATOM 3088 O O . VAL A 1 386 ? -16.788 -15.435 3.988 1.00 94.62 386 VAL A O 1
ATOM 3091 N N . ALA A 1 387 ? -18.646 -14.872 2.868 1.00 95.75 387 ALA A N 1
ATOM 3092 C CA . ALA A 1 387 ? -18.286 -15.621 1.666 1.00 95.75 387 ALA A CA 1
ATOM 3093 C C . ALA A 1 387 ? -17.017 -15.056 1.002 1.00 95.75 387 ALA A C 1
ATOM 3095 O O . ALA A 1 387 ? -16.117 -15.820 0.651 1.00 95.75 387 ALA A O 1
ATOM 3096 N N . LEU A 1 388 ? -16.906 -13.727 0.901 1.00 96.81 388 LEU A N 1
ATOM 3097 C CA . LEU A 1 388 ? -15.709 -13.043 0.407 1.00 96.81 388 LEU A CA 1
ATOM 3098 C C . LEU A 1 388 ? -14.484 -13.336 1.274 1.00 96.81 388 LEU A C 1
ATOM 3100 O O . LEU A 1 388 ? -13.420 -13.625 0.733 1.00 96.81 388 LEU A O 1
ATOM 3104 N N . TYR A 1 389 ? -14.639 -13.336 2.600 1.00 97.12 389 TYR A N 1
ATOM 3105 C CA . TYR A 1 389 ? -13.556 -13.676 3.521 1.00 97.12 389 TYR A CA 1
ATOM 3106 C C . TYR A 1 389 ? -13.043 -15.100 3.284 1.00 97.12 389 TYR A C 1
ATOM 3108 O O . TYR A 1 389 ? -11.841 -15.319 3.152 1.00 97.12 389 TYR A O 1
ATOM 3116 N N . LYS A 1 390 ? -13.951 -16.075 3.147 1.00 96.44 390 LYS A N 1
ATOM 3117 C CA . LYS A 1 390 ? -13.584 -17.466 2.839 1.00 96.44 390 LYS A CA 1
ATOM 3118 C C . LYS A 1 390 ? -12.840 -17.580 1.506 1.00 96.44 390 LYS A C 1
ATOM 3120 O O . LYS A 1 390 ? -11.850 -18.304 1.433 1.00 96.44 390 LYS A O 1
ATOM 3125 N N . LYS A 1 391 ? -13.273 -16.845 0.473 1.00 96.81 391 LYS A N 1
ATOM 3126 C CA . LYS A 1 391 ? -12.573 -16.785 -0.822 1.00 96.81 391 LYS A CA 1
ATOM 3127 C C . LYS A 1 391 ? -11.171 -16.192 -0.677 1.00 96.81 391 LYS A C 1
ATOM 3129 O O . LYS A 1 391 ? -10.216 -16.784 -1.167 1.00 96.81 391 LYS A O 1
ATOM 3134 N N . MET A 1 392 ? -11.032 -15.074 0.033 1.00 96.81 392 MET A N 1
ATOM 3135 C CA . MET A 1 392 ? -9.733 -14.455 0.317 1.00 96.81 392 MET A CA 1
ATOM 3136 C C . MET A 1 392 ? -8.799 -15.425 1.058 1.00 96.81 392 MET A C 1
ATOM 3138 O O . MET A 1 392 ? -7.636 -15.564 0.686 1.00 96.81 392 MET A O 1
ATOM 3142 N N . MET A 1 393 ? -9.310 -16.144 2.061 1.00 96.50 393 MET A N 1
ATOM 3143 C CA . MET A 1 393 ? -8.539 -17.141 2.808 1.00 96.50 393 MET A CA 1
ATOM 3144 C C . MET A 1 393 ? -8.087 -18.316 1.941 1.00 96.50 393 MET A C 1
ATOM 3146 O O . MET A 1 393 ? -6.963 -18.788 2.108 1.00 96.50 393 MET A O 1
ATOM 3150 N N . ALA A 1 394 ? -8.920 -18.774 1.002 1.00 95.50 394 ALA A N 1
ATOM 3151 C CA . ALA A 1 394 ? -8.519 -19.794 0.038 1.00 95.50 394 ALA A CA 1
ATOM 3152 C C . ALA A 1 394 ? -7.332 -19.309 -0.813 1.00 95.50 394 ALA A C 1
ATOM 3154 O O . ALA A 1 394 ? -6.316 -19.996 -0.874 1.00 95.50 394 ALA A O 1
ATOM 3155 N N . PHE A 1 395 ? -7.402 -18.086 -1.357 1.00 92.81 395 PHE A N 1
ATOM 3156 C CA . PHE A 1 395 ? -6.284 -17.475 -2.090 1.00 92.81 395 PHE A CA 1
ATOM 3157 C C . PHE A 1 395 ? -5.008 -17.368 -1.247 1.00 92.81 395 PHE A C 1
ATOM 3159 O O . PHE A 1 395 ? -3.922 -17.699 -1.723 1.00 92.81 395 PHE A O 1
ATOM 3166 N N . ALA A 1 396 ? -5.130 -16.919 0.005 1.00 94.12 396 ALA A N 1
ATOM 3167 C CA . ALA 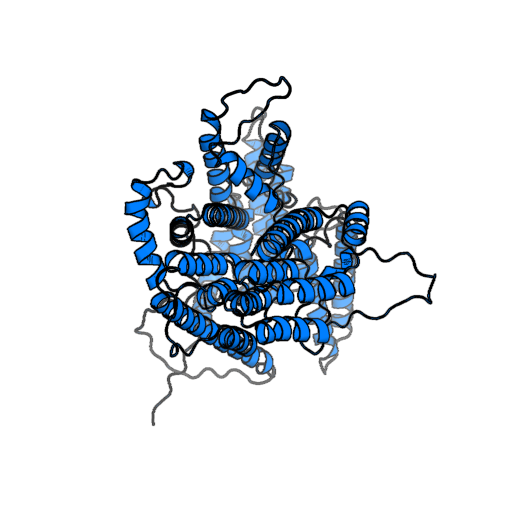A 1 396 ? -3.984 -16.750 0.892 1.00 94.12 396 ALA A CA 1
ATOM 3168 C C . ALA A 1 396 ? -3.296 -18.084 1.210 1.00 94.12 396 ALA A C 1
ATOM 3170 O O . ALA A 1 396 ? -2.068 -18.150 1.220 1.00 94.12 396 ALA A O 1
ATOM 3171 N N . ARG A 1 397 ? -4.071 -19.158 1.416 1.00 94.94 397 ARG A N 1
ATOM 3172 C CA . ARG A 1 397 ? -3.539 -20.507 1.660 1.00 94.94 397 ARG A CA 1
ATOM 3173 C C . ARG A 1 397 ? -2.830 -21.074 0.438 1.00 94.94 397 ARG A C 1
ATOM 3175 O O . ARG A 1 397 ? -1.691 -21.503 0.578 1.00 94.94 397 ARG A O 1
ATOM 3182 N N . THR A 1 398 ? -3.440 -20.990 -0.748 1.00 92.06 398 THR A N 1
ATOM 3183 C CA . THR A 1 398 ? -2.799 -21.436 -1.997 1.00 92.06 398 THR A CA 1
ATOM 3184 C C . THR A 1 398 ? -1.458 -20.732 -2.209 1.00 92.06 398 THR A C 1
ATOM 3186 O O . THR A 1 398 ? -0.467 -21.371 -2.554 1.00 92.06 398 THR A O 1
ATOM 3189 N N . TYR A 1 399 ? -1.397 -19.421 -1.950 1.00 89.19 399 TYR A N 1
ATOM 3190 C CA . TYR A 1 399 ? -0.155 -18.659 -2.068 1.00 89.19 399 TYR A CA 1
ATOM 3191 C C . TYR A 1 399 ? 0.890 -19.073 -1.024 1.00 89.19 399 TYR A C 1
ATOM 3193 O O . TYR A 1 399 ? 2.064 -19.243 -1.347 1.00 89.19 399 TYR A O 1
ATOM 3201 N N . HIS A 1 400 ? 0.470 -19.239 0.233 1.00 91.00 400 HIS A N 1
ATOM 3202 C CA . HIS A 1 400 ? 1.348 -19.661 1.326 1.00 91.00 400 HIS A CA 1
ATOM 3203 C C . HIS A 1 400 ? 1.962 -21.039 1.069 1.00 91.00 400 HIS A C 1
ATOM 3205 O O . HIS A 1 400 ? 3.154 -21.241 1.285 1.00 91.00 400 HIS A O 1
ATOM 3211 N N . GLU A 1 401 ? 1.166 -21.978 0.563 1.00 92.06 401 GLU A N 1
ATOM 3212 C CA . GLU A 1 401 ? 1.617 -23.323 0.195 1.00 92.06 401 GLU A CA 1
ATOM 3213 C C . GLU A 1 401 ? 2.600 -23.291 -0.981 1.00 92.06 401 GLU A C 1
ATOM 3215 O O . GLU A 1 401 ? 3.665 -23.902 -0.894 1.00 92.06 401 GLU A O 1
ATOM 3220 N N . ALA A 1 402 ? 2.305 -22.517 -2.031 1.00 88.19 402 ALA A N 1
ATOM 3221 C CA . ALA A 1 402 ? 3.214 -22.336 -3.164 1.00 88.19 402 ALA A CA 1
ATOM 3222 C C . ALA A 1 402 ? 4.553 -21.702 -2.741 1.00 88.19 402 ALA A C 1
ATOM 3224 O O . ALA A 1 402 ? 5.619 -22.141 -3.173 1.00 88.19 402 ALA A O 1
ATOM 3225 N N . SER A 1 403 ? 4.513 -20.707 -1.848 1.00 85.94 403 SER A N 1
ATOM 3226 C CA . SER A 1 403 ? 5.712 -20.068 -1.292 1.00 85.94 403 SER A CA 1
ATOM 3227 C C . SER A 1 403 ? 6.564 -21.051 -0.479 1.00 85.94 403 SER A C 1
ATOM 3229 O O . SER A 1 403 ? 7.781 -21.120 -0.653 1.00 85.94 403 SER A O 1
ATOM 3231 N N . LYS A 1 404 ? 5.933 -21.890 0.354 1.00 88.00 404 LYS A N 1
ATOM 3232 C CA . LYS A 1 404 ? 6.636 -22.943 1.105 1.00 88.00 404 LYS A CA 1
ATOM 3233 C C . LYS A 1 404 ? 7.333 -23.946 0.189 1.00 88.00 404 LYS A C 1
ATOM 3235 O O . LYS A 1 404 ? 8.472 -24.307 0.460 1.00 88.00 404 LYS A O 1
ATOM 3240 N N . GLN A 1 405 ? 6.681 -24.376 -0.892 1.00 88.12 405 GLN A N 1
ATOM 3241 C CA . GLN A 1 405 ? 7.277 -25.313 -1.852 1.00 88.12 405 GLN A CA 1
ATOM 3242 C C . GLN A 1 405 ? 8.503 -24.715 -2.555 1.00 88.12 405 GLN A C 1
ATOM 3244 O O . GLN A 1 405 ? 9.517 -25.394 -2.705 1.00 88.12 405 GLN A O 1
ATOM 3249 N N . LEU A 1 406 ? 8.449 -23.429 -2.919 1.00 84.19 406 LEU A N 1
ATOM 3250 C CA . LEU A 1 406 ? 9.589 -22.720 -3.510 1.00 84.19 406 LEU A CA 1
ATOM 3251 C C . LEU A 1 406 ? 10.788 -22.643 -2.552 1.00 84.19 406 LEU A C 1
ATOM 3253 O O . LEU A 1 406 ? 11.922 -22.834 -2.987 1.00 84.19 406 LEU A O 1
ATOM 3257 N N . HIS A 1 407 ? 10.552 -22.413 -1.256 1.00 81.50 407 HIS A N 1
ATOM 3258 C CA . HIS A 1 407 ? 11.619 -22.385 -0.251 1.00 81.50 407 HIS A CA 1
ATOM 3259 C C . HIS A 1 407 ? 12.246 -23.762 0.003 1.00 81.50 407 HIS A C 1
ATOM 3261 O O . HIS A 1 407 ? 13.468 -23.861 0.070 1.00 81.50 407 HIS A O 1
ATOM 3267 N N . VAL A 1 408 ? 11.441 -24.827 0.079 1.00 83.31 408 VAL A N 1
ATOM 3268 C CA . VAL A 1 408 ? 11.953 -26.197 0.279 1.00 83.31 408 VAL A CA 1
ATOM 3269 C C . VAL A 1 408 ? 12.847 -26.630 -0.886 1.00 83.31 408 VAL A C 1
ATOM 3271 O O . VAL A 1 408 ? 13.909 -27.212 -0.664 1.00 83.31 408 VAL A O 1
ATOM 3274 N N . ASN A 1 409 ? 12.473 -26.295 -2.123 1.00 75.56 409 ASN A N 1
ATOM 3275 C CA . ASN A 1 409 ? 13.291 -26.617 -3.295 1.00 75.56 409 ASN A CA 1
ATOM 3276 C C . ASN A 1 409 ? 14.613 -25.835 -3.302 1.00 75.56 409 ASN A C 1
ATOM 3278 O O . ASN A 1 409 ? 15.649 -26.394 -3.649 1.00 75.56 409 ASN A O 1
ATOM 3282 N N . ALA A 1 410 ? 14.603 -24.576 -2.852 1.00 75.31 410 ALA A N 1
ATOM 3283 C CA . ALA A 1 410 ? 15.814 -23.761 -2.765 1.00 75.31 410 ALA A CA 1
ATOM 3284 C C . ALA A 1 410 ? 16.827 -24.275 -1.723 1.00 75.31 410 ALA A C 1
ATOM 3286 O O . ALA A 1 410 ? 18.027 -24.082 -1.905 1.00 75.31 410 ALA A O 1
ATOM 3287 N N . GLU A 1 411 ? 16.369 -24.920 -0.645 1.00 75.56 411 GLU A N 1
ATOM 3288 C CA . GLU A 1 411 ? 17.250 -25.507 0.378 1.00 75.56 411 GLU A CA 1
ATOM 3289 C C . GLU A 1 411 ? 17.712 -26.931 0.030 1.00 75.56 411 GLU A C 1
ATOM 3291 O O . GLU A 1 411 ? 18.807 -27.335 0.423 1.00 75.56 411 GLU A O 1
ATOM 3296 N N . THR A 1 412 ? 16.903 -27.689 -0.720 1.00 71.50 412 THR A N 1
ATOM 3297 C CA . THR A 1 412 ? 17.190 -29.099 -1.043 1.00 71.50 412 THR A CA 1
ATOM 3298 C C . THR A 1 412 ? 18.060 -29.247 -2.299 1.00 71.50 412 THR A C 1
ATOM 3300 O O . THR A 1 412 ? 18.850 -30.185 -2.395 1.00 71.50 412 THR A O 1
ATOM 3303 N N . GLU A 1 413 ? 18.001 -28.302 -3.241 1.00 51.31 413 GLU A N 1
ATOM 3304 C CA . GLU A 1 413 ? 18.890 -28.264 -4.407 1.00 51.31 413 GLU A CA 1
ATOM 3305 C C . GLU A 1 413 ? 20.219 -27.560 -4.080 1.00 51.31 413 GLU A C 1
ATOM 3307 O O . GLU A 1 413 ? 20.537 -26.483 -4.584 1.00 51.31 413 GLU A O 1
ATOM 3312 N N . ASN A 1 414 ? 21.048 -28.211 -3.262 1.00 50.97 414 ASN A N 1
ATOM 3313 C CA . ASN A 1 414 ? 22.497 -28.129 -3.434 1.00 50.97 414 ASN A CA 1
ATOM 3314 C C . ASN A 1 414 ? 22.871 -29.197 -4.474 1.00 50.97 414 ASN A C 1
ATOM 3316 O O . ASN A 1 414 ? 23.064 -30.351 -4.089 1.00 50.97 414 ASN A O 1
ATOM 3320 N N . PRO A 1 415 ? 22.936 -28.887 -5.785 1.00 46.72 415 PRO A N 1
ATOM 3321 C CA . PRO A 1 415 ? 23.351 -29.875 -6.768 1.00 46.72 415 PRO A CA 1
ATOM 3322 C C . PRO A 1 415 ? 24.788 -30.294 -6.451 1.00 46.72 415 PRO A C 1
ATOM 3324 O O . PRO A 1 415 ? 25.736 -29.529 -6.642 1.00 46.72 415 PRO A O 1
ATOM 3327 N N . SER A 1 416 ? 24.954 -31.515 -5.943 1.00 45.78 416 SER A N 1
ATOM 3328 C CA . SER A 1 416 ? 26.249 -32.183 -5.909 1.00 45.78 416 SER A CA 1
ATOM 3329 C C . SER A 1 416 ? 26.782 -32.218 -7.341 1.00 45.78 416 SER A C 1
ATOM 3331 O O . SER A 1 416 ? 26.157 -32.812 -8.219 1.00 45.78 416 SER A O 1
ATOM 3333 N N . LEU A 1 417 ? 27.916 -31.564 -7.575 1.00 52.97 417 LEU A N 1
ATOM 3334 C CA . LEU A 1 417 ? 28.502 -31.284 -8.891 1.00 52.97 417 LEU A CA 1
ATOM 3335 C C . LEU A 1 417 ? 28.995 -32.520 -9.677 1.00 52.97 417 LEU A C 1
ATOM 3337 O O . LEU A 1 417 ? 29.554 -32.344 -10.755 1.00 52.97 417 LEU A O 1
ATOM 3341 N N . ASP A 1 418 ? 28.759 -33.740 -9.186 1.00 43.84 418 ASP A N 1
ATOM 3342 C CA . ASP A 1 418 ? 29.409 -34.960 -9.688 1.00 43.84 418 ASP A CA 1
ATOM 3343 C C . ASP A 1 418 ? 28.459 -36.036 -10.247 1.00 43.84 418 ASP A C 1
ATOM 3345 O O . ASP A 1 418 ? 28.906 -37.140 -10.553 1.00 43.84 418 ASP A O 1
ATOM 3349 N N . THR A 1 419 ? 27.162 -35.765 -10.435 1.00 38.06 419 THR A N 1
ATOM 3350 C CA . THR A 1 419 ? 26.278 -36.720 -11.137 1.00 38.06 419 THR A CA 1
ATOM 3351 C C . THR A 1 419 ? 26.161 -36.374 -12.628 1.00 38.06 419 THR A C 1
ATOM 3353 O O . THR A 1 419 ? 25.533 -35.371 -12.972 1.00 38.06 419 THR A O 1
ATOM 3356 N N . PRO A 1 420 ? 26.750 -37.169 -13.548 1.00 39.62 420 PRO A N 1
ATOM 3357 C CA . PRO A 1 420 ? 26.564 -36.974 -14.980 1.00 39.62 420 PRO A CA 1
ATOM 3358 C C . PRO A 1 420 ? 25.095 -37.199 -15.348 1.00 39.62 420 PRO A C 1
ATOM 3360 O O . PRO A 1 420 ? 24.512 -38.244 -15.060 1.00 39.62 420 PRO A O 1
ATOM 3363 N N . TYR A 1 421 ? 24.500 -36.192 -15.980 1.00 37.81 421 TYR A N 1
ATOM 3364 C CA . TYR A 1 421 ? 23.108 -36.191 -16.408 1.00 37.81 421 TYR A CA 1
ATOM 3365 C C . TYR A 1 421 ? 22.928 -37.171 -17.579 1.00 37.81 421 TYR A C 1
ATOM 3367 O O . TYR A 1 421 ? 23.308 -36.880 -18.714 1.00 37.81 421 TYR A O 1
ATOM 3375 N N . VAL A 1 422 ? 22.393 -38.361 -17.298 1.00 32.06 422 VAL A N 1
ATOM 3376 C CA . VAL A 1 422 ? 22.019 -39.354 -18.314 1.00 32.06 422 VAL A CA 1
ATOM 3377 C C . VAL A 1 422 ? 20.586 -39.060 -18.756 1.00 32.06 422 VAL A C 1
ATOM 3379 O O . VAL A 1 422 ? 19.648 -39.224 -17.979 1.00 32.06 422 VAL A O 1
ATOM 3382 N N . LEU A 1 423 ? 20.418 -38.610 -20.001 1.00 37.31 423 LEU A N 1
ATOM 3383 C CA . LEU A 1 423 ? 19.105 -38.426 -20.627 1.00 37.31 423 LEU A CA 1
ATOM 3384 C C . LEU A 1 423 ? 18.423 -39.791 -20.847 1.00 37.31 423 LEU A C 1
ATOM 3386 O O . LEU A 1 423 ? 19.054 -40.684 -21.423 1.00 37.31 423 LEU A O 1
ATOM 3390 N N . PRO A 1 424 ? 17.147 -39.972 -20.460 1.00 35.28 424 PRO A N 1
ATOM 3391 C CA . PRO A 1 424 ? 16.382 -41.149 -20.850 1.00 35.28 424 PRO A CA 1
ATOM 3392 C C . PRO A 1 424 ? 16.010 -41.074 -22.343 1.00 35.28 424 PRO A C 1
ATOM 3394 O O . PRO A 1 424 ? 15.585 -40.015 -22.812 1.00 35.28 424 PRO A O 1
ATOM 3397 N N . PRO A 1 425 ? 16.136 -42.171 -23.106 1.00 37.88 425 PRO A N 1
ATOM 3398 C CA . PRO A 1 425 ? 15.758 -42.198 -24.512 1.00 37.88 425 PRO A CA 1
ATOM 3399 C C . PRO A 1 425 ? 14.256 -42.464 -24.699 1.00 37.88 425 PRO A C 1
ATOM 3401 O O . PRO A 1 425 ? 13.738 -43.478 -24.236 1.00 37.88 425 PRO A O 1
ATOM 3404 N N . GLY A 1 426 ? 13.608 -41.586 -25.471 1.00 45.38 426 GLY A N 1
ATOM 3405 C CA . GLY A 1 426 ? 12.312 -41.812 -26.120 1.00 45.38 426 GLY A CA 1
ATOM 3406 C C . GLY A 1 426 ? 11.146 -41.069 -25.474 1.00 45.38 426 GLY A C 1
ATOM 3407 O O . GLY A 1 426 ? 10.790 -41.391 -24.349 1.00 45.38 426 GLY A O 1
ATOM 3408 N N . LEU A 1 427 ? 10.546 -40.116 -26.201 1.00 38.72 427 LEU A N 1
ATOM 3409 C CA . LEU A 1 427 ? 9.149 -39.683 -26.043 1.00 38.72 427 LEU A CA 1
ATOM 3410 C C . LEU A 1 427 ? 8.717 -38.830 -27.254 1.00 38.72 427 LEU A C 1
ATOM 3412 O O . LEU A 1 427 ? 9.360 -37.833 -27.585 1.00 38.72 427 LEU A O 1
ATOM 3416 N N . ASP A 1 428 ? 7.651 -39.292 -27.913 1.00 42.56 428 ASP A N 1
ATOM 3417 C CA . ASP A 1 428 ? 7.023 -38.725 -29.113 1.00 42.56 428 ASP A CA 1
ATOM 3418 C C . ASP A 1 428 ? 6.216 -37.437 -28.832 1.00 42.56 428 ASP A C 1
ATOM 3420 O O . ASP A 1 428 ? 5.825 -37.201 -27.685 1.00 42.56 428 ASP A O 1
ATOM 3424 N N . PRO A 1 429 ? 5.927 -36.604 -29.855 1.00 39.88 429 PRO A N 1
ATOM 3425 C CA . PRO A 1 429 ? 5.561 -35.210 -29.652 1.00 39.88 429 PRO A CA 1
AT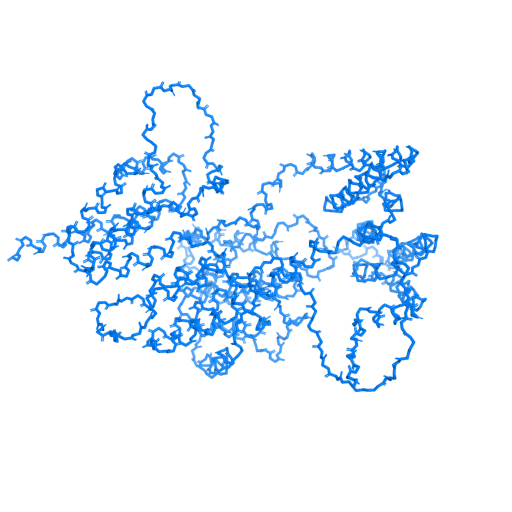OM 3426 C C . PRO A 1 429 ? 4.164 -34.863 -30.192 1.00 39.88 429 PRO A C 1
ATOM 3428 O O . PRO A 1 429 ? 4.107 -34.216 -31.223 1.00 39.88 429 PRO A O 1
ATOM 3431 N N . GLU A 1 430 ? 3.048 -35.198 -29.533 1.00 44.59 430 GLU A N 1
ATOM 3432 C CA . GLU A 1 430 ? 1.748 -34.558 -29.846 1.00 44.59 430 GLU A CA 1
ATOM 3433 C C . GLU A 1 430 ? 0.803 -34.451 -28.624 1.00 44.59 430 GLU A C 1
ATOM 3435 O O . GLU A 1 430 ? 0.620 -35.415 -27.885 1.00 44.59 430 GLU A O 1
ATOM 3440 N N . ALA A 1 431 ? 0.171 -33.271 -28.500 1.00 41.12 431 ALA A N 1
ATOM 3441 C CA . ALA A 1 431 ? -0.949 -32.859 -27.631 1.00 41.12 431 ALA A CA 1
ATOM 3442 C C . ALA A 1 431 ? -0.664 -32.502 -26.149 1.00 41.12 431 ALA A C 1
ATOM 3444 O O . ALA A 1 431 ? -0.577 -33.379 -25.298 1.00 41.12 431 ALA A O 1
ATOM 3445 N N . ASP A 1 432 ? -0.607 -31.197 -25.822 1.00 39.28 432 ASP A N 1
ATOM 3446 C CA . ASP A 1 432 ? -1.690 -30.479 -25.103 1.00 39.28 432 ASP A CA 1
ATOM 3447 C C . ASP A 1 432 ? -1.326 -28.984 -24.870 1.00 39.28 432 ASP A C 1
ATOM 3449 O O . ASP A 1 432 ? -0.250 -28.652 -24.368 1.00 39.28 432 ASP A O 1
ATOM 3453 N N . ASP A 1 433 ? -2.232 -28.074 -25.246 1.00 38.72 433 ASP A N 1
ATOM 3454 C CA . ASP A 1 433 ? -2.054 -26.611 -25.300 1.00 38.72 433 ASP A CA 1
ATOM 3455 C C . ASP A 1 433 ? -2.619 -25.926 -24.040 1.00 38.72 433 ASP A C 1
ATOM 3457 O O . ASP A 1 433 ? -3.738 -25.406 -24.035 1.00 38.72 433 ASP A O 1
ATOM 3461 N N . SER A 1 434 ? -1.842 -25.860 -22.955 1.00 34.44 434 SER A N 1
ATOM 3462 C CA . SER A 1 434 ? -2.171 -24.996 -21.808 1.00 34.44 434 SER A CA 1
ATOM 3463 C C . SER A 1 434 ? -1.067 -23.962 -21.540 1.00 34.44 434 SER A C 1
ATOM 3465 O O . SER A 1 434 ? 0.062 -24.338 -21.218 1.00 34.44 434 SER A O 1
ATOM 3467 N N . PRO A 1 435 ? -1.355 -22.647 -21.638 1.00 34.84 435 PRO A N 1
ATOM 3468 C CA . PRO A 1 435 ? -0.358 -21.601 -21.435 1.00 34.84 435 PRO A CA 1
ATOM 3469 C C . PRO A 1 435 ? 0.012 -21.491 -19.951 1.00 34.84 435 PRO A C 1
ATOM 3471 O O . PRO A 1 435 ? -0.791 -21.056 -19.123 1.00 34.84 435 PRO A O 1
ATOM 3474 N N . SER A 1 436 ? 1.247 -21.852 -19.603 1.00 40.16 436 SER A N 1
ATOM 3475 C CA . SER A 1 436 ? 1.781 -21.602 -18.266 1.00 40.16 436 SER A CA 1
ATOM 3476 C C . SER A 1 436 ? 2.080 -20.109 -18.079 1.00 40.16 436 SER A C 1
ATOM 3478 O O . SER A 1 436 ? 2.649 -19.432 -18.940 1.00 40.16 436 SER A O 1
ATOM 3480 N N . LEU A 1 437 ? 1.628 -19.573 -16.943 1.00 40.59 437 LEU A N 1
ATOM 3481 C CA . LEU A 1 437 ? 1.808 -18.173 -16.569 1.00 40.59 437 LEU A CA 1
ATOM 3482 C C . LEU A 1 437 ? 3.304 -17.861 -16.377 1.00 40.59 437 LEU A C 1
ATOM 3484 O O . LEU A 1 437 ? 4.033 -18.688 -15.826 1.00 40.59 437 LEU A O 1
ATOM 3488 N N . PRO A 1 438 ? 3.779 -16.668 -16.780 1.00 42.00 438 PRO A N 1
ATOM 3489 C CA . PRO A 1 438 ? 5.158 -16.266 -16.542 1.00 42.00 438 PRO A CA 1
ATOM 3490 C C . PRO A 1 438 ? 5.473 -16.317 -15.043 1.00 42.00 438 PRO A C 1
ATOM 3492 O O . PRO A 1 438 ? 4.699 -15.809 -14.230 1.00 42.00 438 PRO A O 1
ATOM 3495 N N . LEU A 1 439 ? 6.627 -16.901 -14.697 1.00 45.16 439 LEU A N 1
ATOM 3496 C CA . LEU A 1 439 ? 7.201 -16.902 -13.350 1.00 45.16 439 LEU A CA 1
ATOM 3497 C C . LEU A 1 439 ? 7.519 -15.449 -12.941 1.00 45.16 439 LEU A C 1
ATOM 3499 O O . LEU A 1 439 ? 8.633 -14.949 -13.098 1.00 45.16 439 LEU A O 1
ATOM 3503 N N . VAL A 1 440 ? 6.507 -14.716 -12.484 1.00 52.59 440 VAL A N 1
ATOM 3504 C CA . VAL A 1 440 ? 6.696 -13.445 -11.787 1.00 52.59 440 VAL A CA 1
ATOM 3505 C C . VAL A 1 440 ? 7.355 -13.792 -10.459 1.00 52.59 440 VAL A C 1
ATOM 3507 O O . VAL A 1 440 ? 6.852 -14.658 -9.751 1.00 52.59 440 VAL A O 1
ATOM 3510 N N . SER A 1 441 ? 8.487 -13.155 -10.139 1.00 52.47 441 SER A N 1
ATOM 3511 C CA . SER A 1 441 ? 9.186 -13.370 -8.866 1.00 52.47 441 SER A CA 1
ATOM 3512 C C . SER A 1 441 ? 8.201 -13.149 -7.712 1.00 52.47 441 SER A C 1
ATOM 3514 O O . SER A 1 441 ? 7.764 -12.022 -7.474 1.00 52.47 441 SER A O 1
ATOM 3516 N N . LEU A 1 442 ? 7.804 -14.236 -7.044 1.00 58.84 442 LEU A N 1
ATOM 3517 C CA . LEU A 1 442 ? 6.810 -14.295 -5.962 1.00 58.84 442 LEU A CA 1
ATOM 3518 C C . LEU A 1 442 ? 7.382 -13.763 -4.632 1.00 58.84 442 LEU A C 1
ATOM 3520 O O . LEU A 1 442 ? 7.045 -14.251 -3.557 1.00 58.84 442 LEU A O 1
ATOM 3524 N N . GLU A 1 443 ? 8.264 -12.763 -4.688 1.00 63.00 443 GLU A N 1
ATOM 3525 C CA . GLU A 1 443 ? 9.004 -12.258 -3.523 1.00 63.00 443 GLU A CA 1
ATOM 3526 C C . GLU A 1 443 ? 8.104 -11.590 -2.473 1.00 63.00 443 GLU A C 1
ATOM 3528 O O . GLU A 1 443 ? 8.507 -11.454 -1.318 1.00 63.00 443 GLU A O 1
ATOM 3533 N N . HIS A 1 444 ? 6.873 -11.201 -2.827 1.00 68.31 444 HIS A N 1
ATOM 3534 C CA . HIS A 1 444 ? 5.956 -10.542 -1.899 1.00 68.31 444 HIS A CA 1
ATOM 3535 C C . HIS A 1 444 ? 4.566 -11.180 -1.892 1.00 68.31 444 HIS A C 1
ATOM 3537 O O . HIS A 1 444 ? 3.977 -11.355 -2.962 1.00 68.31 444 HIS A O 1
ATOM 3543 N N . PRO A 1 445 ? 4.000 -11.476 -0.704 1.00 77.12 445 PRO A N 1
ATOM 3544 C CA . PRO A 1 445 ? 2.646 -11.996 -0.599 1.00 77.12 445 PRO A CA 1
ATOM 3545 C C . PRO A 1 445 ? 1.651 -11.011 -1.214 1.00 77.12 445 PRO A C 1
ATOM 3547 O O . PRO A 1 445 ? 1.623 -9.827 -0.882 1.00 77.12 445 PRO A O 1
ATOM 3550 N N . LEU A 1 446 ? 0.813 -11.515 -2.120 1.00 82.50 446 LEU A N 1
ATOM 3551 C CA . LEU A 1 446 ? -0.204 -10.712 -2.810 1.00 82.50 446 LEU A CA 1
ATOM 3552 C C . LEU A 1 446 ? -1.289 -10.178 -1.882 1.00 82.50 446 LEU A C 1
ATOM 3554 O O . LEU A 1 446 ? -1.952 -9.195 -2.210 1.00 82.50 446 LEU A O 1
ATOM 3558 N N . ILE A 1 447 ? -1.491 -10.862 -0.761 1.00 92.06 447 ILE A N 1
ATOM 3559 C CA . ILE A 1 447 ? -2.442 -10.493 0.276 1.00 92.06 447 ILE A CA 1
ATOM 3560 C C . ILE A 1 447 ? -1.621 -9.951 1.435 1.00 92.06 447 ILE A C 1
ATOM 3562 O O . ILE A 1 447 ? -0.932 -10.704 2.125 1.00 92.06 447 ILE A O 1
ATOM 3566 N N . SER A 1 448 ? -1.678 -8.636 1.623 1.00 93.38 448 SER A N 1
ATOM 3567 C CA . SER A 1 448 ? -1.040 -7.990 2.763 1.00 93.38 448 SER A CA 1
ATOM 3568 C C . SER A 1 448 ? -1.944 -8.055 3.996 1.00 93.38 448 SER A C 1
ATOM 3570 O O . SER A 1 448 ? -3.145 -8.332 3.901 1.00 93.38 448 SER A O 1
ATOM 3572 N N . ALA A 1 449 ? -1.377 -7.784 5.173 1.00 94.75 449 ALA A N 1
ATOM 3573 C CA . ALA A 1 449 ? -2.139 -7.762 6.419 1.00 94.75 449 ALA A CA 1
ATOM 3574 C C . ALA A 1 449 ? -3.322 -6.779 6.332 1.00 94.75 449 ALA A C 1
ATOM 3576 O O . ALA A 1 449 ? -4.431 -7.109 6.726 1.00 94.75 449 ALA A O 1
ATOM 3577 N N . GLU A 1 450 ? -3.138 -5.621 5.695 1.00 94.25 450 GLU A N 1
ATOM 3578 C CA . GLU A 1 450 ? -4.152 -4.569 5.539 1.00 94.25 450 GLU A CA 1
ATOM 3579 C C . GLU A 1 450 ? -5.413 -5.014 4.775 1.00 94.25 450 GLU A C 1
ATOM 3581 O O . GLU A 1 450 ? -6.450 -4.346 4.846 1.00 94.25 450 GLU A O 1
ATOM 3586 N N . THR A 1 451 ? -5.356 -6.142 4.059 1.00 96.00 451 THR A N 1
ATOM 3587 C CA . THR A 1 451 ? -6.529 -6.758 3.422 1.00 96.00 451 THR A CA 1
ATOM 3588 C C . THR A 1 451 ? -7.563 -7.223 4.462 1.00 96.00 451 THR A C 1
ATOM 3590 O O . THR A 1 451 ? -8.760 -7.225 4.181 1.00 96.00 451 THR A O 1
ATOM 3593 N N . TYR A 1 452 ? -7.132 -7.575 5.680 1.00 97.06 452 TYR A N 1
ATOM 3594 C CA . TYR A 1 452 ? -7.976 -8.178 6.719 1.00 97.06 452 TYR A CA 1
ATOM 3595 C C . TYR A 1 452 ? -8.773 -7.151 7.537 1.00 97.06 452 TYR A C 1
ATOM 3597 O O . TYR A 1 452 ? -9.888 -7.447 7.969 1.00 97.06 452 TYR A O 1
ATOM 3605 N N . THR A 1 453 ? -8.253 -5.932 7.713 1.00 95.69 453 THR A N 1
ATOM 3606 C CA . THR A 1 453 ? -8.904 -4.834 8.453 1.00 95.69 453 THR A CA 1
ATOM 3607 C C . THR A 1 453 ? -10.391 -4.615 8.119 1.00 95.69 453 THR A C 1
ATOM 3609 O O . THR A 1 453 ? -11.198 -4.595 9.050 1.00 95.69 453 THR A O 1
ATOM 3612 N N . PRO A 1 454 ? -10.822 -4.482 6.844 1.00 95.25 454 PRO A N 1
ATOM 3613 C CA . PRO A 1 454 ? -12.237 -4.274 6.517 1.00 95.25 454 PRO A CA 1
ATOM 3614 C C . PRO A 1 454 ? -13.124 -5.456 6.933 1.00 95.25 454 PRO A C 1
ATOM 3616 O O . PRO A 1 454 ? -14.268 -5.247 7.329 1.00 95.25 454 PRO A O 1
ATOM 3619 N N . PHE A 1 455 ? -12.615 -6.692 6.885 1.00 96.31 455 PHE A N 1
ATOM 3620 C CA . PHE A 1 455 ? -13.363 -7.867 7.330 1.00 96.31 455 PHE A CA 1
ATOM 3621 C C . PHE A 1 455 ? -13.554 -7.851 8.843 1.00 96.31 455 PHE A C 1
ATOM 3623 O O . PHE A 1 455 ? -14.664 -8.092 9.305 1.00 96.31 455 PHE A O 1
ATOM 3630 N N . ILE A 1 456 ? -12.512 -7.502 9.605 1.00 95.62 456 ILE A N 1
ATOM 3631 C CA . ILE A 1 456 ? -12.608 -7.317 11.059 1.00 95.62 456 ILE A CA 1
ATOM 3632 C C . ILE A 1 456 ? -13.664 -6.254 11.371 1.00 95.62 456 ILE A C 1
ATOM 3634 O O . ILE A 1 456 ? -14.584 -6.520 12.136 1.00 95.62 456 ILE A O 1
ATOM 3638 N N . ALA A 1 457 ? -13.597 -5.092 10.721 1.00 93.75 457 ALA A N 1
ATOM 3639 C CA . ALA A 1 457 ? -14.538 -3.999 10.951 1.00 93.75 457 ALA A CA 1
ATOM 3640 C C . ALA A 1 457 ? -15.999 -4.378 10.626 1.00 93.75 457 ALA A C 1
ATOM 3642 O O . ALA A 1 457 ? -16.901 -4.088 11.411 1.00 93.75 457 ALA A O 1
ATOM 3643 N N . GLN A 1 458 ? -16.253 -5.047 9.494 1.00 92.81 458 GLN A N 1
ATOM 3644 C CA . GLN A 1 458 ? -17.618 -5.404 9.071 1.00 92.81 458 GLN A CA 1
ATOM 3645 C C . GLN A 1 458 ? -18.196 -6.621 9.809 1.00 92.81 458 GLN A C 1
ATOM 3647 O O . GLN A 1 458 ? -19.411 -6.709 10.029 1.00 92.81 458 GLN A O 1
ATOM 3652 N N . LEU A 1 459 ? -17.344 -7.578 10.184 1.00 92.88 459 LEU A N 1
ATOM 3653 C CA . LEU A 1 459 ? -17.748 -8.783 10.912 1.00 92.88 459 LEU A CA 1
ATOM 3654 C C . LEU A 1 459 ? -17.746 -8.582 12.428 1.00 92.88 459 LEU A C 1
ATOM 3656 O O . LEU A 1 459 ? -18.337 -9.391 13.143 1.00 92.88 459 LEU A O 1
ATOM 3660 N N . SER A 1 460 ? -17.184 -7.475 12.919 1.00 91.00 460 SER A N 1
ATOM 3661 C CA . SER A 1 460 ? -17.339 -7.059 14.306 1.00 91.00 460 SER A CA 1
ATOM 3662 C C . SER A 1 460 ? -18.818 -6.922 14.694 1.00 91.00 460 SER A C 1
ATOM 3664 O O . SER A 1 460 ? -19.680 -6.534 13.884 1.00 91.00 460 SER A O 1
ATOM 3666 N N . PRO A 1 461 ? -19.157 -7.282 15.942 1.00 83.75 461 PRO A N 1
ATOM 3667 C CA . PRO A 1 461 ? -20.517 -7.159 16.428 1.00 83.75 461 PRO A CA 1
ATOM 3668 C C . PRO A 1 461 ? -20.886 -5.667 16.501 1.00 83.75 461 PRO A C 1
ATOM 3670 O O . PRO A 1 461 ? -20.111 -4.831 16.954 1.00 83.75 461 PRO A O 1
ATOM 3673 N N . GLY A 1 462 ? -22.051 -5.313 15.952 1.00 80.06 462 GLY A N 1
ATOM 3674 C CA . GLY A 1 462 ? -22.496 -3.924 15.815 1.00 80.06 462 GLY A CA 1
ATOM 3675 C C . GLY A 1 462 ? -23.703 -3.626 16.698 1.00 80.06 462 GLY A C 1
ATOM 3676 O O . GLY A 1 462 ? -24.550 -4.491 16.906 1.00 80.06 462 GLY A O 1
ATOM 3677 N N . ARG A 1 463 ? -23.831 -2.373 17.150 1.00 64.69 463 ARG A N 1
ATOM 3678 C CA . ARG A 1 463 ? -24.848 -1.931 18.126 1.00 64.69 463 ARG A CA 1
ATOM 3679 C C . ARG A 1 463 ? -26.306 -2.167 17.704 1.00 64.69 463 ARG A C 1
ATOM 3681 O O . ARG A 1 463 ? -27.165 -2.375 18.549 1.00 64.69 463 ARG A O 1
ATOM 3688 N N . LYS A 1 464 ? -26.610 -2.084 16.402 1.00 69.00 464 LYS A N 1
ATOM 3689 C CA . LYS A 1 464 ? -27.996 -1.968 15.898 1.00 69.00 464 LYS A CA 1
ATOM 3690 C C . LYS A 1 464 ? -28.598 -3.240 15.314 1.00 69.00 464 LYS A C 1
ATOM 3692 O O . LYS A 1 464 ? -29.734 -3.198 14.852 1.00 69.00 464 LYS A O 1
ATOM 3697 N N . ARG A 1 465 ? -27.868 -4.354 15.265 1.00 62.56 465 ARG A N 1
ATOM 3698 C CA . ARG A 1 465 ? -28.416 -5.578 14.678 1.00 62.56 465 ARG A CA 1
ATOM 3699 C C . ARG A 1 465 ? -28.035 -6.782 15.536 1.00 62.56 465 ARG A C 1
ATOM 3701 O O . ARG A 1 465 ? -26.844 -7.085 15.611 1.00 62.56 465 ARG A O 1
ATOM 3708 N N . PRO A 1 466 ? -29.010 -7.490 16.133 1.00 55.56 466 PRO A N 1
ATOM 3709 C CA . PRO A 1 466 ? -28.787 -8.808 16.714 1.00 55.56 466 PRO A CA 1
ATOM 3710 C C . PRO A 1 466 ? -28.520 -9.797 15.568 1.00 55.56 466 PRO A C 1
ATOM 3712 O O . PRO A 1 466 ? -29.381 -10.569 15.163 1.00 55.56 466 PRO A O 1
ATOM 3715 N N . VAL A 1 467 ? -27.342 -9.707 14.949 1.00 52.84 467 VAL A N 1
ATOM 3716 C CA . VAL A 1 467 ? -26.958 -10.565 13.829 1.00 52.84 467 VAL A CA 1
ATOM 3717 C C . VAL A 1 467 ? -26.417 -11.865 14.394 1.00 52.84 467 VAL A C 1
ATOM 3719 O O . VAL A 1 467 ? -25.402 -11.860 15.080 1.00 52.84 467 VAL A O 1
ATOM 3722 N N . LEU A 1 468 ? -27.125 -12.952 14.076 1.00 55.88 468 LEU A N 1
ATOM 3723 C CA . LEU A 1 468 ? -26.655 -14.338 14.041 1.00 55.88 468 LEU A CA 1
ATOM 3724 C C . LEU A 1 468 ? -25.678 -14.698 15.171 1.00 55.88 468 LEU A C 1
ATOM 3726 O O . LEU A 1 468 ? -24.471 -14.754 14.960 1.00 55.88 468 LEU A O 1
ATOM 3730 N N . ARG A 1 469 ? -26.206 -15.120 16.329 1.00 57.09 469 ARG A N 1
ATOM 3731 C CA . ARG A 1 469 ? -25.446 -15.835 17.383 1.00 57.09 469 ARG A CA 1
ATOM 3732 C C . ARG A 1 469 ? -24.729 -17.122 16.895 1.00 57.09 469 ARG A C 1
ATOM 3734 O O . ARG A 1 469 ? -24.213 -17.867 17.715 1.00 57.09 469 ARG A O 1
ATOM 3741 N N . ARG A 1 470 ? -24.740 -17.419 15.590 1.00 55.50 470 ARG A N 1
ATOM 3742 C CA . ARG A 1 470 ? -24.282 -18.665 14.959 1.00 55.50 470 ARG A CA 1
ATOM 3743 C C . ARG A 1 470 ? -23.275 -18.482 13.819 1.00 55.50 470 ARG A C 1
ATOM 3745 O O . ARG A 1 470 ? -22.884 -19.479 13.232 1.00 55.50 470 ARG A O 1
ATOM 3752 N N . SER A 1 471 ? -22.875 -17.263 13.441 1.00 54.81 471 SER A N 1
ATOM 3753 C CA . SER A 1 471 ? -21.772 -17.146 12.476 1.00 54.81 471 SER A CA 1
ATOM 3754 C C . SER A 1 471 ? -20.445 -17.307 13.217 1.00 54.81 471 SER A C 1
ATOM 3756 O O . SER A 1 471 ? -20.017 -16.384 13.903 1.00 54.81 471 SER A O 1
ATOM 3758 N N . ASP A 1 472 ? -19.801 -18.462 13.054 1.00 61.38 472 ASP A N 1
ATOM 3759 C CA . ASP A 1 472 ? -18.565 -18.888 13.743 1.00 61.38 472 ASP A CA 1
ATOM 3760 C C . ASP A 1 472 ? -17.323 -18.013 13.470 1.00 61.38 472 ASP A C 1
ATOM 3762 O O . ASP A 1 472 ? -16.241 -18.248 14.009 1.00 61.38 472 ASP A O 1
ATOM 3766 N N . LEU A 1 473 ? -17.452 -16.995 12.619 1.00 66.94 473 LEU A N 1
ATOM 3767 C CA . LEU A 1 473 ? -16.366 -16.102 12.233 1.00 66.94 473 LEU A CA 1
ATOM 3768 C C . LEU A 1 473 ? -16.350 -14.862 13.120 1.00 66.94 473 LEU A C 1
ATOM 3770 O O . LEU A 1 473 ? -16.949 -13.834 12.809 1.00 66.94 473 LEU A O 1
ATOM 3774 N N . PHE A 1 474 ? -15.628 -14.979 14.230 1.00 85.94 474 PHE A N 1
ATOM 3775 C CA . PHE A 1 474 ? -15.332 -13.859 15.112 1.00 85.94 474 PHE A CA 1
ATOM 3776 C C . PHE A 1 474 ? -14.093 -13.090 14.625 1.00 85.94 474 PHE A C 1
ATOM 3778 O O . PHE A 1 474 ? -13.148 -13.705 14.129 1.00 85.94 474 PHE A O 1
ATOM 3785 N N . PRO A 1 475 ? -14.031 -11.764 14.829 1.00 91.94 475 PRO A N 1
ATOM 3786 C CA . PRO A 1 475 ? -12.826 -10.960 14.614 1.00 91.94 475 PRO A CA 1
ATOM 3787 C C . PRO A 1 475 ? -11.527 -11.570 15.176 1.00 91.94 475 PRO A C 1
ATOM 3789 O O . PRO A 1 475 ? -10.479 -11.493 14.542 1.00 91.94 475 PRO A O 1
ATOM 3792 N N . SER A 1 476 ? -11.589 -12.243 16.329 1.00 93.31 476 SER A N 1
ATOM 3793 C CA . SER A 1 476 ? -10.451 -12.965 16.915 1.00 93.31 476 SER A CA 1
ATOM 3794 C C . SER A 1 476 ? -9.979 -14.150 16.065 1.00 93.31 476 SER A C 1
ATOM 3796 O O . SER A 1 476 ? -8.777 -14.400 15.981 1.00 93.31 476 SER A O 1
ATOM 3798 N N . GLN A 1 477 ? -10.899 -14.856 15.400 1.00 95.00 477 GLN A N 1
ATOM 3799 C CA . GLN A 1 477 ? -10.555 -15.923 14.461 1.00 95.00 477 GLN A CA 1
ATOM 3800 C C . GLN A 1 477 ? -9.815 -15.355 13.248 1.00 95.00 477 GLN A C 1
ATOM 3802 O O . GLN A 1 477 ? -8.860 -15.970 12.795 1.00 95.00 477 GLN A O 1
ATOM 3807 N N . ILE A 1 478 ? -10.183 -14.158 12.779 1.00 96.06 478 ILE A N 1
ATOM 3808 C CA . ILE A 1 478 ? -9.485 -13.491 11.671 1.00 96.06 478 ILE A CA 1
ATOM 3809 C C . ILE A 1 478 ? -8.027 -13.194 12.045 1.00 96.06 478 ILE A C 1
ATOM 3811 O O . ILE A 1 478 ? -7.126 -13.473 11.259 1.00 96.06 478 ILE A O 1
ATOM 3815 N N . ILE A 1 479 ? -7.777 -12.694 13.262 1.00 96.31 479 ILE A N 1
ATOM 3816 C CA . ILE A 1 479 ? -6.413 -12.469 13.774 1.00 96.31 479 ILE A CA 1
ATOM 3817 C C . ILE A 1 479 ? -5.620 -13.780 13.832 1.00 96.31 479 ILE A C 1
ATOM 3819 O O . ILE A 1 479 ? -4.461 -13.819 13.424 1.00 96.31 479 ILE A O 1
ATOM 3823 N N . ARG A 1 480 ? -6.242 -14.864 14.310 1.00 95.94 480 ARG A N 1
ATOM 3824 C CA . ARG A 1 480 ? -5.623 -16.196 14.336 1.00 95.94 480 ARG A CA 1
ATOM 3825 C C . ARG A 1 480 ? -5.301 -16.697 12.928 1.00 95.94 480 ARG A C 1
ATOM 3827 O O . ARG A 1 480 ? -4.221 -17.223 12.693 1.00 95.94 480 ARG A O 1
ATOM 3834 N N . ASP A 1 481 ? -6.214 -16.517 11.987 1.00 96.38 481 ASP A N 1
ATOM 3835 C CA . ASP A 1 481 ? -6.018 -16.920 10.599 1.00 96.38 481 ASP A CA 1
ATOM 3836 C C . ASP A 1 481 ? -4.832 -16.165 9.971 1.00 96.38 481 ASP A C 1
ATOM 3838 O O . ASP A 1 481 ? -3.981 -16.787 9.333 1.00 96.38 481 ASP A O 1
ATOM 3842 N N . MET A 1 482 ? -4.686 -14.863 10.243 1.00 96.00 482 MET A N 1
ATOM 3843 C CA . MET A 1 482 ? -3.514 -14.085 9.820 1.00 96.00 482 MET A CA 1
ATOM 3844 C C . MET A 1 482 ? -2.205 -14.664 10.371 1.00 96.00 482 MET A C 1
ATOM 3846 O O . MET A 1 482 ? -1.268 -14.891 9.604 1.00 96.00 482 MET A O 1
ATOM 3850 N N . THR A 1 483 ? -2.141 -14.956 11.675 1.00 94.81 483 THR A N 1
ATOM 3851 C CA . THR A 1 483 ? -0.916 -15.491 12.289 1.00 94.81 483 THR A CA 1
ATOM 3852 C C . THR A 1 483 ? -0.580 -16.891 11.776 1.00 94.81 483 THR A C 1
ATOM 3854 O O . THR A 1 483 ? 0.593 -17.188 11.558 1.00 94.81 483 THR A O 1
ATOM 3857 N N . THR A 1 484 ? -1.578 -17.733 11.478 1.00 94.69 484 THR A N 1
ATOM 3858 C CA . THR A 1 484 ? -1.347 -19.063 10.872 1.00 94.69 484 THR A CA 1
ATOM 3859 C C . THR A 1 484 ? -0.758 -18.994 9.459 1.00 94.69 484 THR A C 1
ATOM 3861 O O . THR A 1 484 ? -0.031 -19.897 9.039 1.00 94.69 484 THR A O 1
ATOM 3864 N N . LEU A 1 485 ? -1.025 -17.904 8.736 1.00 94.25 485 LEU A N 1
ATOM 3865 C CA . LEU A 1 485 ? -0.450 -17.620 7.421 1.00 94.25 485 LEU A CA 1
ATOM 3866 C C . LEU A 1 485 ? 0.924 -16.937 7.504 1.00 94.25 485 LEU A C 1
ATOM 3868 O O . LEU A 1 485 ? 1.496 -16.592 6.476 1.00 94.25 485 LEU A O 1
ATOM 3872 N N . GLY A 1 486 ? 1.465 -16.726 8.708 1.00 92.88 486 GLY A N 1
ATOM 3873 C CA . GLY A 1 486 ? 2.723 -16.003 8.908 1.00 92.88 486 GLY A CA 1
ATOM 3874 C C . GLY A 1 486 ? 2.609 -14.492 8.684 1.00 92.88 486 GLY A C 1
ATOM 3875 O O . GLY A 1 486 ? 3.625 -13.802 8.632 1.00 92.88 486 GLY A O 1
ATOM 3876 N N . LEU A 1 487 ? 1.389 -13.958 8.566 1.00 93.19 487 LEU A N 1
ATOM 3877 C CA . LEU A 1 487 ? 1.154 -12.521 8.490 1.00 93.19 487 LEU A CA 1
ATOM 3878 C C . LEU A 1 487 ? 1.152 -11.940 9.904 1.00 93.19 487 LEU A C 1
ATOM 3880 O O . LEU A 1 487 ? 0.520 -12.485 10.808 1.00 93.19 487 LEU A O 1
ATOM 3884 N N . ARG A 1 488 ? 1.836 -10.808 10.096 1.00 93.81 488 ARG A N 1
ATOM 3885 C CA . ARG A 1 488 ? 1.869 -10.099 11.381 1.00 93.81 488 ARG A CA 1
ATOM 3886 C C . ARG A 1 488 ? 0.674 -9.140 11.474 1.00 93.81 488 ARG A C 1
ATOM 3888 O O . ARG A 1 488 ? 0.609 -8.198 10.679 1.00 93.81 488 ARG A O 1
ATOM 3895 N N . PRO A 1 489 ? -0.272 -9.340 12.412 1.00 95.94 489 PRO A N 1
ATOM 3896 C CA . PRO A 1 489 ? -1.342 -8.377 12.635 1.00 95.94 489 PRO A CA 1
ATOM 3897 C C . PRO A 1 489 ? -0.769 -7.030 13.088 1.00 95.94 489 PRO A C 1
ATOM 3899 O O . PRO A 1 489 ? 0.072 -6.954 13.979 1.00 95.94 489 PRO A O 1
ATOM 3902 N N . THR A 1 490 ? -1.229 -5.952 12.463 1.00 95.00 490 THR A N 1
ATOM 3903 C CA . THR A 1 490 ? -0.857 -4.573 12.821 1.00 95.00 490 THR A CA 1
ATOM 3904 C C . THR A 1 490 ? -1.767 -4.011 13.914 1.00 95.00 490 THR A C 1
ATOM 3906 O O . THR A 1 490 ? -2.851 -4.546 14.154 1.00 95.00 490 THR A O 1
ATOM 3909 N N . VAL A 1 491 ? -1.366 -2.889 14.528 1.00 95.44 491 VAL A N 1
ATOM 3910 C CA . VAL A 1 491 ? -2.155 -2.196 15.567 1.00 95.44 491 VAL A CA 1
ATOM 3911 C C . VAL A 1 491 ? -3.599 -1.940 15.127 1.00 95.44 491 VAL A C 1
ATOM 3913 O O . VAL A 1 491 ? -4.510 -2.193 15.901 1.00 95.44 491 VAL A O 1
ATOM 3916 N N . TYR A 1 492 ? -3.838 -1.598 13.856 1.00 95.06 492 TYR A N 1
ATOM 3917 C CA . TYR A 1 492 ? -5.183 -1.338 13.327 1.00 95.06 492 TYR A CA 1
ATOM 3918 C C . TYR A 1 492 ? -6.118 -2.552 13.365 1.00 95.06 492 TYR A C 1
ATOM 3920 O O . TYR A 1 492 ? -7.325 -2.387 13.525 1.00 95.06 492 TYR A O 1
ATOM 3928 N N . HIS A 1 493 ? -5.584 -3.770 13.255 1.00 96.75 493 HIS A N 1
ATOM 3929 C CA . HIS A 1 493 ? -6.397 -4.982 13.377 1.00 96.75 493 HIS A CA 1
ATOM 3930 C C . HIS A 1 493 ? -6.910 -5.141 14.808 1.00 96.75 493 HIS A C 1
ATOM 3932 O O . HIS A 1 493 ? -8.083 -5.448 15.023 1.00 96.75 493 HIS A O 1
ATOM 3938 N N . PHE A 1 494 ? -6.044 -4.873 15.787 1.00 97.12 494 PHE A N 1
ATOM 3939 C CA . PHE A 1 494 ? -6.425 -4.851 17.193 1.00 97.12 494 PHE A CA 1
ATOM 3940 C C . PHE A 1 494 ? -7.312 -3.649 17.528 1.00 97.12 494 PHE A C 1
ATOM 3942 O O . PHE A 1 494 ? -8.230 -3.802 18.329 1.00 97.12 494 PHE A O 1
ATOM 3949 N N . THR A 1 495 ? -7.120 -2.500 16.870 1.00 96.62 495 THR A N 1
ATOM 3950 C CA . THR A 1 495 ? -8.014 -1.342 16.980 1.00 96.62 495 THR A CA 1
ATOM 3951 C C . THR A 1 495 ? -9.429 -1.705 16.566 1.00 96.62 495 THR A C 1
ATOM 3953 O O . THR A 1 495 ? -10.342 -1.523 17.362 1.00 96.62 495 THR A O 1
ATOM 3956 N N . GLU A 1 496 ? -9.635 -2.289 15.383 1.00 96.12 496 GLU A N 1
ATOM 3957 C CA . GLU A 1 496 ? -10.978 -2.684 14.934 1.00 96.12 496 GLU A CA 1
ATOM 3958 C C . GLU A 1 496 ? -11.585 -3.813 15.788 1.00 96.12 496 GLU A C 1
ATOM 3960 O O . GLU A 1 496 ? -12.793 -3.819 16.038 1.00 96.12 496 GLU A O 1
ATOM 3965 N N . LEU A 1 497 ? -10.759 -4.734 16.301 1.00 95.94 497 LEU A N 1
ATOM 3966 C CA . LEU A 1 497 ? -11.188 -5.774 17.241 1.00 95.94 497 LEU A CA 1
ATOM 3967 C C . LEU A 1 497 ? -11.690 -5.174 18.565 1.00 95.94 497 LEU A C 1
ATOM 3969 O O . LEU A 1 497 ? -12.798 -5.477 19.010 1.00 95.94 497 LEU A O 1
ATOM 3973 N N . ALA A 1 498 ? -10.880 -4.324 19.197 1.00 96.44 498 ALA A N 1
ATOM 3974 C CA . ALA A 1 498 ? -11.185 -3.723 20.491 1.00 96.44 498 ALA A CA 1
ATOM 3975 C C . ALA A 1 498 ? -12.369 -2.746 20.381 1.00 96.44 498 ALA A C 1
ATOM 3977 O O . ALA A 1 498 ? -13.281 -2.773 21.208 1.00 96.44 498 ALA A O 1
ATOM 3978 N N . ARG A 1 499 ? -12.412 -1.967 19.293 1.00 95.44 499 ARG A N 1
ATOM 3979 C CA . ARG A 1 499 ? -13.534 -1.105 18.901 1.00 95.44 499 ARG A CA 1
ATOM 3980 C C . ARG A 1 499 ? -14.842 -1.890 18.785 1.00 95.44 499 ARG A C 1
ATOM 3982 O O . ARG A 1 499 ? -15.860 -1.461 19.323 1.00 95.44 499 ARG A O 1
ATOM 3989 N N . GLY A 1 500 ? -14.817 -3.050 18.124 1.00 93.38 500 GLY A N 1
ATOM 3990 C CA . GLY A 1 500 ? -15.976 -3.936 17.996 1.00 93.38 500 GLY A CA 1
ATOM 3991 C C . GLY A 1 500 ? -16.533 -4.388 19.349 1.00 93.38 500 GLY A C 1
ATOM 3992 O O . GLY A 1 500 ? -17.740 -4.318 19.567 1.00 93.38 500 GLY A O 1
ATOM 3993 N N . TYR A 1 501 ? -15.666 -4.789 20.286 1.00 94.94 501 TYR A N 1
ATOM 3994 C CA . TYR A 1 501 ? -16.091 -5.133 21.649 1.00 94.94 501 TYR A CA 1
ATOM 3995 C C . TYR A 1 501 ? -16.660 -3.926 22.407 1.00 94.94 501 TYR A C 1
ATOM 3997 O O . TYR A 1 501 ? -17.730 -4.031 23.010 1.00 94.94 501 TYR A O 1
ATOM 4005 N N . ALA A 1 502 ? -15.997 -2.771 22.332 1.00 95.69 502 ALA A N 1
ATOM 4006 C CA . ALA A 1 502 ? -16.441 -1.554 23.007 1.00 95.69 502 ALA A CA 1
ATOM 4007 C C . ALA A 1 502 ? -17.827 -1.093 22.520 1.00 95.69 502 ALA A C 1
ATOM 4009 O O . ALA A 1 502 ? -18.694 -0.798 23.336 1.00 95.69 502 ALA A O 1
ATOM 4010 N N . LEU A 1 503 ? -18.092 -1.124 21.206 1.00 93.25 503 LEU A N 1
ATOM 4011 C CA . LEU A 1 503 ? -19.383 -0.721 20.619 1.00 93.25 503 LEU A CA 1
ATOM 4012 C C . LEU A 1 503 ? -20.582 -1.573 21.070 1.00 93.25 503 LEU A C 1
ATOM 4014 O O . LEU A 1 503 ? -21.727 -1.125 20.962 1.00 93.25 503 LEU A O 1
ATOM 4018 N N . VAL A 1 504 ? -20.330 -2.797 21.538 1.00 92.81 504 VAL A N 1
ATOM 4019 C CA . VAL A 1 504 ? -21.350 -3.727 22.052 1.00 92.81 504 VAL A CA 1
ATOM 4020 C C . VAL A 1 504 ? -21.528 -3.602 23.568 1.00 92.81 504 VAL A C 1
ATOM 4022 O O . VAL A 1 504 ? -22.448 -4.195 24.122 1.00 92.81 504 VAL A O 1
ATOM 4025 N N . GLY A 1 505 ? -20.690 -2.810 24.242 1.00 92.69 505 GLY A N 1
ATOM 4026 C CA . GLY A 1 505 ? -20.667 -2.706 25.703 1.00 92.69 505 GLY A CA 1
ATOM 4027 C C . GLY A 1 505 ? -19.871 -3.827 26.381 1.00 92.69 505 GLY A C 1
ATOM 4028 O O . GLY A 1 505 ? -19.953 -4.007 27.591 1.00 92.69 505 GLY A O 1
ATOM 4029 N N . GLU A 1 506 ? -19.071 -4.588 25.628 1.00 94.94 506 GLU A N 1
ATOM 4030 C CA . GLU A 1 506 ? -18.214 -5.662 26.150 1.00 94.94 506 GLU A CA 1
ATOM 4031 C C . GLU A 1 506 ? -16.883 -5.089 26.666 1.00 94.94 506 GLU A C 1
ATOM 4033 O O . GLU A 1 506 ? -15.793 -5.439 26.200 1.00 94.94 506 GLU A O 1
ATOM 4038 N N . ARG A 1 507 ? -16.985 -4.180 27.642 1.00 97.06 507 ARG A N 1
ATOM 4039 C CA . ARG A 1 507 ? -15.875 -3.407 28.221 1.00 97.06 507 ARG A CA 1
ATOM 4040 C C . ARG A 1 507 ? -14.672 -4.260 28.589 1.00 97.06 507 ARG A C 1
ATOM 4042 O O . ARG A 1 507 ? -13.565 -4.000 28.124 1.00 97.06 507 ARG A O 1
ATOM 4049 N N . THR A 1 508 ? -14.891 -5.331 29.348 1.00 96.94 508 THR A N 1
ATOM 4050 C CA . THR A 1 508 ? -13.817 -6.220 29.808 1.00 96.94 508 THR A CA 1
ATOM 4051 C C . THR A 1 508 ? -13.039 -6.843 28.648 1.00 96.94 508 THR A C 1
ATOM 4053 O O . THR A 1 508 ? -11.833 -7.031 28.755 1.00 96.94 508 THR A O 1
ATOM 4056 N N . LYS A 1 509 ? -13.692 -7.174 27.525 1.00 95.94 509 LYS A N 1
ATOM 4057 C CA . LYS A 1 509 ? -13.007 -7.754 26.357 1.00 95.94 509 LYS A CA 1
ATOM 4058 C C . LYS A 1 509 ? -12.217 -6.697 25.591 1.00 95.94 509 LYS A C 1
ATOM 4060 O O . LYS A 1 509 ? -11.089 -6.973 25.196 1.00 95.94 509 LYS A O 1
ATOM 4065 N N . ALA A 1 510 ? -12.785 -5.505 25.411 1.00 96.94 510 ALA A N 1
ATOM 4066 C CA . ALA A 1 510 ? -12.097 -4.391 24.762 1.00 96.94 510 ALA A CA 1
ATOM 4067 C C . ALA A 1 510 ? -10.821 -3.996 25.526 1.00 96.94 510 ALA A C 1
ATOM 4069 O O . ALA A 1 510 ? -9.750 -3.912 24.928 1.00 96.94 510 ALA A O 1
ATOM 4070 N N . LEU A 1 511 ? -10.922 -3.849 26.851 1.00 97.75 511 LEU A N 1
ATOM 4071 C CA . LEU A 1 511 ? -9.788 -3.513 27.713 1.00 97.75 511 LEU A CA 1
ATOM 4072 C C . LEU A 1 511 ? -8.752 -4.630 27.763 1.00 97.75 511 LEU A C 1
ATOM 4074 O O . LEU A 1 511 ? -7.572 -4.337 27.658 1.00 97.75 511 LEU A O 1
ATOM 4078 N N . LYS A 1 512 ? -9.169 -5.904 27.782 1.00 97.25 512 LYS A N 1
ATOM 4079 C CA . LYS A 1 512 ? -8.229 -7.027 27.665 1.00 97.25 512 LYS A CA 1
ATOM 4080 C C . LYS A 1 512 ? -7.372 -6.931 26.407 1.00 97.25 512 LYS A C 1
ATOM 4082 O O . LYS A 1 512 ? -6.181 -7.199 26.492 1.00 97.25 512 LYS A O 1
ATOM 4087 N N . VAL A 1 513 ? -7.935 -6.562 25.252 1.00 96.88 513 VAL A N 1
ATOM 4088 C CA . VAL A 1 513 ? -7.134 -6.388 24.024 1.00 96.88 513 VAL A CA 1
ATOM 4089 C C . VAL A 1 513 ? -6.081 -5.295 24.218 1.00 96.88 513 VAL A C 1
ATOM 4091 O O . VAL A 1 513 ? -4.922 -5.515 23.873 1.00 96.88 513 VAL A O 1
ATOM 4094 N N . LEU A 1 514 ? -6.463 -4.158 24.807 1.00 97.69 514 LEU A N 1
ATOM 4095 C CA . LEU A 1 514 ? -5.535 -3.069 25.117 1.00 97.69 514 LEU A CA 1
ATOM 4096 C C . LEU A 1 514 ? -4.446 -3.512 26.109 1.00 97.69 514 LEU A C 1
ATOM 4098 O O . LEU A 1 514 ? -3.268 -3.322 25.827 1.00 97.69 514 LEU A O 1
ATOM 4102 N N . ASP A 1 515 ? -4.824 -4.182 27.197 1.00 97.25 515 ASP A N 1
ATOM 4103 C CA . ASP A 1 515 ? -3.904 -4.680 28.226 1.00 97.25 515 ASP A CA 1
ATOM 4104 C C . ASP A 1 515 ? -2.870 -5.649 27.650 1.00 97.25 515 ASP A C 1
ATOM 4106 O O . ASP A 1 515 ? -1.703 -5.599 28.022 1.00 97.25 515 ASP A O 1
ATOM 4110 N N . HIS A 1 516 ? -3.265 -6.516 26.710 1.00 95.88 516 HIS A N 1
ATOM 4111 C CA . HIS A 1 516 ? -2.328 -7.435 26.055 1.00 95.88 516 HIS A CA 1
ATOM 4112 C C . HIS A 1 516 ? -1.297 -6.684 25.201 1.00 95.88 516 HIS A C 1
ATOM 4114 O O . HIS A 1 516 ? -0.124 -7.055 25.195 1.00 95.88 516 HIS A O 1
ATOM 4120 N N . LEU A 1 517 ? -1.712 -5.623 24.499 1.00 95.94 517 LEU A N 1
ATOM 4121 C CA . LEU A 1 517 ? -0.788 -4.783 23.734 1.00 95.94 517 LEU A CA 1
ATOM 4122 C C . LEU A 1 517 ? 0.127 -3.969 24.659 1.00 95.94 517 LEU A C 1
ATOM 4124 O O . LEU A 1 517 ? 1.322 -3.859 24.404 1.00 95.94 517 LEU A O 1
ATOM 4128 N N . GLU A 1 518 ? -0.396 -3.421 25.755 1.00 95.25 518 GLU A N 1
ATOM 4129 C CA . GLU A 1 518 ? 0.409 -2.680 26.731 1.00 95.25 518 GLU A CA 1
ATOM 4130 C C . GLU A 1 518 ? 1.395 -3.582 27.479 1.00 95.25 518 GLU A C 1
ATOM 4132 O O . GLU A 1 518 ? 2.548 -3.195 27.655 1.00 95.25 518 GLU A O 1
ATOM 4137 N N . ALA A 1 519 ? 0.993 -4.800 27.850 1.00 94.50 519 ALA A N 1
ATOM 4138 C CA . ALA A 1 519 ? 1.855 -5.773 28.517 1.00 94.50 519 ALA A CA 1
ATOM 4139 C C . ALA A 1 519 ? 3.003 -6.263 27.618 1.00 94.50 519 ALA A C 1
ATOM 4141 O O . ALA A 1 519 ? 4.108 -6.483 28.108 1.00 94.50 519 ALA A O 1
ATOM 4142 N N . ALA A 1 520 ? 2.774 -6.381 26.305 1.00 93.62 520 ALA A N 1
ATOM 4143 C CA . ALA A 1 520 ? 3.827 -6.686 25.328 1.00 93.62 520 ALA A CA 1
ATOM 4144 C C . ALA A 1 520 ? 4.803 -5.511 25.113 1.00 93.62 520 ALA A C 1
ATOM 4146 O O . ALA A 1 520 ? 5.931 -5.675 24.633 1.00 93.62 520 ALA A O 1
ATOM 4147 N N . HIS A 1 521 ? 4.377 -4.303 25.483 1.00 91.56 521 HIS A N 1
ATOM 4148 C CA . HIS A 1 521 ? 5.152 -3.078 25.357 1.00 91.56 521 HIS A CA 1
ATOM 4149 C C . HIS A 1 521 ? 5.106 -2.277 26.658 1.00 91.56 521 HIS A C 1
ATOM 4151 O O . HIS A 1 521 ? 4.570 -1.154 26.647 1.00 91.56 521 HIS A O 1
ATOM 4157 N N . PRO A 1 522 ? 5.667 -2.826 27.758 1.00 90.50 522 PRO A N 1
ATOM 4158 C CA . PRO A 1 522 ? 5.672 -2.130 29.030 1.00 90.50 522 PRO A CA 1
ATOM 4159 C C . PRO A 1 522 ? 6.357 -0.786 28.815 1.00 90.50 522 PRO A C 1
ATOM 4161 O O . PRO A 1 522 ? 7.396 -0.706 28.146 1.00 90.50 522 PRO A O 1
ATOM 4164 N N . VAL A 1 523 ? 5.738 0.275 29.331 1.00 88.12 523 VAL A N 1
ATOM 4165 C CA . VAL A 1 523 ? 6.396 1.575 29.423 1.00 88.12 523 VAL A CA 1
ATOM 4166 C C . VAL A 1 523 ? 7.599 1.315 30.309 1.00 88.12 523 VAL A C 1
ATOM 4168 O O . VAL A 1 523 ? 7.435 1.032 31.494 1.00 88.12 523 VAL A O 1
ATOM 4171 N N . GLN A 1 524 ? 8.791 1.260 29.711 1.00 79.00 524 GLN A N 1
ATOM 4172 C CA . GLN A 1 524 ? 10.008 1.134 30.490 1.00 79.00 524 GLN A CA 1
ATOM 4173 C C . GLN A 1 524 ? 9.972 2.318 31.448 1.00 79.00 524 GLN A C 1
ATOM 4175 O O . GLN A 1 524 ? 9.933 3.468 31.010 1.00 79.00 524 GLN A O 1
ATOM 4180 N N . ALA A 1 525 ? 9.859 2.021 32.742 1.00 66.06 525 ALA A N 1
ATOM 4181 C CA . ALA A 1 525 ? 10.017 2.990 33.810 1.00 66.06 525 ALA A CA 1
ATOM 4182 C C . ALA A 1 525 ? 11.496 3.402 33.809 1.00 66.06 525 ALA A C 1
ATOM 4184 O O . ALA A 1 525 ? 12.312 2.949 34.598 1.00 66.06 525 ALA A O 1
ATOM 4185 N N . SER A 1 526 ? 11.851 4.162 32.788 1.00 56.78 526 SER A N 1
ATOM 4186 C CA . SER A 1 526 ? 13.148 4.732 32.478 1.00 56.78 526 SER A CA 1
ATOM 4187 C C . SER A 1 526 ? 12.881 6.225 32.373 1.00 56.78 526 SER A C 1
ATOM 4189 O O . SER A 1 526 ? 11.925 6.625 31.719 1.00 56.78 526 SER A O 1
ATOM 4191 N N . GLN A 1 527 ? 13.641 7.122 32.971 1.00 55.31 527 GLN A N 1
ATOM 4192 C CA . GLN A 1 527 ? 14.962 7.030 33.570 1.00 55.31 527 GLN A CA 1
ATOM 4193 C C . GLN A 1 527 ? 15.088 8.361 34.318 1.00 55.31 527 GLN A C 1
ATOM 4195 O O . GLN A 1 527 ? 15.289 9.388 33.676 1.00 55.31 527 GLN A O 1
ATOM 4200 N N . GLU A 1 528 ? 14.922 8.376 35.639 1.00 50.81 528 GLU A N 1
ATOM 4201 C CA . GLU A 1 528 ? 15.243 9.573 36.433 1.00 50.81 528 GLU A CA 1
ATOM 4202 C C . GLU A 1 528 ? 16.757 9.707 36.699 1.00 50.81 528 GLU A C 1
ATOM 4204 O O . GLU A 1 528 ? 17.184 10.754 37.163 1.00 50.81 528 GLU A O 1
ATOM 4209 N N . ASP A 1 529 ? 17.592 8.730 36.311 1.00 52.84 529 ASP A N 1
ATOM 4210 C CA . ASP A 1 529 ? 18.978 8.649 36.812 1.00 52.84 529 ASP A CA 1
ATOM 4211 C C . ASP A 1 529 ? 20.131 8.745 35.794 1.00 52.84 529 ASP A C 1
ATOM 4213 O O . ASP A 1 529 ? 21.283 8.553 36.175 1.00 52.84 529 ASP A O 1
ATOM 4217 N N . THR A 1 530 ? 19.924 9.095 34.519 1.00 47.09 530 THR A N 1
ATOM 4218 C CA . THR A 1 530 ? 21.081 9.308 33.613 1.00 47.09 530 THR A CA 1
ATOM 4219 C C . THR A 1 530 ? 20.940 10.536 32.726 1.00 47.09 530 THR A C 1
ATOM 4221 O O . THR A 1 530 ? 20.519 10.470 31.573 1.00 47.09 530 THR A O 1
ATOM 4224 N N . SER A 1 531 ? 21.382 11.651 33.302 1.00 50.00 531 SER A N 1
ATOM 4225 C CA . SER A 1 531 ? 21.628 12.981 32.735 1.00 50.00 531 SER A CA 1
ATOM 4226 C C . SER A 1 531 ? 22.738 13.038 31.661 1.00 50.00 531 SER A C 1
ATOM 4228 O O . SER A 1 531 ? 23.339 14.091 31.480 1.00 50.00 531 SER A O 1
ATOM 4230 N N . GLU A 1 532 ? 23.070 11.973 30.931 1.00 50.12 532 GLU A N 1
ATOM 4231 C CA . GLU A 1 532 ? 24.182 12.028 29.966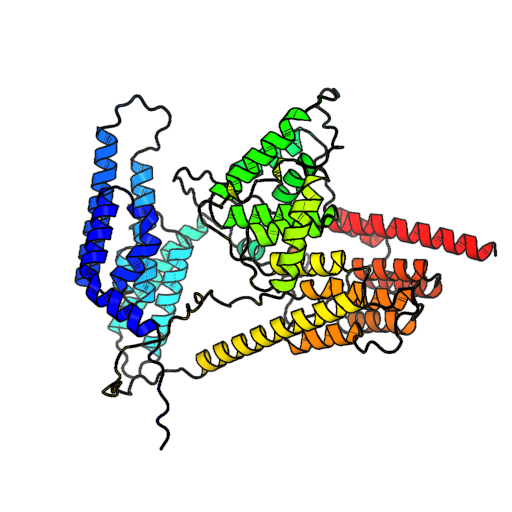 1.00 50.12 532 GLU A CA 1
ATOM 4232 C C . GLU A 1 532 ? 23.942 11.103 28.773 1.00 50.12 532 GLU A C 1
ATOM 4234 O O . GLU A 1 532 ? 24.309 9.937 28.820 1.00 50.12 532 GLU A O 1
ATOM 4239 N N . LEU A 1 533 ? 23.287 11.618 27.722 1.00 46.25 533 LEU A N 1
ATOM 4240 C CA . LEU A 1 533 ? 23.491 11.295 26.292 1.00 46.25 533 LEU A CA 1
ATOM 4241 C C . LEU A 1 533 ? 22.357 11.926 25.462 1.00 46.25 533 LEU A C 1
ATOM 4243 O O . LEU A 1 533 ? 21.467 11.258 24.938 1.00 46.25 533 LEU A O 1
ATOM 4247 N N . SER A 1 534 ? 22.386 13.257 25.335 1.00 48.50 534 SER A N 1
ATOM 4248 C CA . SER A 1 534 ? 21.578 13.963 24.338 1.00 48.50 534 SER A CA 1
ATOM 4249 C C . SER A 1 534 ? 22.194 13.737 22.953 1.00 48.50 534 SER A C 1
ATOM 4251 O O . SER A 1 534 ? 23.294 14.225 22.690 1.00 48.50 534 SER A O 1
ATOM 4253 N N . GLY A 1 535 ? 21.514 13.015 22.059 1.00 45.47 535 GLY A N 1
ATOM 4254 C CA . GLY A 1 535 ? 21.986 12.933 20.673 1.00 45.47 535 GLY A CA 1
ATOM 4255 C C . GLY A 1 535 ? 21.288 11.978 19.707 1.00 45.47 535 GLY A C 1
ATOM 4256 O O . GLY A 1 535 ? 21.519 12.115 18.509 1.00 45.47 535 GLY A O 1
ATOM 4257 N N . SER A 1 536 ? 20.440 11.037 20.139 1.00 41.16 536 SER A N 1
ATOM 4258 C CA . SER A 1 536 ? 19.753 10.157 19.178 1.00 41.16 536 SER A CA 1
ATOM 4259 C C . SER A 1 536 ? 18.435 10.774 18.705 1.00 41.16 536 SER A C 1
ATOM 4261 O O . SER A 1 536 ? 17.461 10.829 19.457 1.00 41.16 536 SER A O 1
ATOM 4263 N N . SER A 1 537 ? 18.407 11.247 17.458 1.00 47.50 537 SER A N 1
ATOM 4264 C CA . SER A 1 537 ? 17.195 11.698 16.774 1.00 47.50 537 SER A CA 1
ATOM 4265 C C . SER A 1 537 ? 16.176 10.556 16.633 1.00 47.50 537 SER A C 1
ATOM 4267 O O . SER A 1 537 ? 16.519 9.415 16.331 1.00 47.50 537 SER A O 1
ATOM 4269 N N . PHE A 1 538 ? 14.897 10.876 16.835 1.00 47.09 538 PHE A N 1
ATOM 4270 C CA . PHE A 1 538 ? 13.765 9.936 16.834 1.00 47.09 538 PHE A CA 1
ATOM 4271 C C . PHE A 1 538 ? 13.410 9.375 15.435 1.00 47.09 538 PHE A C 1
ATOM 4273 O O . PHE A 1 538 ? 12.479 8.584 15.304 1.00 47.09 538 PHE A O 1
ATOM 4280 N N . GLU A 1 539 ? 14.152 9.729 14.377 1.00 47.69 539 GLU A N 1
ATOM 4281 C CA . GLU A 1 539 ? 13.907 9.202 13.022 1.00 47.69 539 GLU A CA 1
ATOM 4282 C C . GLU A 1 539 ? 14.162 7.686 12.909 1.00 47.69 539 GLU A C 1
ATOM 4284 O O . GLU A 1 539 ? 13.636 7.048 11.999 1.00 47.69 539 GLU A O 1
ATOM 4289 N N . ASP A 1 540 ? 14.868 7.074 13.867 1.00 43.38 540 ASP A N 1
ATOM 4290 C CA . ASP A 1 540 ? 15.146 5.632 13.848 1.00 43.38 540 ASP A CA 1
ATOM 4291 C C . ASP A 1 540 ? 14.034 4.760 14.472 1.00 43.38 540 ASP A C 1
ATOM 4293 O O . ASP A 1 540 ? 14.110 3.535 14.431 1.00 43.38 540 ASP A O 1
ATOM 4297 N N . VAL A 1 541 ? 12.947 5.341 15.004 1.00 48.78 541 VAL A N 1
ATOM 4298 C CA . VAL A 1 541 ? 11.860 4.572 15.660 1.00 48.78 541 VAL A CA 1
ATOM 4299 C C . VAL A 1 541 ? 11.061 3.702 14.683 1.00 48.78 541 VAL A C 1
ATOM 4301 O O . VAL A 1 541 ? 10.484 2.692 15.086 1.00 48.78 541 VAL A O 1
ATOM 4304 N N . THR A 1 542 ? 11.097 4.000 13.382 1.00 48.56 542 THR A N 1
ATOM 4305 C CA . THR A 1 542 ? 10.525 3.106 12.357 1.00 48.56 542 THR A CA 1
ATOM 4306 C C . THR A 1 542 ? 11.423 1.898 12.046 1.00 48.56 542 THR A C 1
ATOM 4308 O O . THR A 1 542 ? 10.915 0.851 11.639 1.00 48.56 542 THR A O 1
ATOM 4311 N N . SER A 1 543 ? 12.728 1.985 12.332 1.00 46.16 543 SER A N 1
ATOM 4312 C CA . SER A 1 543 ? 13.700 0.887 12.210 1.00 46.16 543 SER A CA 1
ATOM 4313 C C . SER A 1 543 ? 13.757 -0.011 13.456 1.00 46.16 543 SER A C 1
ATOM 4315 O O . SER A 1 543 ? 14.283 -1.123 13.390 1.00 46.16 543 SER A O 1
ATOM 4317 N N . VAL A 1 544 ? 13.165 0.405 14.588 1.00 47.47 544 VAL A N 1
ATOM 4318 C CA . VAL A 1 544 ? 13.049 -0.400 15.829 1.00 47.47 544 VAL A CA 1
ATOM 4319 C C . VAL A 1 544 ? 11.894 -1.418 15.761 1.00 47.47 544 VAL A C 1
ATOM 4321 O O . VAL A 1 544 ? 11.389 -1.886 16.775 1.00 47.47 544 VAL A O 1
ATOM 4324 N N . ASN A 1 545 ? 11.551 -1.902 14.565 1.00 49.03 545 ASN A N 1
ATOM 4325 C CA . ASN A 1 545 ? 10.901 -3.209 14.391 1.00 49.03 545 ASN A CA 1
ATOM 4326 C C . ASN A 1 545 ? 11.912 -4.369 14.536 1.00 49.03 545 ASN A C 1
ATOM 4328 O O . ASN A 1 545 ? 11.751 -5.433 13.933 1.00 49.03 545 ASN A O 1
ATOM 4332 N N . LYS A 1 546 ? 12.963 -4.175 15.347 1.00 50.38 546 LYS A N 1
ATOM 4333 C CA . LYS A 1 546 ? 13.838 -5.250 15.816 1.00 50.38 546 LYS A CA 1
ATOM 4334 C C . LYS A 1 546 ? 12.961 -6.250 16.559 1.00 50.38 546 LYS A C 1
ATOM 4336 O O . LYS A 1 546 ? 12.304 -5.903 17.537 1.00 50.38 546 LYS A O 1
ATOM 4341 N N . GLU A 1 547 ? 12.929 -7.459 16.023 1.00 51.88 547 GLU A N 1
ATOM 4342 C CA . GLU A 1 547 ? 12.073 -8.582 16.388 1.00 51.88 547 GLU A CA 1
ATOM 4343 C C . GLU A 1 547 ? 11.969 -8.770 17.909 1.00 51.88 547 GLU A C 1
ATOM 4345 O O . GLU A 1 547 ? 12.821 -9.391 18.544 1.00 51.88 547 GLU A O 1
ATOM 4350 N N . ARG A 1 548 ? 10.918 -8.212 18.520 1.00 65.50 548 ARG A N 1
ATOM 4351 C CA . ARG A 1 548 ? 10.548 -8.557 19.894 1.00 65.50 548 ARG A CA 1
ATOM 4352 C C . ARG A 1 548 ? 9.841 -9.908 19.880 1.00 65.50 548 ARG A C 1
ATOM 4354 O O . ARG A 1 548 ? 9.052 -10.185 18.976 1.00 65.50 548 ARG A O 1
ATOM 4361 N N . LYS A 1 549 ? 10.131 -10.723 20.898 1.00 63.44 549 LYS A N 1
ATOM 4362 C CA . LYS A 1 549 ? 9.739 -12.139 21.004 1.00 63.44 549 LYS A CA 1
ATOM 4363 C C . LYS A 1 549 ? 8.247 -12.414 20.786 1.00 63.44 549 LYS A C 1
ATOM 4365 O O . LYS A 1 549 ? 7.924 -13.480 20.277 1.00 63.44 549 LYS A O 1
ATOM 4370 N N . ASP A 1 550 ? 7.370 -11.464 21.103 1.00 76.31 550 ASP A N 1
ATOM 4371 C CA . ASP A 1 550 ? 5.926 -11.724 21.134 1.00 76.31 550 ASP A CA 1
ATOM 4372 C C . ASP A 1 550 ? 5.197 -11.321 19.842 1.00 76.31 550 ASP A C 1
ATOM 4374 O O . ASP A 1 550 ? 4.023 -11.636 19.668 1.00 76.31 550 ASP A O 1
ATOM 4378 N N . GLY A 1 551 ? 5.873 -10.627 18.916 1.00 86.44 551 GLY A N 1
ATOM 4379 C CA . GLY A 1 551 ? 5.318 -10.266 17.604 1.00 86.44 551 GLY A CA 1
ATOM 4380 C C . GLY A 1 551 ? 4.101 -9.324 17.619 1.00 86.44 551 GLY A C 1
ATOM 4381 O O . GLY A 1 551 ? 3.543 -9.057 16.553 1.00 86.44 551 GLY A O 1
ATOM 4382 N N . LEU A 1 552 ? 3.686 -8.822 18.787 1.00 92.56 552 LEU A N 1
ATOM 4383 C CA . LEU A 1 552 ? 2.581 -7.874 18.935 1.00 92.56 552 LEU A CA 1
ATOM 4384 C C . LEU A 1 552 ? 3.016 -6.439 18.573 1.00 92.56 552 LEU A C 1
ATOM 4386 O O . LEU A 1 552 ? 4.188 -6.091 18.738 1.00 92.56 552 LEU A O 1
ATOM 4390 N N . PRO A 1 553 ? 2.098 -5.612 18.034 1.00 94.25 553 PRO A N 1
ATOM 4391 C CA . PRO A 1 553 ? 2.386 -4.229 17.671 1.00 94.25 553 PRO A CA 1
ATOM 4392 C C . PRO A 1 553 ? 2.246 -3.268 18.864 1.00 94.25 553 PRO A C 1
ATOM 4394 O O . PRO A 1 553 ? 1.380 -3.439 19.720 1.00 94.25 553 PRO A O 1
ATOM 4397 N N . LEU A 1 554 ? 3.038 -2.189 18.854 1.00 92.44 554 LEU A N 1
ATOM 4398 C CA . LEU A 1 554 ? 2.943 -1.104 19.835 1.00 92.44 554 LEU A CA 1
ATOM 4399 C C . LEU A 1 554 ? 1.551 -0.439 19.758 1.00 92.44 554 LEU A C 1
ATOM 4401 O O . LEU A 1 554 ? 1.165 -0.027 18.657 1.00 92.44 554 LEU A O 1
ATOM 4405 N N . PRO A 1 555 ? 0.811 -0.295 20.877 1.00 95.25 555 PRO A N 1
ATOM 4406 C CA . PRO A 1 555 ? -0.421 0.486 20.882 1.00 95.25 555 PRO A CA 1
ATOM 4407 C C . PRO A 1 555 ? -0.093 1.945 20.542 1.00 95.25 555 PRO A C 1
ATOM 4409 O O . PRO A 1 555 ? 0.850 2.513 21.096 1.00 95.25 555 PRO A O 1
ATOM 4412 N N . ASP A 1 556 ? -0.837 2.527 19.600 1.00 93.62 556 ASP A N 1
ATOM 4413 C CA . ASP A 1 556 ? -0.669 3.908 19.146 1.00 93.62 556 ASP A CA 1
ATOM 4414 C C . ASP A 1 556 ? -1.802 4.809 19.653 1.00 93.62 556 ASP A C 1
ATOM 4416 O O . ASP A 1 556 ? -2.836 4.335 20.117 1.00 93.62 556 ASP A O 1
ATOM 4420 N N . LEU A 1 557 ? -1.624 6.130 19.557 1.00 91.88 557 LEU A N 1
ATOM 4421 C CA . LEU A 1 557 ? -2.637 7.099 19.990 1.00 91.88 557 LEU A CA 1
ATOM 4422 C C . LEU A 1 557 ? -3.990 6.880 19.282 1.00 91.88 557 LEU A C 1
ATOM 4424 O O . LEU A 1 557 ? -5.046 7.065 19.884 1.00 91.88 557 LEU A O 1
ATOM 4428 N N . VAL A 1 558 ? -3.965 6.426 18.025 1.00 92.19 558 VAL A N 1
ATOM 4429 C CA . VAL A 1 558 ? -5.171 6.149 17.232 1.00 92.19 558 VAL A CA 1
ATOM 4430 C C . VAL A 1 558 ? -6.012 5.036 17.867 1.00 92.19 558 VAL A C 1
ATOM 4432 O O . VAL A 1 558 ? -7.235 5.170 17.918 1.00 92.19 558 VAL A O 1
ATOM 4435 N N . LEU A 1 559 ? -5.390 3.974 18.395 1.00 96.06 559 LEU A N 1
ATOM 4436 C CA . LEU A 1 559 ? -6.073 2.917 19.148 1.00 96.06 559 LEU A CA 1
ATOM 4437 C C . LEU A 1 559 ? -6.835 3.471 20.361 1.00 96.06 559 LEU A C 1
ATOM 4439 O O . LEU A 1 559 ? -8.021 3.166 20.515 1.00 96.06 559 LEU A O 1
ATOM 4443 N N . TYR A 1 560 ? -6.185 4.291 21.195 1.00 97.31 560 TYR A N 1
ATOM 4444 C CA . TYR A 1 560 ? -6.820 4.872 22.387 1.00 97.31 560 TYR A CA 1
ATOM 4445 C C . TYR A 1 560 ? -8.004 5.759 22.000 1.00 97.31 560 TYR A C 1
ATOM 4447 O O . TYR A 1 560 ? -9.104 5.577 22.525 1.00 97.31 560 TYR A O 1
ATOM 4455 N N . ILE A 1 561 ? -7.823 6.654 21.019 1.00 94.50 561 ILE A N 1
ATOM 4456 C CA . ILE A 1 561 ? -8.900 7.551 20.591 1.00 94.50 561 ILE A CA 1
ATOM 4457 C C . ILE A 1 561 ? -10.081 6.757 20.004 1.00 94.50 561 ILE A C 1
ATOM 4459 O O . ILE A 1 561 ? -11.244 7.045 20.302 1.00 94.50 561 ILE A O 1
ATOM 4463 N N . ALA A 1 562 ? -9.809 5.731 19.193 1.00 95.44 562 ALA A N 1
ATOM 4464 C CA . ALA A 1 562 ? -10.848 4.877 18.619 1.00 95.44 562 ALA A CA 1
ATOM 4465 C C . ALA A 1 562 ? -11.639 4.106 19.693 1.00 95.44 562 ALA A C 1
ATOM 4467 O O . ALA A 1 562 ? -12.865 3.975 19.581 1.00 95.44 562 ALA A O 1
ATOM 4468 N N . LEU A 1 563 ? -10.964 3.624 20.742 1.00 97.12 563 LEU A N 1
ATOM 4469 C CA . LEU A 1 563 ? -11.597 2.961 21.881 1.00 97.12 563 LEU A CA 1
ATOM 4470 C C . LEU A 1 563 ? -12.477 3.914 22.691 1.00 97.12 563 LEU A C 1
ATOM 4472 O O . LEU A 1 563 ? -13.645 3.598 22.918 1.00 97.12 563 LEU A O 1
ATOM 4476 N N . MET A 1 564 ? -11.963 5.093 23.051 1.00 97.50 564 MET A N 1
ATOM 4477 C CA . MET A 1 564 ? -12.736 6.114 23.767 1.00 97.50 564 MET A CA 1
ATOM 4478 C C . MET A 1 564 ? -14.010 6.477 22.998 1.00 97.50 564 MET A C 1
ATOM 4480 O O . MET A 1 564 ? -15.102 6.407 23.557 1.00 97.50 564 MET A O 1
ATOM 4484 N N . ARG A 1 565 ? -13.912 6.752 21.687 1.00 95.38 565 ARG A N 1
ATOM 4485 C CA . ARG A 1 565 ? -15.098 7.020 20.845 1.00 95.38 565 ARG A CA 1
ATOM 4486 C C . ARG A 1 565 ? -16.101 5.881 20.874 1.00 95.38 565 ARG A C 1
ATOM 4488 O O . ARG A 1 565 ? -17.303 6.117 20.935 1.00 95.38 565 ARG A O 1
ATOM 4495 N N . SER A 1 566 ? -15.623 4.645 20.837 1.00 95.25 566 SER A N 1
ATOM 4496 C CA . SER A 1 566 ? -16.495 3.470 20.828 1.00 95.25 566 SER A CA 1
ATOM 4497 C C . SER A 1 566 ? -17.255 3.303 22.137 1.00 95.25 566 SER A C 1
ATOM 4499 O O . SER A 1 566 ? -18.443 2.988 22.104 1.00 95.25 566 SER A O 1
ATOM 4501 N N . PHE A 1 567 ? -16.611 3.581 23.271 1.00 96.81 567 PHE A N 1
ATOM 4502 C CA . PHE A 1 567 ? -17.260 3.597 24.578 1.00 96.81 567 PHE A CA 1
ATOM 4503 C C . PHE A 1 567 ? -18.250 4.759 24.733 1.00 96.81 567 PHE A C 1
ATOM 4505 O O . PHE A 1 567 ? -19.371 4.529 25.186 1.00 96.81 567 PHE A O 1
ATOM 4512 N N . ILE A 1 568 ? -17.918 5.967 24.251 1.00 95.06 568 ILE A N 1
ATOM 4513 C CA . ILE A 1 568 ? -18.864 7.099 24.183 1.00 95.06 568 ILE A CA 1
ATOM 4514 C C . ILE A 1 568 ? -20.097 6.701 23.366 1.00 95.06 568 ILE A C 1
ATOM 4516 O O . ILE A 1 568 ? -21.233 6.846 23.820 1.00 95.06 568 ILE A O 1
ATOM 4520 N N . MET A 1 569 ? -19.888 6.117 22.181 1.00 92.31 569 MET A N 1
ATOM 4521 C CA . MET A 1 569 ? -20.975 5.622 21.338 1.00 92.31 569 MET A CA 1
ATOM 4522 C C . MET A 1 569 ? -21.792 4.535 22.043 1.00 92.31 569 MET A C 1
ATOM 4524 O O . MET A 1 569 ? -23.004 4.495 21.853 1.00 92.31 569 MET A O 1
ATOM 4528 N N . ALA A 1 570 ? -21.177 3.677 22.858 1.00 93.94 570 ALA A N 1
ATOM 4529 C CA . ALA A 1 570 ? -21.863 2.662 23.657 1.00 93.94 570 ALA A CA 1
ATOM 4530 C C . ALA A 1 570 ? -22.549 3.215 24.924 1.00 93.94 570 ALA A C 1
ATOM 4532 O O . ALA A 1 570 ? -23.368 2.504 25.501 1.00 93.94 570 ALA A O 1
ATOM 4533 N N . ARG A 1 571 ? -22.305 4.485 25.287 1.00 94.88 571 ARG A N 1
ATOM 4534 C CA . ARG A 1 571 ? -22.695 5.131 26.558 1.00 94.88 571 ARG A CA 1
ATOM 4535 C C . ARG A 1 571 ? -22.030 4.519 27.803 1.00 94.88 571 ARG A C 1
ATOM 4537 O O . ARG A 1 571 ? -22.606 4.549 28.883 1.00 94.88 571 ARG A O 1
ATOM 4544 N N . ASP A 1 572 ? -20.821 3.984 27.659 1.00 96.62 572 ASP A N 1
ATOM 4545 C CA . ASP A 1 572 ? -20.020 3.435 28.761 1.00 96.62 572 ASP A CA 1
ATOM 4546 C C . ASP A 1 572 ? -18.938 4.441 29.186 1.00 96.62 572 ASP A C 1
ATOM 4548 O O . ASP A 1 572 ? -17.795 4.380 28.735 1.00 96.62 572 ASP A O 1
ATOM 4552 N N . LEU A 1 573 ? -19.311 5.414 30.023 1.00 96.56 573 LEU A N 1
ATOM 4553 C CA . LEU A 1 573 ? -18.403 6.490 30.448 1.00 96.56 573 LEU A CA 1
ATOM 4554 C C . LEU A 1 573 ? -17.266 5.988 31.353 1.00 96.56 573 LEU A C 1
ATOM 4556 O O . LEU A 1 573 ? -16.189 6.582 31.366 1.00 96.56 573 LEU A O 1
ATOM 4560 N N . GLU A 1 574 ? -17.473 4.874 32.059 1.00 97.31 574 GLU A N 1
ATOM 4561 C CA . GLU A 1 574 ? -16.426 4.223 32.855 1.00 97.31 574 GLU A CA 1
ATOM 4562 C C . GLU A 1 574 ? -15.326 3.664 31.948 1.00 97.31 574 GLU A C 1
ATOM 4564 O O . GLU A 1 574 ? -14.143 3.875 32.210 1.00 97.31 574 GLU A O 1
ATOM 4569 N N . GLY A 1 575 ? -15.708 3.014 30.842 1.00 97.50 575 GLY A N 1
ATOM 4570 C CA . GLY A 1 575 ? -14.761 2.554 29.826 1.00 97.50 575 GLY A CA 1
ATOM 4571 C C . GLY A 1 575 ? -13.944 3.696 29.211 1.00 97.50 575 GLY A C 1
ATOM 4572 O O . GLY A 1 575 ? -12.743 3.540 28.994 1.00 97.50 575 GLY A O 1
ATOM 4573 N N . VAL A 1 576 ? -14.557 4.865 28.980 1.00 97.00 576 VAL A N 1
ATOM 4574 C CA . VAL A 1 576 ? -13.841 6.062 28.493 1.00 97.00 576 VAL A CA 1
ATOM 4575 C C . VAL A 1 576 ? -12.800 6.530 29.508 1.00 97.00 576 VAL A C 1
ATOM 4577 O O . VAL A 1 576 ? -11.647 6.742 29.133 1.00 97.00 576 VAL A O 1
ATOM 4580 N N . ALA A 1 577 ? -13.189 6.654 30.780 1.00 96.94 577 ALA A N 1
ATOM 4581 C CA . ALA A 1 577 ? -12.302 7.098 31.852 1.00 96.94 577 ALA A CA 1
ATOM 4582 C C . ALA A 1 577 ? -11.109 6.148 32.054 1.00 96.94 577 ALA A C 1
ATOM 4584 O O . ALA A 1 577 ? -9.985 6.603 32.259 1.00 96.94 577 ALA A O 1
ATOM 4585 N N . GLU A 1 578 ? -11.329 4.834 31.952 1.00 97.94 578 GLU A N 1
ATOM 4586 C CA . GLU A 1 578 ? -10.255 3.848 32.082 1.00 97.94 578 GLU A CA 1
ATOM 4587 C C . GLU A 1 578 ? -9.253 3.928 30.920 1.00 97.94 578 GLU A C 1
ATOM 4589 O O . GLU A 1 578 ? -8.041 3.937 31.145 1.00 97.94 578 GLU A O 1
ATOM 4594 N N . VAL A 1 579 ? -9.740 4.032 29.676 1.00 97.56 579 VAL A N 1
ATOM 4595 C CA . VAL A 1 579 ? -8.867 4.173 28.497 1.00 97.56 579 VAL A CA 1
ATOM 4596 C C . VAL A 1 579 ? -8.093 5.494 28.541 1.00 97.56 579 VAL A C 1
ATOM 4598 O O . VAL A 1 579 ? -6.902 5.501 28.233 1.00 97.56 579 VAL A O 1
ATOM 4601 N N . ASP A 1 580 ? -8.729 6.591 28.963 1.00 96.62 580 ASP A N 1
ATOM 4602 C CA . ASP A 1 580 ? -8.076 7.891 29.163 1.00 96.62 580 ASP A CA 1
ATOM 4603 C C . ASP A 1 580 ? -6.964 7.816 30.220 1.00 96.62 580 ASP A C 1
ATOM 4605 O O . ASP A 1 580 ? -5.858 8.312 29.995 1.00 96.62 580 ASP A O 1
ATOM 4609 N N . GLY A 1 581 ? -7.223 7.137 31.342 1.00 96.69 581 GLY A N 1
ATOM 4610 C CA . GLY A 1 581 ? -6.227 6.881 32.381 1.00 96.69 581 GLY A CA 1
ATOM 4611 C C . GLY A 1 581 ? -4.999 6.149 31.834 1.00 96.69 581 GLY A C 1
ATOM 4612 O O . GLY A 1 581 ? -3.879 6.634 31.991 1.00 96.69 581 GLY A O 1
ATOM 4613 N N . LYS A 1 582 ? -5.204 5.038 31.111 1.00 96.44 582 LYS A N 1
ATOM 4614 C CA . LYS A 1 582 ? -4.114 4.260 30.487 1.00 96.44 582 LYS A CA 1
ATOM 4615 C C . LYS A 1 582 ? -3.339 5.072 29.448 1.00 96.44 582 LYS A C 1
ATOM 4617 O O . LYS A 1 582 ? -2.107 5.074 29.448 1.00 96.44 582 LYS A O 1
ATOM 4622 N N . MET A 1 583 ? -4.048 5.829 28.609 1.00 95.75 583 MET A N 1
ATOM 4623 C CA . MET A 1 583 ? -3.439 6.717 27.618 1.00 95.75 583 MET A CA 1
ATOM 4624 C C . MET A 1 583 ? -2.544 7.771 28.284 1.00 95.75 583 MET A C 1
ATOM 4626 O O . MET A 1 583 ? -1.398 7.951 27.867 1.00 95.75 583 MET A O 1
ATOM 4630 N N . LYS A 1 584 ? -3.034 8.435 29.340 1.00 94.06 584 LYS A N 1
ATOM 4631 C CA . LYS A 1 584 ? -2.278 9.443 30.100 1.00 94.06 584 LYS A CA 1
ATOM 4632 C C . LYS A 1 584 ? -1.066 8.847 30.804 1.00 94.06 584 LYS A C 1
ATOM 4634 O O . LYS A 1 584 ? 0.004 9.445 30.763 1.00 94.06 584 LYS A O 1
ATOM 4639 N N . SER A 1 585 ? -1.196 7.656 31.389 1.00 93.44 585 SER A N 1
ATOM 4640 C CA . SER A 1 585 ? -0.060 6.945 31.986 1.00 93.44 585 SER A CA 1
ATOM 4641 C C . SER A 1 585 ? 1.040 6.636 30.967 1.00 93.44 585 SER A C 1
ATOM 4643 O O . SER A 1 585 ? 2.215 6.634 31.322 1.00 93.44 585 SER A O 1
ATOM 4645 N N . ARG A 1 586 ? 0.683 6.400 29.698 1.00 91.69 586 ARG A N 1
ATOM 4646 C CA . ARG A 1 586 ? 1.640 6.061 28.637 1.00 91.69 586 ARG A CA 1
ATOM 4647 C C . ARG A 1 586 ? 2.264 7.276 27.950 1.00 91.69 586 ARG A C 1
ATOM 4649 O O . ARG A 1 586 ? 3.467 7.278 27.697 1.00 91.69 586 ARG A O 1
ATOM 4656 N N . TYR A 1 587 ? 1.462 8.282 27.608 1.00 88.31 587 TYR A N 1
ATOM 4657 C CA . TYR A 1 587 ? 1.898 9.421 26.788 1.00 88.31 587 TYR A CA 1
ATOM 4658 C C . TYR A 1 587 ? 2.086 10.729 27.565 1.00 88.31 587 TYR A C 1
ATOM 4660 O O . TYR A 1 587 ? 2.674 11.665 27.019 1.00 88.31 587 TYR A O 1
ATOM 4668 N N . GLY A 1 588 ? 1.654 10.786 28.825 1.00 89.50 588 GLY A N 1
ATOM 4669 C CA . GLY A 1 588 ? 1.596 12.006 29.627 1.00 89.50 588 GLY A CA 1
ATOM 4670 C C . GLY A 1 588 ? 0.271 12.753 29.465 1.00 89.50 588 GLY A C 1
ATOM 4671 O O . GLY A 1 588 ? -0.683 12.268 28.853 1.00 89.50 588 GLY A O 1
ATOM 4672 N N . SER A 1 589 ? 0.202 13.958 30.027 1.00 86.00 589 SER A N 1
ATOM 4673 C CA . SER A 1 589 ? -0.946 14.848 29.857 1.00 86.00 589 SER A CA 1
ATOM 4674 C C . SER A 1 589 ? -1.080 15.302 28.399 1.00 86.00 589 SER A C 1
ATOM 4676 O O . SER A 1 589 ? -0.108 15.355 27.648 1.00 86.00 589 SER A O 1
ATOM 4678 N N . MET A 1 590 ? -2.282 15.717 27.990 1.00 80.25 590 MET A N 1
ATOM 4679 C CA . MET A 1 590 ? -2.523 16.302 26.663 1.00 80.25 590 MET A CA 1
ATOM 4680 C C . MET A 1 590 ? -1.600 17.494 26.371 1.00 80.25 590 MET A C 1
ATOM 4682 O O . MET A 1 590 ? -1.108 17.638 25.253 1.00 80.25 590 MET A O 1
ATOM 4686 N N . ARG A 1 591 ? -1.291 18.299 27.398 1.00 79.88 591 ARG A N 1
ATOM 4687 C CA . ARG A 1 591 ? -0.315 19.395 27.298 1.00 79.88 591 ARG A CA 1
ATOM 4688 C C . ARG A 1 591 ? 1.096 18.891 27.006 1.00 79.88 591 ARG A C 1
ATOM 4690 O O . ARG A 1 591 ? 1.812 19.511 26.222 1.00 79.88 591 ARG A O 1
ATOM 4697 N N . ASP A 1 592 ? 1.482 17.757 27.581 1.00 84.00 592 ASP A N 1
ATOM 4698 C CA . ASP A 1 592 ? 2.794 17.150 27.344 1.00 84.00 592 ASP A CA 1
ATOM 4699 C C . ASP A 1 592 ? 2.885 16.639 25.902 1.00 84.00 592 ASP A C 1
ATOM 4701 O O . ASP A 1 592 ? 3.893 16.853 25.227 1.00 84.00 592 ASP A O 1
ATOM 4705 N N . MET A 1 593 ? 1.800 16.042 25.392 1.00 82.62 593 MET A N 1
ATOM 4706 C CA . MET A 1 593 ? 1.701 15.600 23.998 1.00 82.62 593 MET A CA 1
ATOM 4707 C C . MET A 1 593 ? 1.774 16.773 23.007 1.00 82.62 593 MET A C 1
ATOM 4709 O O . MET A 1 593 ? 2.512 16.692 22.024 1.00 82.62 593 MET A O 1
ATOM 4713 N N . GLN A 1 594 ? 1.070 17.879 23.276 1.00 82.62 594 GLN A N 1
ATOM 4714 C CA . GLN A 1 594 ? 1.150 19.107 22.471 1.00 82.62 594 GLN A CA 1
ATOM 4715 C C . GLN A 1 594 ? 2.567 19.698 22.485 1.00 82.62 594 GLN A C 1
ATOM 4717 O O . GLN A 1 594 ? 3.131 19.967 21.426 1.00 82.62 594 GLN A O 1
ATOM 4722 N N . THR A 1 595 ? 3.182 19.807 23.666 1.00 83.19 595 THR A N 1
ATOM 4723 C CA . THR A 1 595 ? 4.542 20.350 23.826 1.00 83.19 595 THR A CA 1
ATOM 4724 C C . THR A 1 595 ? 5.584 19.507 23.082 1.00 83.19 595 THR A C 1
ATOM 4726 O O . THR A 1 595 ? 6.515 20.045 22.482 1.00 83.19 595 THR A O 1
ATOM 4729 N N . ARG A 1 596 ? 5.441 18.173 23.091 1.00 79.19 596 ARG A N 1
ATOM 4730 C CA . ARG A 1 596 ? 6.291 17.271 22.293 1.00 79.19 596 ARG A CA 1
ATOM 4731 C C . ARG A 1 596 ? 6.082 17.485 20.794 1.00 79.19 596 ARG A C 1
ATOM 4733 O O . ARG A 1 596 ? 7.056 17.634 20.063 1.00 79.19 596 ARG A O 1
ATOM 4740 N N . ASN A 1 597 ? 4.831 17.591 20.348 1.00 77.56 597 ASN A N 1
ATOM 4741 C CA . ASN A 1 597 ? 4.510 17.809 18.939 1.00 77.56 597 ASN A CA 1
ATOM 4742 C C . ASN A 1 597 ? 5.075 19.136 18.394 1.00 77.56 597 ASN A C 1
ATOM 4744 O O . ASN A 1 597 ? 5.614 19.174 17.289 1.00 77.56 597 ASN A O 1
ATOM 4748 N N . GLU A 1 598 ? 5.013 20.221 19.171 1.00 79.62 598 GLU A N 1
ATOM 4749 C CA . GLU A 1 598 ? 5.595 21.515 18.783 1.00 79.62 598 GLU A CA 1
ATOM 4750 C C . GLU A 1 598 ? 7.109 21.435 18.557 1.00 79.62 598 GLU A C 1
ATOM 4752 O O . GLU A 1 598 ? 7.636 22.061 17.632 1.00 79.62 598 GLU A O 1
ATOM 4757 N N . LYS A 1 599 ? 7.804 20.626 19.363 1.00 77.62 599 LYS A N 1
ATOM 4758 C CA . LYS A 1 599 ? 9.242 20.381 19.206 1.00 77.62 599 LYS A CA 1
ATOM 4759 C C . LYS A 1 599 ? 9.548 19.534 17.972 1.00 77.62 599 LYS A C 1
ATOM 4761 O O . LYS A 1 599 ? 10.532 19.800 17.287 1.00 77.62 599 LYS A O 1
ATOM 4766 N N . GLU A 1 600 ? 8.711 18.544 17.677 1.00 73.25 600 GLU A N 1
ATOM 4767 C CA . GLU A 1 600 ? 8.969 17.553 16.625 1.00 73.25 600 GLU A CA 1
ATOM 4768 C C . GLU A 1 600 ? 8.426 17.960 15.241 1.00 73.25 600 GLU A C 1
ATOM 4770 O O . GLU A 1 600 ? 8.880 17.434 14.226 1.00 73.25 600 GLU A O 1
ATOM 4775 N N . LYS A 1 601 ? 7.494 18.924 15.160 1.00 70.81 601 LYS A N 1
ATOM 4776 C CA . LYS A 1 601 ? 6.851 19.398 13.912 1.00 70.81 601 LYS A CA 1
ATOM 4777 C C . LYS A 1 601 ? 6.245 18.273 13.054 1.00 70.81 601 LYS A C 1
ATOM 4779 O O . LYS A 1 601 ? 6.152 18.395 11.828 1.00 70.81 601 LYS A O 1
ATOM 4784 N N . VAL A 1 602 ? 5.789 17.187 13.676 1.00 70.06 602 VAL A N 1
ATOM 4785 C CA . VAL A 1 602 ? 5.218 16.036 12.965 1.00 70.06 602 VAL A CA 1
ATOM 4786 C C . VAL A 1 602 ? 3.726 16.270 12.722 1.00 70.06 602 VAL A C 1
ATOM 4788 O O . VAL A 1 602 ? 2.889 16.110 13.607 1.00 70.06 602 VAL A O 1
ATOM 4791 N N . GLY A 1 603 ? 3.365 16.620 11.484 1.00 68.06 603 GLY A N 1
ATOM 4792 C CA . GLY A 1 603 ? 1.986 16.973 11.116 1.00 68.06 603 GLY A CA 1
ATOM 4793 C C . GLY A 1 603 ? 0.918 15.925 11.471 1.00 68.06 603 GLY A C 1
ATOM 4794 O O . GLY A 1 603 ? -0.204 16.303 11.792 1.00 68.06 603 GLY A O 1
ATOM 4795 N N . SER A 1 604 ? 1.254 14.629 11.490 1.00 71.06 604 SER A N 1
ATOM 4796 C CA . SER A 1 604 ? 0.299 13.564 11.835 1.00 71.06 604 SER A CA 1
ATOM 4797 C C . SER A 1 604 ? -0.114 13.556 13.309 1.00 71.06 604 SER A C 1
ATOM 4799 O O . SER A 1 604 ? -1.195 13.076 13.635 1.00 71.06 604 SER A O 1
ATOM 4801 N N . VAL A 1 605 ? 0.720 14.078 14.217 1.00 78.50 605 VAL A N 1
ATOM 4802 C CA . VAL A 1 605 ? 0.387 14.133 15.650 1.00 78.50 605 VAL A CA 1
ATOM 4803 C C . VAL A 1 605 ? -0.665 15.207 15.907 1.00 78.50 605 VAL A C 1
ATOM 4805 O O . VAL A 1 605 ? -1.565 14.991 16.713 1.00 78.50 605 VAL A O 1
ATOM 4808 N N . LYS A 1 606 ? -0.613 16.326 15.172 1.00 81.56 606 LYS A N 1
ATOM 4809 C CA . LYS A 1 606 ? -1.595 17.407 15.310 1.00 81.56 606 LYS A CA 1
ATOM 4810 C C . LYS A 1 606 ? -3.014 16.931 14.993 1.00 81.56 606 LYS A C 1
ATOM 4812 O O . LYS A 1 606 ? -3.901 17.140 15.804 1.00 81.56 606 LYS A O 1
ATOM 4817 N N . GLU A 1 607 ? -3.210 16.231 13.875 1.00 78.31 607 GLU A N 1
ATOM 4818 C CA . GLU A 1 607 ? -4.544 15.738 13.496 1.00 78.31 607 GLU A CA 1
ATOM 4819 C C . GLU A 1 607 ? -5.125 14.774 14.542 1.00 78.31 607 GLU A C 1
ATOM 4821 O O . GLU A 1 607 ? -6.308 14.846 14.866 1.00 78.31 607 GLU A O 1
ATOM 4826 N N . ASN A 1 608 ? -4.290 13.905 15.122 1.00 81.62 608 ASN A N 1
ATOM 4827 C CA . ASN A 1 608 ? -4.725 13.011 16.194 1.00 81.62 608 ASN A CA 1
ATOM 4828 C C . ASN A 1 608 ? -5.094 13.774 17.476 1.00 81.62 608 ASN A C 1
ATOM 4830 O O . ASN A 1 608 ? -6.012 13.358 18.179 1.00 81.62 608 ASN A O 1
ATOM 4834 N N . LEU A 1 609 ? -4.405 14.877 17.784 1.00 85.25 609 LEU A N 1
ATOM 4835 C CA . LEU A 1 609 ? -4.730 15.729 18.929 1.00 85.25 609 LEU A CA 1
ATOM 4836 C C . LEU A 1 609 ? -6.034 16.498 18.705 1.00 85.25 609 LEU A C 1
ATOM 4838 O O . LEU A 1 609 ? -6.886 16.471 19.587 1.00 85.25 609 LEU A O 1
ATOM 4842 N N . ASP A 1 610 ? -6.235 17.078 17.520 1.00 85.06 610 ASP A N 1
ATOM 4843 C CA . ASP A 1 610 ? -7.495 17.738 17.149 1.00 85.06 610 ASP A CA 1
ATOM 4844 C C . ASP A 1 610 ? -8.672 16.745 17.266 1.00 85.06 610 ASP A C 1
ATOM 4846 O O . ASP A 1 610 ? -9.733 17.045 17.818 1.00 85.06 610 ASP A O 1
ATOM 4850 N N . TYR A 1 611 ? -8.455 15.507 16.811 1.00 85.44 611 TYR A N 1
ATOM 4851 C CA . TYR A 1 611 ? -9.430 14.424 16.923 1.00 85.44 611 TYR A CA 1
ATOM 4852 C C . TYR A 1 611 ? -9.677 14.011 18.383 1.00 85.44 611 TYR A C 1
ATOM 4854 O O . TYR A 1 611 ? -10.804 13.680 18.746 1.00 85.44 611 TYR A O 1
ATOM 4862 N N . LEU A 1 612 ? -8.655 14.028 19.240 1.00 88.06 612 LEU A N 1
ATOM 4863 C CA . LEU A 1 612 ? -8.786 13.747 20.670 1.00 88.06 612 LEU A CA 1
ATOM 4864 C C . LEU A 1 612 ? -9.549 14.865 21.410 1.00 88.06 612 LEU A C 1
ATOM 4866 O O . LEU A 1 612 ? -10.360 14.564 22.283 1.00 88.06 612 LEU A O 1
ATOM 4870 N N . GLU A 1 613 ? -9.367 16.135 21.038 1.00 89.56 613 GLU A N 1
ATOM 4871 C CA . GLU A 1 613 ? -10.155 17.252 21.585 1.00 89.56 613 GLU A CA 1
ATOM 4872 C C . GLU A 1 613 ? -11.654 17.102 21.292 1.00 89.56 613 GLU A C 1
ATOM 4874 O O . GLU A 1 613 ? -12.486 17.338 22.171 1.00 89.56 613 GLU A O 1
ATOM 4879 N N . GLU A 1 614 ? -12.010 16.658 20.083 1.00 90.56 614 GLU A N 1
ATOM 4880 C CA . GLU A 1 614 ? -13.398 16.334 19.731 1.00 90.56 614 GLU A CA 1
ATOM 4881 C C . GLU A 1 614 ? -13.961 15.228 20.645 1.00 90.56 614 GLU A C 1
ATOM 4883 O O . GLU A 1 614 ? -15.064 15.365 21.171 1.00 90.56 614 GLU A O 1
ATOM 4888 N N . VAL A 1 615 ? -13.178 14.180 20.932 1.00 91.00 615 VAL A N 1
ATOM 4889 C CA . VAL A 1 615 ? -13.593 13.099 21.850 1.00 91.00 615 VAL A CA 1
ATOM 4890 C C . VAL A 1 615 ? -13.850 13.605 23.260 1.00 91.00 615 VAL A C 1
ATOM 4892 O O . VAL A 1 615 ? -14.839 13.207 23.874 1.00 91.00 615 VAL A O 1
ATOM 4895 N N . TYR A 1 616 ? -12.988 14.475 23.789 1.00 93.44 616 TYR A N 1
ATOM 4896 C CA . TYR A 1 616 ? -13.202 15.049 25.117 1.00 93.44 616 TYR A CA 1
ATOM 4897 C C . TYR A 1 616 ? -14.454 15.923 25.170 1.00 93.44 616 TYR A C 1
ATOM 4899 O O . TYR A 1 616 ? -15.166 15.906 26.175 1.00 93.44 616 TYR A O 1
ATOM 4907 N N . ARG A 1 617 ? -14.755 16.652 24.090 1.00 93.81 617 ARG A N 1
ATOM 4908 C CA . ARG A 1 617 ? -15.986 17.440 23.982 1.00 93.81 617 ARG A CA 1
ATOM 4909 C C . ARG A 1 617 ? -17.224 16.547 24.019 1.00 93.81 617 ARG A C 1
ATOM 4911 O O . ARG A 1 617 ? -18.140 16.823 24.793 1.00 93.81 617 ARG A O 1
ATOM 4918 N N . ASP A 1 618 ? -17.224 15.467 23.241 1.00 91.38 618 ASP A N 1
ATOM 4919 C CA . ASP A 1 618 ? -18.323 14.498 23.212 1.00 91.38 618 ASP A CA 1
ATOM 4920 C C . ASP A 1 618 ? -18.500 13.807 24.569 1.00 91.38 618 ASP A C 1
ATOM 4922 O O . ASP A 1 618 ? -19.622 13.668 25.063 1.00 91.38 618 ASP A O 1
ATOM 4926 N N . TRP A 1 619 ? -17.394 13.417 25.209 1.00 94.12 619 TRP A N 1
ATOM 4927 C CA . TRP A 1 619 ? -17.415 12.822 26.542 1.00 94.12 619 TRP A CA 1
ATOM 4928 C C . TRP A 1 619 ? -18.000 13.790 27.576 1.00 94.12 619 TRP A C 1
ATOM 4930 O O . TRP A 1 619 ? -18.911 13.414 28.313 1.00 94.12 619 TRP A O 1
ATOM 4940 N N . HIS A 1 620 ? -17.551 15.048 27.593 1.00 93.38 620 HIS A N 1
ATOM 4941 C CA . HIS A 1 620 ? -18.073 16.058 28.511 1.00 93.38 620 HIS A CA 1
ATOM 4942 C C . HIS A 1 620 ? -19.570 16.315 28.294 1.00 93.38 620 HIS A C 1
ATOM 4944 O O . HIS A 1 620 ? -20.331 16.359 29.257 1.00 93.38 620 HIS A O 1
ATOM 4950 N N . SER A 1 621 ? -20.018 16.405 27.037 1.00 93.62 621 SER A N 1
ATOM 4951 C CA . SER A 1 621 ? -21.441 16.562 26.716 1.00 93.62 621 SER A CA 1
ATOM 4952 C C . SER A 1 621 ? -22.287 15.393 27.232 1.00 93.62 621 SER A C 1
ATOM 4954 O O . SER A 1 621 ? -23.398 15.610 27.712 1.00 93.62 621 SER A O 1
ATOM 4956 N N . MET A 1 622 ? -21.782 14.160 27.135 1.00 92.19 622 MET A N 1
ATOM 4957 C CA . MET A 1 622 ? -22.467 12.966 27.642 1.00 92.19 622 MET A CA 1
ATOM 4958 C C . MET A 1 622 ? -22.494 12.909 29.173 1.00 92.19 622 MET A C 1
ATOM 4960 O O . MET A 1 622 ? -23.486 12.468 29.747 1.00 92.19 622 MET A O 1
ATOM 4964 N N . GLU A 1 623 ? -21.430 13.364 29.834 1.00 91.00 623 GLU A N 1
ATOM 4965 C CA . GLU A 1 623 ? -21.355 13.440 31.294 1.00 91.00 623 GLU A CA 1
ATOM 4966 C C . GLU A 1 623 ? -22.353 14.463 31.853 1.00 91.00 623 GLU A C 1
ATOM 4968 O O . GLU A 1 623 ? -23.082 14.159 32.793 1.00 91.00 623 GLU A O 1
ATOM 4973 N N . VAL A 1 624 ? -22.457 15.641 31.226 1.00 94.56 624 VAL A N 1
ATOM 4974 C CA . VAL A 1 624 ? -23.463 16.653 31.586 1.00 94.56 624 VAL A CA 1
ATOM 4975 C C . VAL A 1 624 ? -24.878 16.108 31.385 1.00 94.56 624 VAL A C 1
ATOM 4977 O O . VAL A 1 624 ? -25.720 16.275 32.260 1.00 94.56 624 VAL A O 1
ATOM 4980 N N . ALA A 1 625 ? -25.141 15.413 30.272 1.00 93.25 625 ALA A N 1
ATOM 4981 C CA . ALA A 1 625 ? -26.442 14.787 30.037 1.00 93.25 625 ALA A CA 1
ATOM 4982 C C . ALA A 1 625 ? -26.786 13.752 31.123 1.00 93.25 625 ALA A C 1
ATOM 4984 O O . ALA A 1 625 ? -27.902 13.759 31.628 1.00 93.25 625 ALA A O 1
ATOM 4985 N N . ARG A 1 626 ? -25.818 12.923 31.536 1.00 93.75 626 ARG A N 1
ATOM 4986 C CA . ARG A 1 626 ? -25.984 11.937 32.618 1.00 93.75 626 ARG A CA 1
ATOM 4987 C C . ARG A 1 626 ? -26.273 12.574 33.981 1.00 93.75 626 ARG A C 1
ATOM 4989 O O . ARG A 1 626 ? -26.934 11.949 34.792 1.00 93.75 626 ARG A O 1
ATOM 4996 N N . GLN A 1 627 ? -25.749 13.769 34.254 1.00 94.38 627 GLN A N 1
ATOM 4997 C CA . GLN A 1 627 ? -25.995 14.486 35.514 1.00 94.38 627 GLN A CA 1
ATOM 4998 C C . GLN A 1 627 ? -27.370 15.168 35.566 1.00 94.38 627 GLN A C 1
ATOM 5000 O O . GLN A 1 627 ? -27.825 15.528 36.649 1.00 94.38 627 GLN A O 1
ATOM 5005 N N . LEU A 1 628 ? -27.992 15.402 34.406 1.00 95.00 628 LEU A N 1
ATOM 5006 C CA . LEU A 1 628 ? -29.329 15.989 34.292 1.00 95.00 628 LEU A CA 1
ATOM 5007 C C . LEU A 1 628 ? -30.449 14.936 34.301 1.00 95.00 628 LEU A C 1
ATOM 5009 O O . LEU A 1 628 ? -31.591 15.292 34.596 1.00 95.00 628 LEU A O 1
ATOM 5013 N N . GLU A 1 629 ? -30.129 13.689 33.942 1.00 91.31 629 GLU A N 1
ATOM 5014 C CA . GLU A 1 629 ? -30.984 12.502 34.115 1.00 91.31 629 GLU A CA 1
ATOM 5015 C C . GLU A 1 629 ? -30.994 12.042 35.580 1.00 91.31 629 GLU A C 1
ATOM 5017 O O . GLU A 1 629 ? -32.095 11.675 36.056 1.00 91.31 629 GLU A O 1
#